Protein AF-0000000079963258 (afdb_homodimer)

InterPro domains:
  IPR000223 Peptidase S26A, signal peptidase I [PR00727] (12-28)
  IPR000223 Peptidase S26A, signal peptidase I [PR00727] (70-82)
  IPR000223 Peptidase S26A, signal peptidase I [PR00727] (128-147)
  IPR000223 Peptidase S26A, signal peptidase I [TIGR02227] (3-165)
  IPR019533 Peptidase S26 [PF10502] (3-165)
  IPR019533 Peptidase S26 [cd06530] (18-161)
  IPR036286 LexA/Signal peptidase-like superfamily [SSF51306] (12-174)
  IPR037730 Mitochondrial inner membrane protease subunit 2 [PTHR46041] (4-168)

Secondary structure (DSSP, 8-state):
----------GGGEEEEE--SSTTTTTS-TTHHHH----EEEEEEP-TTS---TT-EEEEE-SS-TTSEEEEEEEEETT-EEE-SSSTTT-HHHHTS--TT----PPP--SSS------TT-TT-EEPPTTEEEEE-SSGGG--SHHHH--EEGGGEEEEEEEEE-STT-EEE------STTPPEEE-------/----------GGGEEEEE--SSTTTTTS-TTHHHH----EEEEEEP-TTS---TT-EEEEE-SS-TTSEEEEEEEEETT-EEE-SSSTTT-HHHHTS--TT----PPP--SSS------TT-TT-EEPPTTEEEEE-SSGGG--SHHHH--EEGGGEEEEEEEEE-STT-EEE------STTPPEEE-------

Organism: NCBI:txid1448308

Structure (mmCIF, N/CA/C/O backbone):
data_AF-0000000079963258-model_v1
#
loop_
_entity.id
_entity.type
_entity.pdbx_description
1 polymer 'Mitochondrial inner membrane protease subunit'
#
loop_
_atom_site.group_PDB
_atom_site.id
_atom_site.type_symbol
_atom_site.label_atom_id
_atom_site.label_alt_id
_atom_site.label_comp_id
_atom_site.label_asym_id
_atom_site.label_entity_id
_atom_site.label_seq_id
_atom_site.pdbx_PDB_ins_code
_atom_site.Cartn_x
_atom_site.Cartn_y
_atom_site.Cartn_z
_atom_site.occupancy
_atom_site.B_iso_or_equiv
_atom_site.auth_seq_id
_atom_site.auth_comp_id
_atom_site.auth_asym_id
_atom_site.auth_atom_id
_atom_site.pdbx_PDB_model_num
ATOM 1 N N . LEU A 1 1 ? -50.312 0.997 4.219 1 22.92 1 LEU A N 1
ATOM 2 C CA . LEU A 1 1 ? -49.125 0.149 4.137 1 22.92 1 LEU A CA 1
ATOM 3 C C . LEU A 1 1 ? -47.875 0.99 3.955 1 22.92 1 LEU A C 1
ATOM 5 O O . LEU A 1 1 ? -47.719 1.653 2.93 1 22.92 1 LEU A O 1
ATOM 9 N N . THR A 1 2 ? -47.5 1.692 4.895 1 24.62 2 THR A N 1
ATOM 10 C CA . THR A 1 2 ? -46.5 2.752 5.039 1 24.62 2 THR A CA 1
ATOM 11 C C . THR A 1 2 ? -45.125 2.258 4.629 1 24.62 2 THR A C 1
ATOM 13 O O . THR A 1 2 ? -44.656 1.221 5.109 1 24.62 2 THR A O 1
ATOM 16 N N . LEU A 1 3 ? -44.844 2.316 3.285 1 25.81 3 LEU A N 1
ATOM 17 C CA . LEU A 1 3 ? -43.594 1.879 2.67 1 25.81 3 LEU A CA 1
ATOM 18 C C . LEU A 1 3 ? -42.375 2.387 3.463 1 25.81 3 LEU A C 1
ATOM 20 O O . LEU A 1 3 ? -42.188 3.596 3.615 1 25.81 3 LEU A O 1
ATOM 24 N N . CYS A 1 4 ? -42.125 1.812 4.629 1 25.06 4 CYS A N 1
ATOM 25 C CA . CYS A 1 4 ? -40.938 2.18 5.426 1 25.06 4 CYS A CA 1
ATOM 26 C C . CYS A 1 4 ? -39.688 2.1 4.598 1 25.06 4 CYS A C 1
ATOM 28 O O . CYS A 1 4 ? -39.344 1.039 4.062 1 25.06 4 CYS A O 1
ATOM 30 N N . THR A 1 5 ? -39.562 3.018 3.645 1 28.56 5 THR A N 1
ATOM 31 C CA . THR A 1 5 ? -38.312 3.154 2.885 1 28.56 5 THR A CA 1
ATOM 32 C C . THR A 1 5 ? -37.094 3.062 3.809 1 28.56 5 THR A C 1
ATOM 34 O O . THR A 1 5 ? -37 3.832 4.766 1 28.56 5 THR A O 1
ATOM 37 N N . VAL A 1 6 ? -37 1.918 4.309 1 27.47 6 VAL A N 1
ATOM 38 C CA . VAL A 1 6 ? -35.781 1.754 5.098 1 27.47 6 VAL A CA 1
ATOM 39 C C . VAL A 1 6 ? -34.562 2.318 4.332 1 27.47 6 VAL A C 1
ATOM 41 O O . VAL A 1 6 ? -34.312 1.897 3.207 1 27.47 6 VAL A O 1
ATOM 44 N N . ILE A 1 7 ? -34.5 3.623 4.18 1 29.75 7 ILE A N 1
ATOM 45 C CA . ILE A 1 7 ? -33.25 4.25 3.775 1 29.75 7 ILE A CA 1
ATOM 46 C C . ILE A 1 7 ? -32.094 3.609 4.527 1 29.75 7 ILE A C 1
ATOM 48 O O . ILE A 1 7 ? -31.984 3.721 5.75 1 29.75 7 ILE A O 1
ATOM 52 N N . ALA A 1 8 ? -31.859 2.389 4.367 1 32 8 ALA A N 1
ATOM 53 C CA . ALA A 1 8 ? -30.641 1.849 4.949 1 32 8 ALA A CA 1
ATOM 54 C C . ALA A 1 8 ? -29.453 2.783 4.711 1 32 8 ALA A C 1
ATOM 56 O O . ALA A 1 8 ? -29.031 2.988 3.568 1 32 8 ALA A O 1
ATOM 57 N N . ILE A 1 9 ? -29.453 4.027 5.129 1 35.06 9 ILE A N 1
ATOM 58 C CA . ILE A 1 9 ? -28.312 4.918 5.273 1 35.06 9 ILE A CA 1
ATOM 59 C C . ILE A 1 9 ? -27.047 4.102 5.59 1 35.06 9 ILE A C 1
ATOM 61 O O . ILE A 1 9 ? -27 3.402 6.605 1 35.06 9 ILE A O 1
ATOM 65 N N . ARG A 1 10 ? -26.359 3.406 4.703 1 40.44 10 ARG A N 1
ATOM 66 C CA . ARG A 1 10 ? -25.047 2.77 4.809 1 40.44 10 ARG A CA 1
ATOM 67 C C . ARG A 1 10 ? -24.125 3.559 5.73 1 40.44 10 ARG A C 1
ATOM 69 O O . ARG A 1 10 ? -23.516 4.547 5.312 1 40.44 10 ARG A O 1
ATOM 76 N N . ASP A 1 11 ? -24.422 4.035 6.816 1 46.5 11 ASP A N 1
ATOM 77 C CA . ASP A 1 11 ? -23.875 4.613 8.039 1 46.5 11 ASP A CA 1
ATOM 78 C C . ASP A 1 11 ? -22.359 4.387 8.109 1 46.5 11 ASP A C 1
ATOM 80 O O . ASP A 1 11 ? -21.625 5.211 8.664 1 46.5 11 ASP A O 1
ATOM 84 N N . HIS A 1 12 ? -21.812 3.285 7.582 1 60 12 HIS A N 1
ATOM 85 C CA . HIS A 1 12 ? -20.422 2.939 7.832 1 60 12 HIS A CA 1
ATOM 86 C C . HIS A 1 12 ? -19.5 3.568 6.789 1 60 12 HIS A C 1
ATOM 88 O O . HIS A 1 12 ? -18.297 3.299 6.773 1 60 12 HIS A O 1
ATOM 94 N N . LEU A 1 13 ? -20.094 4.578 6.051 1 75.31 13 LEU A N 1
ATOM 95 C CA . LEU A 1 13 ? -19.312 5.148 4.957 1 75.31 13 LEU A CA 1
ATOM 96 C C . LEU A 1 13 ? -18.656 6.457 5.383 1 75.31 13 LEU A C 1
ATOM 98 O O . LEU A 1 13 ? -17.594 6.828 4.863 1 75.31 13 LEU A O 1
ATOM 102 N N . PHE A 1 14 ? -19.344 7.227 6.398 1 81.62 14 PHE A N 1
ATOM 103 C CA . PHE A 1 14 ? -18.75 8.492 6.824 1 81.62 14 PHE A CA 1
ATOM 104 C C . PHE A 1 14 ? -18.484 8.477 8.32 1 81.62 14 PHE A C 1
ATOM 106 O O . PHE A 1 14 ? -19.203 7.828 9.086 1 81.62 14 PHE A O 1
ATOM 113 N N . THR A 1 15 ? -17.469 9.148 8.742 1 83.69 15 THR A N 1
ATOM 114 C CA . THR A 1 15 ? -17.125 9.359 10.141 1 83.69 15 THR A CA 1
ATOM 115 C C . THR A 1 15 ? -16.812 10.828 10.406 1 83.69 15 THR A C 1
ATOM 117 O O . THR A 1 15 ? -16.312 11.531 9.531 1 83.69 15 THR A O 1
ATOM 120 N N . LEU A 1 16 ? -17.281 11.312 11.516 1 83.44 16 LEU A N 1
ATOM 121 C CA . LEU A 1 16 ? -16.922 12.648 11.977 1 83.44 16 LEU A CA 1
ATOM 122 C C . LEU A 1 16 ? -15.734 12.594 12.938 1 83.44 16 LEU A C 1
ATOM 124 O O . LEU A 1 16 ? -15.719 11.781 13.867 1 83.44 16 LEU A O 1
ATOM 128 N N . ASP A 1 17 ? -14.711 13.391 12.57 1 85.19 17 ASP A N 1
ATOM 129 C CA . ASP A 1 17 ? -13.531 13.391 13.422 1 85.19 17 ASP A CA 1
ATOM 130 C C . ASP A 1 17 ? -13.055 14.812 13.703 1 85.19 17 ASP A C 1
ATOM 132 O O . ASP A 1 17 ? -13.508 15.766 13.055 1 85.19 17 ASP A O 1
ATOM 136 N N . THR A 1 18 ? -12.266 14.898 14.766 1 84.81 18 THR A N 1
ATOM 137 C CA . THR A 1 18 ? -11.672 16.188 15.133 1 84.81 18 THR A CA 1
ATOM 138 C C . THR A 1 18 ? -10.203 16.234 14.742 1 84.81 18 THR A C 1
ATOM 140 O O . THR A 1 18 ? -9.469 15.258 14.938 1 84.81 18 THR A O 1
ATOM 143 N N . VAL A 1 19 ? -9.844 17.297 14.07 1 86.25 19 VAL A N 1
ATOM 144 C CA . VAL A 1 19 ? -8.453 17.453 13.656 1 86.25 19 VAL A CA 1
ATOM 145 C C . VAL A 1 19 ? -7.66 18.141 14.766 1 86.25 19 VAL A C 1
ATOM 147 O O . VAL A 1 19 ? -7.887 19.312 15.07 1 86.25 19 VAL A O 1
ATOM 150 N N . ARG A 1 20 ? -6.688 17.281 15.211 1 83.94 20 ARG A N 1
ATOM 151 C CA . ARG A 1 20 ? -5.809 17.797 16.25 1 83.94 20 ARG A CA 1
ATOM 152 C C . ARG A 1 20 ? -4.395 18 15.719 1 83.94 20 ARG A C 1
ATOM 154 O O . ARG A 1 20 ? -3.961 17.312 14.797 1 83.94 20 ARG A O 1
ATOM 161 N N . GLY A 1 21 ? -3.77 19.031 16.156 1 81.81 21 GLY A N 1
ATOM 162 C CA . GLY A 1 21 ? -2.408 19.312 15.734 1 81.81 21 GLY A CA 1
ATOM 163 C C . GLY A 1 21 ? -2.314 20.438 14.719 1 81.81 21 GLY A C 1
ATOM 164 O O . GLY A 1 21 ? -3.334 20.922 14.227 1 81.81 21 GLY A O 1
ATOM 165 N N . SER A 1 22 ? -1.047 20.797 14.305 1 86.44 22 SER A N 1
ATOM 166 C CA . SER A 1 22 ? -0.845 21.984 13.477 1 86.44 22 SER A CA 1
ATOM 167 C C . SER A 1 22 ? -0.339 21.609 12.086 1 86.44 22 SER A C 1
ATOM 169 O O . SER A 1 22 ? -0.11 22.484 11.25 1 86.44 22 SER A O 1
ATOM 171 N N . SER A 1 23 ? -0.29 20.359 11.82 1 89.88 23 SER A N 1
ATOM 172 C CA . SER A 1 23 ? 0.365 19.938 10.586 1 89.88 23 SER A CA 1
ATOM 173 C C . SER A 1 23 ? -0.443 20.359 9.359 1 89.88 23 SER A C 1
ATOM 175 O O . SER A 1 23 ? 0.103 20.469 8.266 1 89.88 23 SER A O 1
ATOM 177 N N . MET A 1 24 ? -1.743 20.578 9.539 1 91.69 24 MET A N 1
ATOM 178 C CA . MET A 1 24 ? -2.586 20.922 8.391 1 91.69 24 MET A CA 1
ATOM 179 C C . MET A 1 24 ? -2.982 22.391 8.422 1 91.69 24 MET A C 1
ATOM 181 O O . MET A 1 24 ? -3.779 22.844 7.598 1 91.69 24 MET A O 1
ATOM 185 N N . SER A 1 25 ? -2.432 23.094 9.414 1 89.56 25 SER A N 1
ATOM 186 C CA . SER A 1 25 ? -2.67 24.547 9.438 1 89.56 25 SER A CA 1
ATOM 187 C C . SER A 1 25 ? -2.014 25.219 8.242 1 89.56 25 SER A C 1
ATOM 189 O O . SER A 1 25 ? -0.95 24.797 7.785 1 89.56 25 SER A O 1
ATOM 191 N N . PRO A 1 26 ? -2.693 26.156 7.684 1 90.06 26 PRO A N 1
ATOM 192 C CA . PRO A 1 26 ? -3.9 26.859 8.125 1 90.06 26 PRO A CA 1
ATOM 193 C C . PRO A 1 26 ? -5.18 26.266 7.543 1 90.06 26 PRO A C 1
ATOM 195 O O . PRO A 1 26 ? -6.281 26.734 7.855 1 90.06 26 PRO A O 1
ATOM 198 N N . THR A 1 27 ? -5.086 25.281 6.645 1 88.69 27 THR A N 1
ATOM 199 C CA . THR A 1 27 ? -6.262 24.734 5.992 1 88.69 27 THR A CA 1
ATOM 200 C C . THR A 1 27 ? -7.234 24.156 7.02 1 88.69 27 THR A C 1
ATOM 202 O O . THR A 1 27 ? -8.445 24.375 6.934 1 88.69 27 THR A O 1
ATOM 205 N N . LEU A 1 28 ? -6.633 23.453 7.945 1 85.44 28 LEU A N 1
ATOM 206 C CA . LEU A 1 28 ? -7.434 22.875 9.023 1 85.44 28 LEU A CA 1
ATOM 207 C C . LEU A 1 28 ? -6.898 23.297 10.383 1 85.44 28 LEU A C 1
ATOM 209 O O . LEU A 1 28 ? -5.684 23.359 10.594 1 85.44 28 LEU A O 1
ATOM 213 N N . SER A 1 29 ? -7.789 23.672 11.305 1 83.44 29 SER A N 1
ATOM 214 C CA . SER A 1 29 ? -7.523 24.047 12.695 1 83.44 29 SER A CA 1
ATOM 215 C C . SER A 1 29 ? -6.449 25.125 12.781 1 83.44 29 SER A C 1
ATOM 217 O O . SER A 1 29 ? -5.48 24.984 13.531 1 83.44 29 SER A O 1
ATOM 219 N N . PRO A 1 30 ? -6.648 26.172 12.008 1 80.88 30 PRO A N 1
ATOM 220 C CA . PRO A 1 30 ? -5.633 27.219 11.992 1 80.88 30 PRO A CA 1
ATOM 221 C C . PRO A 1 30 ? -5.387 27.828 13.367 1 80.88 30 PRO A C 1
ATOM 223 O O . PRO A 1 30 ? -4.297 28.344 13.641 1 80.88 30 PRO A O 1
ATOM 226 N N . LEU A 1 31 ? -6.324 27.75 14.211 1 78 31 LEU A N 1
ATOM 227 C CA . LEU A 1 31 ? -6.203 28.406 15.5 1 78 31 LEU A CA 1
ATOM 228 C C . LEU A 1 31 ? -5.969 27.391 16.609 1 78 31 LEU A C 1
ATOM 230 O O . LEU A 1 31 ? -6.035 27.734 17.797 1 78 31 LEU A O 1
ATOM 234 N N . ALA A 1 32 ? -5.75 26.188 16.266 1 75.25 32 ALA A N 1
ATOM 235 C CA . ALA A 1 32 ? -5.605 25.141 17.266 1 75.25 32 ALA A CA 1
ATOM 236 C C . ALA A 1 32 ? -4.488 25.469 18.25 1 75.25 32 ALA A C 1
ATOM 238 O O . ALA A 1 32 ? -4.645 25.297 19.453 1 75.25 32 ALA A O 1
ATOM 239 N N . HIS A 1 33 ? -3.461 25.938 17.828 1 75.44 33 HIS A N 1
ATOM 240 C CA . HIS A 1 33 ? -2.311 26.25 18.672 1 75.44 33 HIS A CA 1
ATOM 241 C C . HIS A 1 33 ? -2.568 27.469 19.531 1 75.44 33 HIS A C 1
ATOM 243 O O . HIS A 1 33 ? -2.074 27.562 20.656 1 75.44 33 HIS A O 1
ATOM 249 N N . GLU A 1 34 ? -3.355 28.359 19.047 1 78.06 34 GLU A N 1
ATOM 250 C CA . GLU A 1 34 ? -3.588 29.625 19.734 1 78.06 34 GLU A CA 1
ATOM 251 C C . GLU A 1 34 ? -4.766 29.516 20.703 1 78.06 34 GLU A C 1
ATOM 253 O O . GLU A 1 34 ? -4.676 29.953 21.844 1 78.06 34 GLU A O 1
ATOM 258 N N . THR A 1 35 ? -5.875 28.922 20.266 1 77.12 35 THR A N 1
ATOM 259 C CA . THR A 1 35 ? -7.109 28.984 21.031 1 77.12 35 THR A CA 1
ATOM 260 C C . THR A 1 35 ? -7.535 27.578 21.484 1 77.12 35 THR A C 1
ATOM 262 O O . THR A 1 35 ? -8.43 27.438 22.312 1 77.12 35 THR A O 1
ATOM 265 N N . GLY A 1 36 ? -6.926 26.594 20.922 1 77.44 36 GLY A N 1
ATOM 266 C CA . GLY A 1 36 ? -7.348 25.234 21.219 1 77.44 36 GLY A CA 1
ATOM 267 C C . GLY A 1 36 ? -8.555 24.781 20.406 1 77.44 36 GLY A C 1
ATOM 268 O O . GLY A 1 36 ? -9.047 23.672 20.578 1 77.44 36 GLY A O 1
ATOM 269 N N . GLN A 1 37 ? -9.055 25.656 19.562 1 79.69 37 GLN A N 1
ATOM 270 C CA . GLN A 1 37 ? -10.203 25.344 18.734 1 79.69 37 GLN A CA 1
ATOM 271 C C . GLN A 1 37 ? -9.82 24.391 17.609 1 79.69 37 GLN A C 1
ATOM 273 O O . GLN A 1 37 ? -8.891 24.672 16.844 1 79.69 37 GLN A O 1
ATOM 278 N N . ASN A 1 38 ? -10.516 23.297 17.531 1 83.88 38 ASN A N 1
ATOM 279 C CA . ASN A 1 38 ? -10.25 22.297 16.5 1 83.88 38 ASN A CA 1
ATOM 280 C C . ASN A 1 38 ? -11.414 22.188 15.523 1 83.88 38 ASN A C 1
ATOM 282 O O . ASN A 1 38 ? -12.578 22.297 15.906 1 83.88 38 ASN A O 1
ATOM 286 N N . ASP A 1 39 ? -11.023 22.016 14.297 1 83.44 39 ASP A N 1
ATOM 287 C CA . ASP A 1 39 ? -12.023 21.766 13.266 1 83.44 39 ASP A CA 1
ATOM 288 C C . ASP A 1 39 ? -12.523 20.328 13.312 1 83.44 39 ASP A C 1
ATOM 290 O O . ASP A 1 39 ? -11.789 19.422 13.727 1 83.44 39 ASP A O 1
ATOM 294 N N . ARG A 1 40 ? -13.781 20.234 12.984 1 85.62 40 ARG A N 1
ATOM 295 C CA . ARG A 1 40 ? -14.336 18.906 12.742 1 85.62 40 ARG A CA 1
ATOM 296 C C . ARG A 1 40 ? -14.422 18.625 11.242 1 85.62 40 ARG A C 1
ATOM 298 O O . ARG A 1 40 ? -14.742 19.516 10.453 1 85.62 40 ARG A O 1
ATOM 305 N N . ILE A 1 41 ? -14.094 17.375 10.898 1 86.44 41 ILE A N 1
ATOM 306 C CA . ILE A 1 41 ? -14.078 17.031 9.484 1 86.44 41 ILE A CA 1
ATOM 307 C C . ILE A 1 41 ? -14.977 15.812 9.234 1 86.44 41 ILE A C 1
ATOM 309 O O . ILE A 1 41 ? -15.062 14.922 10.086 1 86.44 41 ILE A O 1
ATOM 313 N N . LEU A 1 42 ? -15.633 15.852 8.141 1 87.69 42 LEU A N 1
ATOM 314 C CA . LEU A 1 42 ? -16.359 14.703 7.637 1 87.69 42 LEU A CA 1
ATOM 315 C C . LEU A 1 42 ? -15.469 13.828 6.758 1 87.69 42 LEU A C 1
ATOM 317 O O . LEU A 1 42 ? -14.93 14.305 5.754 1 87.69 42 LEU A O 1
ATOM 321 N N . ILE A 1 43 ? -15.352 12.594 7.172 1 89.19 43 ILE A N 1
ATOM 322 C CA . ILE A 1 43 ? -14.461 11.672 6.48 1 89.19 43 ILE A CA 1
ATOM 323 C C . ILE A 1 43 ? -15.273 10.594 5.766 1 89.19 43 ILE A C 1
ATOM 325 O O . ILE A 1 43 ? -16.094 9.914 6.387 1 89.19 43 ILE A O 1
ATOM 329 N N . LYS A 1 44 ? -15.102 10.508 4.504 1 90.75 44 LYS A N 1
ATOM 330 C CA . LYS A 1 44 ? -15.625 9.383 3.734 1 90.75 44 LYS A CA 1
ATOM 331 C C . LYS A 1 44 ? -14.664 8.195 3.766 1 90.75 44 LYS A C 1
ATOM 333 O O . LYS A 1 44 ? -13.492 8.328 3.396 1 90.75 44 LYS A O 1
ATOM 338 N N . ARG A 1 45 ? -15.18 7.066 4.137 1 87.88 45 ARG A N 1
ATOM 339 C CA . ARG A 1 45 ? -14.32 5.887 4.234 1 87.88 45 ARG A CA 1
ATOM 340 C C . ARG A 1 45 ? -13.758 5.504 2.867 1 87.88 45 ARG A C 1
ATOM 342 O O . ARG A 1 45 ? -14.484 5.512 1.869 1 87.88 45 ARG A O 1
ATOM 349 N N . TYR A 1 46 ? -12.484 5.156 2.891 1 87.75 46 TYR A N 1
ATOM 350 C CA . TYR A 1 46 ? -11.797 4.832 1.648 1 87.75 46 TYR A CA 1
ATOM 351 C C . TYR A 1 46 ? -12.234 3.475 1.117 1 87.75 46 TYR A C 1
ATOM 353 O O . TYR A 1 46 ? -12.438 2.535 1.889 1 87.75 46 TYR A O 1
ATOM 361 N N . HIS A 1 47 ? -12.375 3.453 -0.22 1 80.81 47 HIS A N 1
ATOM 362 C CA . HIS A 1 47 ? -12.617 2.234 -0.985 1 80.81 47 HIS A CA 1
ATOM 363 C C . HIS A 1 47 ? -11.75 2.197 -2.242 1 80.81 47 HIS A C 1
ATOM 365 O O . HIS A 1 47 ? -11.586 3.215 -2.918 1 80.81 47 HIS A O 1
ATOM 371 N N . PRO A 1 48 ? -11.203 0.924 -2.559 1 78.38 48 PRO A N 1
ATOM 372 C CA . PRO A 1 48 ? -10.297 0.831 -3.701 1 78.38 48 PRO A CA 1
ATOM 373 C C . PRO A 1 48 ? -10.93 1.311 -5.004 1 78.38 48 PRO A C 1
ATOM 375 O O . PRO A 1 48 ? -10.219 1.714 -5.93 1 78.38 48 PRO A O 1
ATOM 378 N N . ALA A 1 49 ? -12.188 1.23 -5.059 1 75 49 ALA A N 1
ATOM 379 C CA . ALA A 1 49 ? -12.875 1.679 -6.27 1 75 49 ALA A CA 1
ATOM 380 C C . ALA A 1 49 ? -12.938 3.203 -6.328 1 75 49 ALA A C 1
ATOM 382 O O . ALA A 1 49 ? -13.297 3.773 -7.363 1 75 49 ALA A O 1
ATOM 383 N N . MET A 1 50 ? -12.578 3.82 -5.172 1 76.88 50 MET A N 1
ATOM 384 C CA . MET A 1 50 ? -12.523 5.277 -5.121 1 76.88 50 MET A CA 1
ATOM 385 C C . MET A 1 50 ? -11.133 5.785 -5.492 1 76.88 50 MET A C 1
ATOM 387 O O . MET A 1 50 ? -10.156 5.504 -4.793 1 76.88 50 MET A O 1
ATOM 391 N N . PRO A 1 51 ? -11.062 6.469 -6.57 1 82.81 51 PRO A N 1
ATOM 392 C CA . PRO A 1 51 ? -9.742 6.996 -6.914 1 82.81 51 PRO A CA 1
ATOM 393 C C . PRO A 1 51 ? -9.289 8.117 -5.984 1 82.81 51 PRO A C 1
ATOM 395 O O . PRO A 1 51 ? -10.055 9.047 -5.719 1 82.81 51 PRO A O 1
ATOM 398 N N . ILE A 1 52 ? -8.156 7.977 -5.375 1 92.5 52 ILE A N 1
ATOM 399 C CA . ILE A 1 52 ? -7.516 9.078 -4.66 1 92.5 52 ILE A CA 1
ATOM 400 C C . ILE A 1 52 ? -6.844 10.016 -5.66 1 92.5 52 ILE A C 1
ATOM 402 O O . ILE A 1 52 ? -6.117 9.57 -6.551 1 92.5 52 ILE A O 1
ATOM 406 N N . GLN A 1 53 ? -7.164 11.344 -5.508 1 93.88 53 GLN A N 1
ATOM 407 C CA . GLN A 1 53 ? -6.645 12.336 -6.441 1 93.88 53 GLN A CA 1
ATOM 408 C C . GLN A 1 53 ? -5.695 13.305 -5.738 1 93.88 53 GLN A C 1
ATOM 410 O O . GLN A 1 53 ? -5.719 13.43 -4.512 1 93.88 53 GLN A O 1
ATOM 415 N N . ARG A 1 54 ? -4.883 13.914 -6.562 1 95 54 ARG A N 1
ATOM 416 C CA . ARG A 1 54 ? -4.059 15 -6.035 1 95 54 ARG A CA 1
ATOM 417 C C . ARG A 1 54 ? -4.922 16.078 -5.402 1 95 54 ARG A C 1
ATOM 419 O O . ARG A 1 54 ? -5.949 16.469 -5.961 1 95 54 ARG A O 1
ATOM 426 N N . GLY A 1 55 ? -4.492 16.531 -4.234 1 95.12 55 GLY A N 1
ATOM 427 C CA . GLY A 1 55 ? -5.227 17.578 -3.539 1 95.12 55 GLY A CA 1
ATOM 428 C C . GLY A 1 55 ? -6.156 17.047 -2.469 1 95.12 55 GLY A C 1
ATOM 429 O O . GLY A 1 55 ? -6.574 17.781 -1.576 1 95.12 55 GLY A O 1
ATOM 430 N N . ASP A 1 56 ? -6.527 15.781 -2.588 1 95.56 56 ASP A N 1
ATOM 431 C CA . ASP A 1 56 ? -7.375 15.188 -1.562 1 95.56 56 ASP A CA 1
ATOM 432 C C . ASP A 1 56 ? -6.707 15.25 -0.189 1 95.56 56 ASP A C 1
ATOM 434 O O . ASP A 1 56 ? -5.484 15.164 -0.083 1 95.56 56 ASP A O 1
ATOM 438 N N . VAL A 1 57 ? -7.477 15.484 0.816 1 95.38 57 VAL A N 1
ATOM 439 C CA . VAL A 1 57 ? -7.027 15.352 2.197 1 95.38 57 VAL A CA 1
ATOM 440 C C . VAL A 1 57 ? -7.457 14 2.752 1 95.38 57 VAL A C 1
ATOM 442 O O . VAL A 1 57 ? -8.648 13.68 2.775 1 95.38 57 VAL A O 1
ATOM 445 N N . VAL A 1 58 ? -6.453 13.211 3.197 1 95.94 58 VAL A N 1
ATOM 446 C CA . VAL A 1 58 ? -6.77 11.844 3.58 1 95.94 58 VAL A CA 1
ATOM 447 C C . VAL A 1 58 ? -6.332 11.594 5.023 1 95.94 58 VAL A C 1
ATOM 449 O O . VAL A 1 58 ? -5.402 12.234 5.516 1 95.94 58 VAL A O 1
ATOM 452 N N . THR A 1 59 ? -7.051 10.727 5.707 1 94.06 59 THR A N 1
ATOM 453 C CA . THR A 1 59 ? -6.602 10.109 6.953 1 94.06 59 THR A CA 1
ATOM 454 C C . THR A 1 59 ? -6.012 8.727 6.695 1 94.06 59 THR A C 1
ATOM 456 O O . THR A 1 59 ? -6.5 7.992 5.836 1 94.06 59 THR A O 1
ATOM 459 N N . PHE A 1 60 ? -4.957 8.398 7.387 1 93.38 60 PHE A N 1
ATOM 460 C CA . PHE A 1 60 ? -4.285 7.117 7.195 1 93.38 60 PHE A CA 1
ATOM 461 C C . PHE A 1 60 ? -3.564 6.688 8.469 1 93.38 60 PHE A C 1
ATOM 463 O O . PHE A 1 60 ? -3.207 7.527 9.297 1 93.38 60 PHE A O 1
ATOM 470 N N . TRP A 1 61 ? -3.428 5.395 8.578 1 91.62 61 TRP A N 1
ATOM 471 C CA . TRP A 1 61 ? -2.607 4.852 9.656 1 91.62 61 TRP A CA 1
ATOM 472 C C . TRP A 1 61 ? -1.127 5.105 9.391 1 91.62 61 TRP A C 1
ATOM 474 O O . TRP A 1 61 ? -0.637 4.867 8.289 1 91.62 61 TRP A O 1
ATOM 484 N N . LYS A 1 62 ? -0.446 5.621 10.375 1 90.75 62 LYS A N 1
ATOM 485 C CA . LYS A 1 62 ? 0.97 5.93 10.195 1 90.75 62 LYS A CA 1
ATOM 486 C C . LYS A 1 62 ? 1.778 4.664 9.922 1 90.75 62 LYS A C 1
ATOM 488 O O . LYS A 1 62 ? 1.653 3.672 10.648 1 90.75 62 LYS A O 1
ATOM 493 N N . PRO A 1 63 ? 2.592 4.707 8.875 1 88.31 63 PRO A N 1
ATOM 494 C CA . PRO A 1 63 ? 3.357 3.504 8.547 1 88.31 63 PRO A CA 1
ATOM 495 C C . PRO A 1 63 ? 4.25 3.037 9.695 1 88.31 63 PRO A C 1
ATOM 497 O O . PRO A 1 63 ? 4.406 1.831 9.906 1 88.31 63 PRO A O 1
ATOM 500 N N . HIS A 1 64 ? 4.816 3.924 10.445 1 82.81 64 HIS A N 1
ATOM 501 C CA . HIS A 1 64 ? 5.773 3.605 11.5 1 82.81 64 HIS A CA 1
ATOM 502 C C . HIS A 1 64 ? 5.074 3.422 12.836 1 82.81 64 HIS A C 1
ATOM 504 O O . HIS A 1 64 ? 5.656 2.871 13.773 1 82.81 64 HIS A O 1
ATOM 510 N N . ARG A 1 65 ? 3.854 3.91 12.961 1 85 65 ARG A N 1
ATOM 511 C CA . ARG A 1 65 ? 3.033 3.773 14.156 1 85 65 ARG A CA 1
ATOM 512 C C . ARG A 1 65 ? 1.581 3.477 13.797 1 85 65 ARG A C 1
ATOM 514 O O . ARG A 1 65 ? 0.708 4.332 13.961 1 85 65 ARG A O 1
ATOM 521 N N . PRO A 1 66 ? 1.342 2.238 13.398 1 82.25 66 PRO A N 1
ATOM 522 C CA . PRO A 1 66 ? 0.05 1.909 12.797 1 82.25 66 PRO A CA 1
ATOM 523 C C . PRO A 1 66 ? -1.109 2.012 13.781 1 82.25 66 PRO A C 1
ATOM 525 O O . PRO A 1 66 ? -2.27 1.84 13.398 1 82.25 66 PRO A O 1
ATOM 528 N N . GLU A 1 67 ? -0.875 2.383 15.023 1 84.06 67 GLU A N 1
ATOM 529 C CA . GLU A 1 67 ? -1.941 2.58 16 1 84.06 67 GLU A CA 1
ATOM 530 C C . GLU A 1 67 ? -2.443 4.023 15.984 1 84.06 67 GLU A C 1
ATOM 532 O O . GLU A 1 67 ? -3.436 4.348 16.641 1 84.06 67 GLU A O 1
ATOM 537 N N . GLU A 1 68 ? -1.738 4.816 15.25 1 88 68 GLU A N 1
ATOM 538 C CA . GLU A 1 68 ? -2.102 6.23 15.188 1 88 68 GLU A CA 1
ATOM 539 C C . GLU A 1 68 ? -2.561 6.617 13.781 1 88 68 GLU A C 1
ATOM 541 O O . GLU A 1 68 ? -2.02 6.125 12.789 1 88 68 GLU A O 1
ATOM 546 N N . ILE A 1 69 ? -3.492 7.492 13.734 1 90.62 69 ILE A N 1
ATOM 547 C CA . ILE A 1 69 ? -4.004 8.008 12.469 1 90.62 69 ILE A CA 1
ATOM 548 C C . ILE A 1 69 ? -3.469 9.414 12.234 1 90.62 69 ILE A C 1
ATOM 550 O O . ILE A 1 69 ? -3.354 10.211 13.172 1 90.62 69 ILE A O 1
ATOM 554 N N . SER A 1 70 ? -3.094 9.711 11.07 1 93.25 70 SER A N 1
ATOM 555 C CA . SER A 1 70 ? -2.664 11.039 10.633 1 93.25 70 SER A CA 1
ATOM 556 C C . SER A 1 70 ? -3.566 11.57 9.523 1 93.25 70 SER A C 1
ATOM 558 O O . SER A 1 70 ? -4.352 10.82 8.938 1 93.25 70 SER A O 1
ATOM 560 N N . ILE A 1 71 ? -3.529 12.898 9.336 1 93.69 71 ILE A N 1
ATOM 561 C CA . ILE A 1 71 ? -4.246 13.562 8.25 1 93.69 71 ILE A CA 1
ATOM 562 C C . ILE A 1 71 ? -3.273 14.406 7.43 1 93.69 71 ILE A C 1
ATOM 564 O O . ILE A 1 71 ? -2.449 15.133 7.988 1 93.69 71 ILE A O 1
ATOM 568 N N . LYS A 1 72 ? -3.268 14.195 6.18 1 96.25 72 LYS A N 1
ATOM 569 C CA . LYS A 1 72 ? -2.367 14.891 5.258 1 96.25 72 LYS A CA 1
ATOM 570 C C . LYS A 1 72 ? -3.025 15.094 3.898 1 96.25 72 LYS A C 1
ATOM 572 O O . LYS A 1 72 ? -4.062 14.492 3.604 1 96.25 72 LYS A O 1
ATOM 577 N N . ARG A 1 73 ? -2.455 16 3.133 1 96.31 73 ARG A N 1
ATOM 578 C CA . ARG A 1 73 ? -2.904 16.219 1.763 1 96.31 73 ARG A CA 1
ATOM 579 C C . ARG A 1 73 ? -2.127 15.344 0.784 1 96.31 73 ARG A C 1
ATOM 581 O O . ARG A 1 73 ? -0.901 15.242 0.872 1 96.31 73 ARG A O 1
ATOM 588 N N . VAL A 1 74 ? -2.842 14.75 -0.12 1 97.56 74 VAL A N 1
ATOM 589 C CA . VAL A 1 74 ? -2.211 14.016 -1.211 1 97.56 74 VAL A CA 1
ATOM 590 C C . VAL A 1 74 ? -1.594 15 -2.205 1 97.56 74 VAL A C 1
ATOM 592 O O . VAL A 1 74 ? -2.311 15.734 -2.887 1 97.56 74 VAL A O 1
ATOM 595 N N . VAL A 1 75 ? -0.297 14.938 -2.295 1 96.94 75 VAL A N 1
ATOM 596 C CA . VAL A 1 75 ? 0.418 15.836 -3.191 1 96.94 75 VAL A CA 1
ATOM 597 C C . VAL A 1 75 ? 0.693 15.141 -4.52 1 96.94 75 VAL A C 1
ATOM 599 O O . VAL A 1 75 ? 0.738 15.781 -5.57 1 96.94 75 VAL A O 1
ATOM 602 N N . ALA A 1 76 ? 0.844 13.875 -4.48 1 96.94 76 ALA A N 1
ATOM 603 C CA . ALA A 1 76 ? 1.129 13.078 -5.668 1 96.94 76 ALA A CA 1
ATOM 604 C C . ALA A 1 76 ? 0.506 11.688 -5.559 1 96.94 76 ALA A C 1
ATOM 606 O O . ALA A 1 76 ? 0.378 11.148 -4.457 1 96.94 76 ALA A O 1
ATOM 607 N N . VAL A 1 77 ? 0.091 11.172 -6.699 1 96.12 77 VAL A N 1
ATOM 608 C CA . VAL A 1 77 ? -0.508 9.844 -6.762 1 96.12 77 VAL A CA 1
ATOM 609 C C . VAL A 1 77 ? 0.445 8.883 -7.461 1 96.12 77 VAL A C 1
ATOM 611 O O . VAL A 1 77 ? 1.524 9.281 -7.906 1 96.12 77 VAL A O 1
ATOM 614 N N . GLN A 1 78 ? 0.089 7.598 -7.414 1 93.88 78 GLN A N 1
ATOM 615 C CA . GLN A 1 78 ? 0.923 6.551 -7.996 1 93.88 78 GLN A CA 1
ATOM 616 C C . GLN A 1 78 ? 1.36 6.918 -9.414 1 93.88 78 GLN A C 1
ATOM 618 O O . GLN A 1 78 ? 0.558 7.414 -10.203 1 93.88 78 GLN A O 1
ATOM 623 N N . GLY A 1 79 ? 2.637 6.711 -9.703 1 90.75 79 GLY A N 1
ATOM 624 C CA . GLY A 1 79 ? 3.186 6.992 -11.016 1 90.75 79 GLY A CA 1
ATOM 625 C C . GLY A 1 79 ? 3.766 8.391 -11.133 1 90.75 79 GLY A C 1
ATOM 626 O O . GLY A 1 79 ? 4.551 8.672 -12.039 1 90.75 79 GLY A O 1
ATOM 627 N N . ASP A 1 80 ? 3.441 9.273 -10.25 1 93.31 80 ASP A N 1
ATOM 628 C CA . ASP A 1 80 ? 3.973 10.633 -10.266 1 93.31 80 ASP A CA 1
ATOM 629 C C . ASP A 1 80 ? 5.43 10.664 -9.812 1 93.31 80 ASP A C 1
ATOM 631 O O . ASP A 1 80 ? 5.883 9.758 -9.109 1 93.31 80 ASP A O 1
ATOM 635 N N . THR A 1 81 ? 6.145 11.672 -10.234 1 92.88 81 THR A N 1
ATOM 636 C CA . THR A 1 81 ? 7.477 11.977 -9.734 1 92.88 81 THR A CA 1
ATOM 637 C C . THR A 1 81 ? 7.445 13.195 -8.82 1 92.88 81 THR A C 1
ATOM 639 O O . THR A 1 81 ? 6.875 14.234 -9.18 1 92.88 81 THR A O 1
ATOM 642 N N . VAL A 1 82 ? 7.996 13.031 -7.664 1 93.75 82 VAL A N 1
ATOM 643 C CA . VAL A 1 82 ? 8.023 14.109 -6.68 1 93.75 82 VAL A CA 1
ATOM 644 C C . VAL A 1 82 ? 9.461 14.578 -6.469 1 93.75 82 VAL A C 1
ATOM 646 O O . VAL A 1 82 ? 10.383 13.758 -6.387 1 93.75 82 VAL A O 1
ATOM 649 N N . PHE A 1 83 ? 9.656 15.812 -6.402 1 92.44 83 PHE A N 1
ATOM 650 C CA . PHE A 1 83 ? 10.898 16.453 -5.992 1 92.44 83 PHE A CA 1
ATOM 651 C C . PHE A 1 83 ? 10.703 17.203 -4.68 1 92.44 83 PHE A C 1
ATOM 653 O O . PHE A 1 83 ? 10.359 18.391 -4.68 1 92.44 83 PHE A O 1
ATOM 660 N N . PRO A 1 84 ? 10.969 16.438 -3.602 1 91.31 84 PRO A N 1
ATOM 661 C CA . PRO A 1 84 ? 10.742 17.047 -2.293 1 91.31 84 PRO A CA 1
ATOM 662 C C . PRO A 1 84 ? 11.727 18.172 -1.993 1 91.31 84 PRO A C 1
ATOM 664 O O . PRO A 1 84 ? 12.859 18.156 -2.494 1 91.31 84 PRO A O 1
ATOM 667 N N . ARG A 1 85 ? 11.344 19.078 -1.146 1 86.38 85 ARG A N 1
ATOM 668 C CA . ARG A 1 85 ? 12.219 20.172 -0.741 1 86.38 85 ARG A CA 1
ATOM 669 C C . ARG A 1 85 ? 13.016 19.812 0.507 1 86.38 85 ARG A C 1
ATOM 671 O O . ARG A 1 85 ? 14 20.484 0.834 1 86.38 85 ARG A O 1
ATOM 678 N N . ARG A 1 86 ? 12.602 18.797 1.116 1 86.69 86 ARG A N 1
ATOM 679 C CA . ARG A 1 86 ? 13.211 18.344 2.361 1 86.69 86 ARG A CA 1
ATOM 680 C C . ARG A 1 86 ? 13.062 16.844 2.537 1 86.69 86 ARG A C 1
ATOM 682 O O . ARG A 1 86 ? 12.359 16.188 1.761 1 86.69 86 ARG A O 1
ATOM 689 N N . GLY A 1 87 ? 13.805 16.422 3.584 1 86.94 87 GLY A N 1
ATOM 690 C CA . GLY A 1 87 ? 13.578 15.047 3.982 1 86.94 87 GLY A CA 1
ATOM 691 C C . GLY A 1 87 ? 14.633 14.094 3.459 1 86.94 87 GLY A C 1
ATOM 692 O O . GLY A 1 87 ? 15.727 14.516 3.078 1 86.94 87 GLY A O 1
ATOM 693 N N . TYR A 1 88 ? 14.227 12.797 3.4 1 82.44 88 TYR A N 1
ATOM 694 C CA . TYR A 1 88 ? 15.188 11.719 3.18 1 82.44 88 TYR A CA 1
ATOM 695 C C . TYR A 1 88 ? 15.727 11.75 1.753 1 82.44 88 TYR A C 1
ATOM 697 O O . TYR A 1 88 ? 16.859 11.328 1.499 1 82.44 88 TYR A O 1
ATOM 705 N N . ALA A 1 89 ? 14.898 12.258 0.84 1 83.69 89 ALA A N 1
ATOM 706 C CA . ALA A 1 89 ? 15.297 12.18 -0.565 1 83.69 89 ALA A CA 1
ATOM 707 C C . ALA A 1 89 ? 16.344 13.242 -0.9 1 83.69 89 ALA A C 1
ATOM 709 O O . ALA A 1 89 ? 17.047 13.133 -1.9 1 83.69 89 ALA A O 1
ATOM 710 N N . VAL A 1 90 ? 16.391 14.305 -0.153 1 84.12 90 VAL A N 1
ATOM 711 C CA . VAL A 1 90 ? 17.281 15.414 -0.442 1 84.12 90 VAL A CA 1
ATOM 712 C C . VAL A 1 90 ? 18.547 15.305 0.426 1 84.12 90 VAL A C 1
ATOM 714 O O . VAL A 1 90 ? 19.562 15.922 0.128 1 84.12 90 VAL A O 1
ATOM 717 N N . ASP A 1 91 ? 18.438 14.625 1.481 1 75.5 91 ASP A N 1
ATOM 718 C CA . ASP A 1 91 ? 19.578 14.492 2.377 1 75.5 91 ASP A CA 1
ATOM 719 C C . ASP A 1 91 ? 20.297 13.156 2.158 1 75.5 91 ASP A C 1
ATOM 721 O O . ASP A 1 91 ? 19.766 12.102 2.502 1 75.5 91 ASP A O 1
ATOM 725 N N . GLU A 1 92 ? 21.438 13.195 1.597 1 62.91 92 GLU A N 1
ATOM 726 C CA . GLU A 1 92 ? 22.219 12.016 1.242 1 62.91 92 GLU A CA 1
ATOM 727 C C . GLU A 1 92 ? 22.469 11.141 2.465 1 62.91 92 GLU A C 1
ATOM 729 O O . GLU A 1 92 ? 22.531 9.914 2.355 1 62.91 92 GLU A O 1
ATOM 734 N N . ARG A 1 93 ? 22.828 11.766 3.479 1 60.53 93 ARG A N 1
ATOM 735 C CA . ARG A 1 93 ? 23.156 11.016 4.688 1 60.53 93 ARG A CA 1
ATOM 736 C C . ARG A 1 93 ? 21.984 10.18 5.156 1 60.53 93 ARG A C 1
ATOM 738 O O . ARG A 1 93 ? 22.156 9.141 5.797 1 60.53 93 ARG A O 1
ATOM 745 N N . VAL A 1 94 ? 20.828 10.633 4.75 1 57.59 94 VAL A N 1
ATOM 746 C CA . VAL A 1 94 ? 19.594 9.977 5.16 1 57.59 94 VAL A CA 1
ATOM 747 C C . VAL A 1 94 ? 19.156 8.977 4.09 1 57.59 94 VAL A C 1
ATOM 749 O O . VAL A 1 94 ? 18.594 7.926 4.402 1 57.59 94 VAL A O 1
ATOM 752 N N . ALA A 1 95 ? 19.422 9.391 2.854 1 56.84 95 ALA A N 1
ATOM 753 C CA . ALA A 1 95 ? 18.969 8.562 1.737 1 56.84 95 ALA A CA 1
ATOM 754 C C . ALA A 1 95 ? 19.578 7.16 1.822 1 56.84 95 ALA A C 1
ATOM 756 O O . ALA A 1 95 ? 18.953 6.184 1.403 1 56.84 95 ALA A O 1
ATOM 757 N N . GLY A 1 96 ? 20.766 7.074 2.326 1 55.16 96 GLY A N 1
ATOM 758 C CA . GLY A 1 96 ? 21.469 5.801 2.4 1 55.16 96 GLY A CA 1
ATOM 759 C C . GLY A 1 96 ? 20.906 4.875 3.465 1 55.16 96 GLY A C 1
ATOM 760 O O . GLY A 1 96 ? 21.219 3.684 3.484 1 55.16 96 GLY A O 1
ATOM 761 N N . VAL A 1 97 ? 20.344 5.551 4.414 1 50 97 VAL A N 1
ATOM 762 C CA . VAL A 1 97 ? 19.844 4.715 5.504 1 50 97 VAL A CA 1
ATOM 763 C C . VAL A 1 97 ? 18.5 4.09 5.102 1 50 97 VAL A C 1
ATOM 765 O O . VAL A 1 97 ? 17.562 4.797 4.727 1 50 97 VAL A O 1
ATOM 768 N N . ARG A 1 98 ? 18.734 2.807 4.582 1 53.66 98 ARG A N 1
ATOM 769 C CA . ARG A 1 98 ? 17.5 2.088 4.277 1 53.66 98 ARG A CA 1
ATOM 770 C C . ARG A 1 98 ? 16.438 2.355 5.336 1 53.66 98 ARG A C 1
ATOM 772 O O . ARG A 1 98 ? 16.734 2.373 6.531 1 53.66 98 ARG A O 1
ATOM 779 N N . ARG A 1 99 ? 15.367 2.988 4.973 1 51.94 99 ARG A N 1
ATOM 780 C CA . ARG A 1 99 ? 14.25 3.318 5.852 1 51.94 99 ARG A CA 1
ATOM 781 C C . ARG A 1 99 ? 13.297 2.135 6 1 51.94 99 ARG A C 1
ATOM 783 O O . ARG A 1 99 ? 12.711 1.68 5.016 1 51.94 99 ARG A O 1
ATOM 790 N N . PHE A 1 100 ? 13.156 1.599 7.203 1 57.56 100 PHE A N 1
ATOM 791 C CA . PHE A 1 100 ? 12.227 0.704 7.883 1 57.56 100 PHE A CA 1
ATOM 792 C C . PHE A 1 100 ? 11.648 -0.317 6.914 1 57.56 100 PHE A C 1
ATOM 794 O O . PHE A 1 100 ? 10.68 -1.013 7.238 1 57.56 100 PHE A O 1
ATOM 801 N N . GLY A 1 101 ? 12.219 -0.494 5.625 1 74.06 101 GLY A N 1
ATOM 802 C CA . GLY A 1 101 ? 11.68 -1.519 4.75 1 74.06 101 GLY A CA 1
ATOM 803 C C . GLY A 1 101 ? 10.461 -1.052 3.967 1 74.06 101 GLY A C 1
ATOM 804 O O . GLY A 1 101 ? 9.859 -1.829 3.227 1 74.06 101 GLY A O 1
ATOM 805 N N . PHE A 1 102 ? 10.219 0.319 4.121 1 80.25 102 PHE A N 1
ATOM 806 C CA . PHE A 1 102 ? 9.086 0.911 3.426 1 80.25 102 PHE A CA 1
ATOM 807 C C . PHE A 1 102 ? 9.477 1.369 2.029 1 80.25 102 PHE A C 1
ATOM 809 O O . PHE A 1 102 ? 10.664 1.438 1.706 1 80.25 102 PHE A O 1
ATOM 816 N N . ALA A 1 103 ? 8.383 1.557 1.278 1 85.81 103 ALA A N 1
ATOM 817 C CA . ALA A 1 103 ? 8.641 2.115 -0.046 1 85.81 103 ALA A CA 1
ATOM 818 C C . ALA A 1 103 ? 9.305 3.486 0.058 1 85.81 103 ALA A C 1
ATOM 820 O O . ALA A 1 103 ? 8.93 4.301 0.904 1 85.81 103 ALA A O 1
ATOM 821 N N . ASP A 1 104 ? 10.344 3.686 -0.688 1 81.75 104 ASP A N 1
ATOM 822 C CA . ASP A 1 104 ? 11.008 4.984 -0.639 1 81.75 104 ASP A CA 1
ATOM 823 C C . ASP A 1 104 ? 10.953 5.68 -1.997 1 81.75 104 ASP A C 1
ATOM 825 O O . ASP A 1 104 ? 11.258 6.867 -2.104 1 81.75 104 ASP A O 1
ATOM 829 N N . GLY A 1 105 ? 10.531 4.93 -3.014 1 83.06 105 GLY A N 1
ATOM 830 C CA . GLY A 1 105 ? 10.336 5.504 -4.336 1 83.06 105 GLY A CA 1
ATOM 831 C C . GLY A 1 105 ? 11.633 5.895 -5.012 1 83.06 105 GLY A C 1
ATOM 832 O O . GLY A 1 105 ? 11.625 6.48 -6.098 1 83.06 105 GLY A O 1
ATOM 833 N N . LEU A 1 106 ? 12.742 5.57 -4.32 1 79.12 106 LEU A N 1
ATOM 834 C CA . LEU A 1 106 ? 14.031 5.957 -4.879 1 79.12 106 LEU A CA 1
ATOM 835 C C . LEU A 1 106 ? 14.516 4.934 -5.902 1 79.12 106 LEU A C 1
ATOM 837 O O . LEU A 1 106 ? 14.227 3.742 -5.777 1 79.12 106 LEU A O 1
ATOM 841 N N . SER A 1 107 ? 14.789 5.289 -7.152 1 65.94 107 SER A N 1
ATOM 842 C CA . SER A 1 107 ? 15.25 4.395 -8.211 1 65.94 107 SER A CA 1
ATOM 843 C C . SER A 1 107 ? 16.625 3.826 -7.891 1 65.94 107 SER A C 1
ATOM 845 O O . SER A 1 107 ? 17.406 4.438 -7.148 1 65.94 107 SER A O 1
ATOM 847 N N . VAL A 1 108 ? 16.656 2.414 -8.125 1 52 108 VAL A N 1
ATOM 848 C CA . VAL A 1 108 ? 17.984 1.788 -8.055 1 52 108 VAL A CA 1
ATOM 849 C C . VAL A 1 108 ? 18.859 2.311 -9.195 1 52 108 VAL A C 1
ATOM 851 O O . VAL A 1 108 ? 18.359 2.658 -10.266 1 52 108 VAL A O 1
ATOM 854 N N . LEU A 1 109 ? 20.031 2.758 -8.859 1 46.56 109 LEU A N 1
ATOM 855 C CA . LEU A 1 109 ? 21.062 2.957 -9.875 1 46.56 109 LEU A CA 1
ATOM 856 C C . LEU A 1 109 ? 21.234 1.701 -10.727 1 46.56 109 LEU A C 1
ATOM 858 O O . LEU A 1 109 ? 21.75 0.691 -10.25 1 46.56 109 LEU A O 1
ATOM 862 N N . GLY A 1 110 ? 20.344 0.906 -11.117 1 40.62 110 GLY A N 1
ATOM 863 C CA . GLY A 1 110 ? 20.875 -0.177 -11.93 1 40.62 110 GLY A CA 1
ATOM 864 C C . GLY A 1 110 ? 21.906 0.289 -12.945 1 40.62 110 GLY A C 1
ATOM 865 O O . GLY A 1 110 ? 22.031 1.487 -13.203 1 40.62 110 GLY A O 1
ATOM 866 N N . GLU A 1 111 ? 22.781 -0.79 -13.422 1 39.47 111 GLU A N 1
ATOM 867 C CA . GLU A 1 111 ? 23.859 -0.735 -14.398 1 39.47 111 GLU A CA 1
ATOM 868 C C . GLU A 1 111 ? 23.438 0.014 -15.656 1 39.47 111 GLU A C 1
ATOM 870 O O . GLU A 1 111 ? 24.203 0.797 -16.219 1 39.47 111 GLU A O 1
ATOM 875 N N . ASP A 1 112 ? 22.562 -0.688 -16.5 1 37.09 112 ASP A N 1
ATOM 876 C CA . ASP A 1 112 ? 22.516 -0.288 -17.906 1 37.09 112 ASP A CA 1
ATOM 877 C C . ASP A 1 112 ? 21.906 1.103 -18.047 1 37.09 112 ASP A C 1
ATOM 879 O O . ASP A 1 112 ? 21.688 1.569 -19.172 1 37.09 112 ASP A O 1
ATOM 883 N N . GLU A 1 113 ? 20.828 1.452 -17.406 1 35.56 113 GLU A N 1
ATOM 884 C CA . GLU A 1 113 ? 20.734 2.832 -17.875 1 35.56 113 GLU A CA 1
ATOM 885 C C . GLU A 1 113 ? 22.062 3.566 -17.672 1 35.56 113 GLU A C 1
ATOM 887 O O . GLU A 1 113 ? 22.688 3.449 -16.625 1 35.56 113 GLU A O 1
ATOM 892 N N . GLU A 1 114 ? 22.859 3.797 -18.719 1 33.03 114 GLU A N 1
ATOM 893 C CA . GLU A 1 114 ? 23.969 4.746 -18.781 1 33.03 114 GLU A CA 1
ATOM 894 C C . GLU A 1 114 ? 24 5.641 -17.547 1 33.03 114 GLU A C 1
ATOM 896 O O . GLU A 1 114 ? 22.984 5.82 -16.875 1 33.03 114 GLU A O 1
ATOM 901 N N . GLY A 1 115 ? 25.312 6.156 -17.188 1 33.25 115 GLY A N 1
ATOM 902 C CA . GLY A 1 115 ? 25.875 7.238 -16.391 1 33.25 115 GLY A CA 1
ATOM 903 C C . GLY A 1 115 ? 24.891 8.367 -16.141 1 33.25 115 GLY A C 1
ATOM 904 O O . GLY A 1 115 ? 25.297 9.516 -15.93 1 33.25 115 GLY A O 1
ATOM 905 N N . ARG A 1 116 ? 23.781 8.312 -16.859 1 31.58 116 ARG A N 1
ATOM 906 C CA . ARG A 1 116 ? 23.453 9.719 -16.625 1 31.58 116 ARG A CA 1
ATOM 907 C C . ARG A 1 116 ? 23.422 10.023 -15.125 1 31.58 116 ARG A C 1
ATOM 909 O O . ARG A 1 116 ? 22.641 9.438 -14.383 1 31.58 116 ARG A O 1
ATOM 916 N N . ALA A 1 117 ? 24.578 9.961 -14.453 1 32.28 117 ALA A N 1
ATOM 917 C CA . ALA A 1 117 ? 24.797 10.75 -13.234 1 32.28 117 ALA A CA 1
ATOM 918 C C . ALA A 1 117 ? 23.562 11.594 -12.914 1 32.28 117 ALA A C 1
ATOM 920 O O . ALA A 1 117 ? 23.016 12.273 -13.789 1 32.28 117 ALA A O 1
ATOM 921 N N . LEU A 1 118 ? 22.531 11.039 -12.062 1 36.34 118 LEU A N 1
ATOM 922 C CA . LEU A 1 118 ? 21.844 12.258 -11.641 1 36.34 118 LEU A CA 1
ATOM 923 C C . LEU A 1 118 ? 22.719 13.484 -11.867 1 36.34 118 LEU A C 1
ATOM 925 O O . LEU A 1 118 ? 23.828 13.562 -11.359 1 36.34 118 LEU A O 1
ATOM 929 N N . GLY A 1 119 ? 23.047 13.797 -13.094 1 36.28 119 GLY A N 1
ATOM 930 C CA . GLY A 1 119 ? 23.75 15.078 -13.016 1 36.28 119 GLY A CA 1
ATOM 931 C C . GLY A 1 119 ? 23.578 15.766 -11.68 1 36.28 119 GLY A C 1
ATOM 932 O O . GLY A 1 119 ? 22.719 15.383 -10.875 1 36.28 119 GLY A O 1
ATOM 933 N N . GLU A 1 120 ? 24.547 16.609 -11.242 1 39.06 120 GLU A N 1
ATOM 934 C CA . GLU A 1 120 ? 24.5 17.531 -10.102 1 39.06 120 GLU A CA 1
ATOM 935 C C . GLU A 1 120 ? 23.062 17.734 -9.625 1 39.06 120 GLU A C 1
ATOM 937 O O . GLU A 1 120 ? 22.828 17.969 -8.438 1 39.06 120 GLU A O 1
ATOM 942 N N . GLY A 1 121 ? 21.953 17.75 -10.461 1 42.31 121 GLY A N 1
ATOM 943 C CA . GLY A 1 121 ? 20.656 18.344 -10.227 1 42.31 121 GLY A CA 1
ATOM 944 C C . GLY A 1 121 ? 19.609 17.344 -9.789 1 42.31 121 GLY A C 1
ATOM 945 O O . GLY A 1 121 ? 18.453 17.688 -9.586 1 42.31 121 GLY A O 1
ATOM 946 N N . GLU A 1 122 ? 19.734 15.852 -9.922 1 52 122 GLU A N 1
ATOM 947 C CA . GLU A 1 122 ? 18.609 14.938 -9.773 1 52 122 GLU A CA 1
ATOM 948 C C . GLU A 1 122 ? 18.516 14.414 -8.344 1 52 122 GLU A C 1
ATOM 950 O O . GLU A 1 122 ? 17.828 13.422 -8.086 1 52 122 GLU A O 1
ATOM 955 N N . ARG A 1 123 ? 19.219 14.766 -7.445 1 59.78 123 ARG A N 1
ATOM 956 C CA . ARG A 1 123 ? 18.984 14.609 -6.016 1 59.78 123 ARG A CA 1
ATOM 957 C C . ARG A 1 123 ? 17.578 15.055 -5.637 1 59.78 123 ARG A C 1
ATOM 959 O O . ARG A 1 123 ? 17.047 16.016 -6.207 1 59.78 123 ARG A O 1
ATOM 966 N N . GLY A 1 124 ? 16.969 14.117 -4.961 1 77.38 124 GLY A N 1
ATOM 967 C CA . GLY A 1 124 ? 15.68 14.523 -4.414 1 77.38 124 GLY A CA 1
ATOM 968 C C . GLY A 1 124 ? 14.5 14.07 -5.258 1 77.38 124 GLY A C 1
ATOM 969 O O . GLY A 1 124 ? 13.438 14.688 -5.223 1 77.38 124 GLY A O 1
ATOM 970 N N . ARG A 1 125 ? 14.773 13.062 -6.137 1 86 125 ARG A N 1
ATOM 971 C CA . ARG A 1 125 ? 13.68 12.594 -6.98 1 86 125 ARG A CA 1
ATOM 972 C C . ARG A 1 125 ? 13.039 11.344 -6.395 1 86 125 ARG A C 1
ATOM 974 O O . ARG A 1 125 ? 13.727 10.367 -6.09 1 86 125 ARG A O 1
ATOM 981 N N . VAL A 1 126 ? 11.734 11.359 -6.324 1 89.44 126 VAL A N 1
ATOM 982 C CA . VAL A 1 126 ? 10.984 10.219 -5.816 1 89.44 126 VAL A CA 1
ATOM 983 C C . VAL A 1 126 ? 9.867 9.859 -6.789 1 89.44 126 VAL A C 1
ATOM 985 O O . VAL A 1 126 ? 9.07 10.719 -7.168 1 89.44 126 VAL A O 1
ATOM 988 N N . VAL A 1 127 ? 9.875 8.648 -7.246 1 90.44 127 VAL A N 1
ATOM 989 C CA . VAL A 1 127 ? 8.727 8.156 -8.008 1 90.44 127 VAL A CA 1
ATOM 990 C C . VAL A 1 127 ? 7.754 7.445 -7.074 1 90.44 127 VAL A C 1
ATOM 992 O O . VAL A 1 127 ? 8.133 6.504 -6.367 1 90.44 127 VAL A O 1
ATOM 995 N N . VAL A 1 128 ? 6.504 7.898 -7.07 1 93.56 128 VAL A N 1
ATOM 996 C CA . VAL A 1 128 ? 5.508 7.273 -6.203 1 93.56 128 VAL A CA 1
ATOM 997 C C . VAL A 1 128 ? 5.141 5.895 -6.746 1 93.56 128 VAL A C 1
ATOM 999 O O . VAL A 1 128 ? 4.594 5.777 -7.844 1 93.56 128 VAL A O 1
ATOM 1002 N N . PRO A 1 129 ? 5.41 4.91 -6.004 1 91.81 129 PRO A N 1
ATOM 1003 C CA . PRO A 1 129 ? 5.094 3.568 -6.5 1 91.81 129 PRO A CA 1
ATOM 1004 C C . PRO A 1 129 ? 3.596 3.342 -6.684 1 91.81 129 PRO A C 1
ATOM 1006 O O . PRO A 1 129 ? 2.785 3.965 -5.992 1 91.81 129 PRO A O 1
ATOM 1009 N N . HIS A 1 130 ? 3.246 2.426 -7.633 1 91.31 130 HIS A N 1
ATOM 1010 C CA . HIS A 1 130 ? 1.843 2.051 -7.75 1 91.31 130 HIS A CA 1
ATOM 1011 C C . HIS A 1 130 ? 1.321 1.454 -6.445 1 91.31 130 HIS A C 1
ATOM 1013 O O . HIS A 1 130 ? 2.023 0.686 -5.785 1 91.31 130 HIS A O 1
ATOM 1019 N N . GLY A 1 131 ? 0.073 1.788 -6.102 1 93.06 131 GLY A N 1
ATOM 1020 C CA . GLY A 1 131 ? -0.502 1.354 -4.84 1 93.06 131 GLY A CA 1
ATOM 1021 C C . GLY A 1 131 ? -0.167 2.277 -3.682 1 93.06 131 GLY A C 1
ATOM 1022 O O . GLY A 1 131 ? -0.424 1.945 -2.523 1 93.06 131 GLY A O 1
ATOM 1023 N N . HIS A 1 132 ? 0.484 3.369 -3.986 1 95.44 132 HIS A N 1
ATOM 1024 C CA . HIS A 1 132 ? 0.886 4.324 -2.959 1 95.44 132 HIS A CA 1
ATOM 1025 C C . HIS A 1 132 ? 0.458 5.742 -3.326 1 95.44 132 HIS A C 1
ATOM 1027 O O . HIS A 1 132 ? 0.036 5.992 -4.457 1 95.44 132 HIS A O 1
ATOM 1033 N N . VAL A 1 133 ? 0.597 6.629 -2.35 1 96.56 133 VAL A N 1
ATOM 1034 C CA . VAL A 1 133 ? 0.452 8.07 -2.533 1 96.56 133 VAL A CA 1
ATOM 1035 C C . VAL A 1 133 ? 1.554 8.805 -1.769 1 96.56 133 VAL A C 1
ATOM 1037 O O . VAL A 1 133 ? 2.18 8.234 -0.873 1 96.56 133 VAL A O 1
ATOM 1040 N N . TRP A 1 134 ? 1.821 9.977 -2.168 1 96.81 134 TRP A N 1
ATOM 1041 C CA . TRP A 1 134 ? 2.701 10.906 -1.462 1 96.81 134 TRP A CA 1
ATOM 1042 C C . TRP A 1 134 ? 1.895 11.984 -0.753 1 96.81 134 TRP A C 1
ATOM 1044 O O . TRP A 1 134 ? 1.116 12.703 -1.387 1 96.81 134 TRP A O 1
ATOM 1054 N N . VAL A 1 135 ? 2.115 12.062 0.575 1 97.5 135 VAL A N 1
ATOM 1055 C CA . VAL A 1 135 ? 1.278 12.961 1.359 1 97.5 135 VAL A CA 1
ATOM 1056 C C . VAL A 1 135 ? 2.154 13.977 2.092 1 97.5 135 VAL A C 1
ATOM 1058 O O . VAL A 1 135 ? 3.248 13.641 2.555 1 97.5 135 VAL A O 1
ATOM 1061 N N . GLU A 1 136 ? 1.646 15.203 2.186 1 96.62 136 GLU A N 1
ATOM 1062 C CA . GLU A 1 136 ? 2.324 16.266 2.92 1 96.62 136 GLU A CA 1
ATOM 1063 C C . GLU A 1 136 ? 1.335 17.078 3.752 1 96.62 136 GLU A C 1
ATOM 1065 O O . GLU A 1 136 ? 0.162 17.203 3.393 1 96.62 136 GLU A O 1
ATOM 1070 N N . GLY A 1 137 ? 1.842 17.547 4.84 1 94.5 137 GLY A N 1
ATOM 1071 C CA . GLY A 1 137 ? 1.051 18.5 5.594 1 94.5 137 GLY A CA 1
ATOM 1072 C C . GLY A 1 137 ? 0.999 19.875 4.949 1 94.5 137 GLY A C 1
ATOM 1073 O O . GLY A 1 137 ? 1.963 20.312 4.309 1 94.5 137 GLY A O 1
ATOM 1074 N N . ASP A 1 138 ? -0.128 20.531 5.168 1 93.19 138 ASP A N 1
ATOM 1075 C CA . ASP A 1 138 ? -0.253 21.875 4.617 1 93.19 138 ASP A CA 1
ATOM 1076 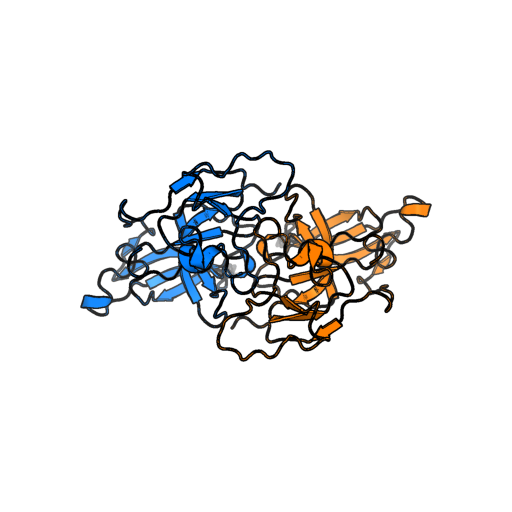C C . ASP A 1 138 ? 0.637 22.859 5.371 1 93.19 138 ASP A C 1
ATOM 1078 O O . ASP A 1 138 ? 0.95 23.938 4.859 1 93.19 138 ASP A O 1
ATOM 1082 N N . ASN A 1 139 ? 1.03 22.547 6.594 1 90.81 139 ASN A N 1
ATOM 1083 C CA . ASN A 1 139 ? 2.055 23.25 7.352 1 90.81 139 ASN A CA 1
ATOM 1084 C C . ASN A 1 139 ? 3.402 22.547 7.273 1 90.81 139 ASN A C 1
ATOM 1086 O O . ASN A 1 139 ? 3.758 21.781 8.18 1 90.81 139 ASN A O 1
ATOM 1090 N N . TRP A 1 140 ? 4.098 22.875 6.27 1 85.94 140 TRP A N 1
ATOM 1091 C CA . TRP A 1 140 ? 5.305 22.109 5.949 1 85.94 140 TRP A CA 1
ATOM 1092 C C . TRP A 1 140 ? 6.32 22.203 7.082 1 85.94 140 TRP A C 1
ATOM 1094 O O . TRP A 1 140 ? 7.16 21.312 7.242 1 85.94 140 TRP A O 1
ATOM 1104 N N . ARG A 1 141 ? 6.344 23.219 7.941 1 86.25 141 ARG A N 1
ATOM 1105 C CA . ARG A 1 141 ? 7.309 23.422 9.016 1 86.25 141 ARG A CA 1
ATOM 1106 C C . ARG A 1 141 ? 7.008 22.5 10.203 1 86.25 141 ARG A C 1
ATOM 1108 O O . ARG A 1 141 ? 7.887 22.234 11.023 1 86.25 141 ARG A O 1
ATOM 1115 N N . LYS A 1 142 ? 5.84 22.078 10.273 1 88.31 142 LYS A N 1
ATOM 1116 C CA . LYS A 1 142 ? 5.422 21.312 11.438 1 88.31 142 LYS A CA 1
ATOM 1117 C C . LYS A 1 142 ? 4.766 20 11.016 1 88.31 142 LYS A C 1
ATOM 1119 O O . LYS A 1 142 ? 3.783 19.562 11.625 1 88.31 142 LYS A O 1
ATOM 1124 N N . SER A 1 143 ? 5.199 19.422 9.93 1 90.56 143 SER A N 1
ATOM 1125 C CA . SER A 1 143 ? 4.547 18.219 9.445 1 90.56 143 SER A CA 1
ATOM 1126 C C . SER A 1 143 ? 5.531 17.047 9.367 1 90.56 143 SER A C 1
ATOM 1128 O O . SER A 1 143 ? 6.688 17.234 8.977 1 90.56 143 SER A O 1
ATOM 1130 N N . TYR A 1 144 ? 5.207 15.914 9.945 1 91.75 144 TYR A N 1
ATOM 1131 C CA . TYR A 1 144 ? 5.852 14.633 9.695 1 91.75 144 TYR A CA 1
ATOM 1132 C C . TYR A 1 144 ? 5.094 13.836 8.641 1 91.75 144 TYR A C 1
ATOM 1134 O O . TYR A 1 144 ? 3.992 13.344 8.898 1 91.75 144 TYR A O 1
ATOM 1142 N N . ASP A 1 145 ? 5.652 13.797 7.422 1 93.81 145 ASP A N 1
ATOM 1143 C CA . ASP A 1 145 ? 4.891 13.297 6.281 1 93.81 145 ASP A CA 1
ATOM 1144 C C . ASP A 1 145 ? 5.793 12.547 5.305 1 93.81 145 ASP A C 1
ATOM 1146 O O . ASP A 1 145 ? 6.836 12.016 5.695 1 93.81 145 ASP A O 1
ATOM 1150 N N . SER A 1 146 ? 5.391 12.398 4.062 1 94.94 146 SER A N 1
ATOM 1151 C CA . SER A 1 146 ? 6.094 11.57 3.092 1 94.94 146 SER A CA 1
ATOM 1152 C C . SER A 1 146 ? 7.531 12.039 2.898 1 94.94 146 SER A C 1
ATOM 1154 O O . SER A 1 146 ? 8.414 11.242 2.566 1 94.94 146 SER A O 1
ATOM 1156 N N . CYS A 1 147 ? 7.781 13.305 3.094 1 91.5 147 CYS A N 1
ATOM 1157 C CA . CYS A 1 147 ? 9.164 13.766 3.037 1 91.5 147 CYS A CA 1
ATOM 1158 C C . CYS A 1 147 ? 10.023 13.039 4.059 1 91.5 147 CYS A C 1
ATOM 1160 O O . CYS A 1 147 ? 11.227 12.852 3.844 1 91.5 147 CYS A O 1
ATOM 1162 N N . ASP A 1 148 ? 9.375 12.648 5.086 1 88.94 148 ASP A N 1
ATOM 1163 C CA . ASP A 1 148 ? 10.102 12.016 6.18 1 88.94 148 ASP A CA 1
ATOM 1164 C C . ASP A 1 148 ? 10.086 10.492 6.047 1 88.94 148 ASP A C 1
ATOM 1166 O O . ASP A 1 148 ? 11.109 9.836 6.273 1 88.94 148 ASP A O 1
ATOM 1170 N N . PHE A 1 149 ? 8.922 9.914 5.625 1 88.38 149 PHE A N 1
ATOM 1171 C CA . PHE A 1 149 ? 8.828 8.461 5.715 1 88.38 149 PHE A CA 1
ATOM 1172 C C . PHE A 1 149 ? 8.531 7.852 4.352 1 88.38 149 PHE A C 1
ATOM 1174 O O . PHE A 1 149 ? 8.422 6.633 4.223 1 88.38 149 PHE A O 1
ATOM 1181 N N . GLY A 1 150 ? 8.383 8.625 3.342 1 91.38 150 GLY A N 1
ATOM 1182 C CA . GLY A 1 150 ? 8.203 8.102 1.997 1 91.38 150 GLY A CA 1
ATOM 1183 C C . GLY A 1 150 ? 6.746 7.922 1.617 1 91.38 150 GLY A C 1
ATOM 1184 O O . GLY A 1 150 ? 5.848 8.359 2.342 1 91.38 150 GLY A O 1
ATOM 1185 N N . PRO A 1 151 ? 6.547 7.305 0.459 1 94.88 151 PRO A N 1
ATOM 1186 C CA . PRO A 1 151 ? 5.18 7.066 -0.007 1 94.88 151 PRO A CA 1
ATOM 1187 C C . PRO A 1 151 ? 4.371 6.199 0.954 1 94.88 151 PRO A C 1
ATOM 1189 O O . PRO A 1 151 ? 4.926 5.316 1.609 1 94.88 151 PRO A O 1
ATOM 1192 N N . VAL A 1 152 ? 3.107 6.418 1.002 1 95.69 152 VAL A N 1
ATOM 1193 C CA . VAL A 1 152 ? 2.203 5.695 1.893 1 95.69 152 VAL A CA 1
ATOM 1194 C C . VAL A 1 152 ? 1.365 4.707 1.087 1 95.69 152 VAL A C 1
ATOM 1196 O O . VAL A 1 152 ? 0.757 5.074 0.079 1 95.69 152 VAL A O 1
ATOM 1199 N N . SER A 1 153 ? 1.369 3.451 1.56 1 95.25 153 SER A N 1
ATOM 1200 C CA . SER A 1 153 ? 0.515 2.447 0.933 1 95.25 153 SER A CA 1
ATOM 1201 C C . SER A 1 153 ? -0.954 2.854 0.999 1 95.25 153 SER A C 1
ATOM 1203 O O . SER A 1 153 ? -1.43 3.314 2.039 1 95.25 153 SER A O 1
ATOM 1205 N N . LEU A 1 154 ? -1.682 2.613 -0.087 1 94.69 154 LEU A N 1
ATOM 1206 C CA . LEU A 1 154 ? -3.117 2.873 -0.087 1 94.69 154 LEU A CA 1
ATOM 1207 C C . LEU A 1 154 ? -3.836 1.947 0.89 1 94.69 154 LEU A C 1
ATOM 1209 O O . LEU A 1 154 ? -4.949 2.246 1.33 1 94.69 154 LEU A O 1
ATOM 1213 N N . GLY A 1 155 ? -3.193 0.912 1.262 1 92.38 155 GLY A N 1
ATOM 1214 C CA . GLY A 1 155 ? -3.74 0.005 2.26 1 92.38 155 GLY A CA 1
ATOM 1215 C C . GLY A 1 155 ? -3.814 0.618 3.645 1 92.38 155 GLY A C 1
ATOM 1216 O O . GLY A 1 155 ? -4.496 0.09 4.527 1 92.38 155 GLY A O 1
ATOM 1217 N N . LEU A 1 156 ? -3.166 1.694 3.869 1 93.19 156 LEU A N 1
ATOM 1218 C CA . LEU A 1 156 ? -3.154 2.354 5.172 1 93.19 156 LEU A CA 1
ATOM 1219 C C . LEU A 1 156 ? -4.148 3.512 5.203 1 93.19 156 LEU A C 1
ATOM 1221 O O . LEU A 1 156 ? -4.398 4.09 6.262 1 93.19 156 LEU A O 1
ATOM 1225 N N . VAL A 1 157 ? -4.664 3.844 4.02 1 93.56 157 VAL A N 1
ATOM 1226 C CA . VAL A 1 157 ? -5.602 4.961 3.957 1 93.56 157 VAL A CA 1
ATOM 1227 C C . VAL A 1 157 ? -6.93 4.559 4.59 1 93.56 157 VAL A C 1
ATOM 1229 O O . VAL A 1 157 ? -7.496 3.516 4.25 1 93.56 157 VAL A O 1
ATOM 1232 N N . ASP A 1 158 ? -7.367 5.355 5.527 1 90.38 158 ASP A N 1
ATOM 1233 C CA . ASP A 1 158 ? -8.617 5.129 6.246 1 90.38 158 ASP A CA 1
ATOM 1234 C C . ASP A 1 158 ? -9.789 5.797 5.535 1 90.38 158 ASP A C 1
ATOM 1236 O O . ASP A 1 158 ? -10.875 5.219 5.441 1 90.38 158 ASP A O 1
ATOM 1240 N N . GLY A 1 159 ? -9.484 7.055 5.105 1 92.25 159 GLY A N 1
ATOM 1241 C CA . GLY A 1 159 ? -10.57 7.777 4.461 1 92.25 159 GLY A CA 1
ATOM 1242 C C . GLY A 1 159 ? -10.125 9.078 3.824 1 92.25 159 GLY A C 1
ATOM 1243 O O . GLY A 1 159 ? -8.938 9.422 3.857 1 92.25 159 GLY A O 1
ATOM 1244 N N . VAL A 1 160 ? -11.164 9.719 3.191 1 93.69 160 VAL A N 1
ATOM 1245 C CA . VAL A 1 160 ? -10.977 11.016 2.545 1 93.69 160 VAL A CA 1
ATOM 1246 C C . VAL A 1 160 ? -11.82 12.07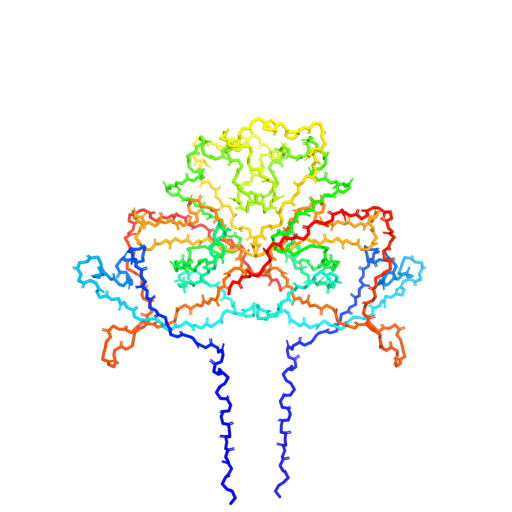 3.248 1 93.69 160 VAL A C 1
ATOM 1248 O O . VAL A 1 160 ? -13.031 11.891 3.426 1 93.69 160 VAL A O 1
ATOM 1251 N N . ALA A 1 161 ? -11.156 13.102 3.727 1 92.31 161 ALA A N 1
ATOM 1252 C CA . ALA A 1 161 ? -11.883 14.227 4.301 1 92.31 161 ALA A CA 1
ATOM 1253 C C . ALA A 1 161 ? -12.594 15.039 3.215 1 92.31 161 ALA A C 1
ATOM 1255 O O . ALA A 1 161 ? -11.945 15.594 2.326 1 92.31 161 ALA A O 1
ATOM 1256 N N . VAL A 1 162 ? -13.883 15.219 3.344 1 91.12 162 VAL A N 1
ATOM 1257 C CA . VAL A 1 162 ? -14.633 15.805 2.232 1 91.12 162 VAL A CA 1
ATOM 1258 C C . VAL A 1 162 ? -15.211 17.156 2.652 1 91.12 162 VAL A C 1
ATOM 1260 O O . VAL A 1 162 ? -15.445 18.016 1.812 1 91.12 162 VAL A O 1
ATOM 1263 N N . LYS A 1 163 ? -15.438 17.312 3.914 1 89.75 163 LYS A N 1
ATOM 1264 C CA . LYS A 1 163 ? -15.984 18.578 4.414 1 89.75 163 LYS A CA 1
ATOM 1265 C C . LYS A 1 163 ? -15.359 18.953 5.754 1 89.75 163 LYS A C 1
ATOM 1267 O O . LYS A 1 163 ? -14.852 18.094 6.473 1 89.75 163 LYS A O 1
ATOM 1272 N N . VAL A 1 164 ? -15.383 20.219 6 1 88.06 164 VAL A N 1
ATOM 1273 C CA . VAL A 1 164 ? -14.922 20.734 7.277 1 88.06 164 VAL A CA 1
ATOM 1274 C C . VAL A 1 164 ? -16.016 21.594 7.91 1 88.06 164 VAL A C 1
ATOM 1276 O O . VAL A 1 164 ? -16.703 22.344 7.219 1 88.06 164 VAL A O 1
ATOM 1279 N N . TRP A 1 165 ? -16.188 21.359 9.133 1 83.75 165 TRP A N 1
ATOM 1280 C CA . TRP A 1 165 ? -17.172 22.094 9.906 1 83.75 165 TRP A CA 1
ATOM 1281 C C . TRP A 1 165 ? -16.516 22.906 11.008 1 83.75 165 TRP A C 1
ATOM 1283 O O . TRP A 1 165 ? -15.805 22.359 11.859 1 83.75 165 TRP A O 1
ATOM 1293 N N . ARG A 1 166 ? -16.594 24.234 11.016 1 77.94 166 ARG A N 1
ATOM 1294 C CA . ARG A 1 166 ? -15.961 25.141 11.984 1 77.94 166 ARG A CA 1
ATOM 1295 C C . ARG A 1 166 ? -17 25.75 12.922 1 77.94 166 ARG A C 1
ATOM 1297 O O . ARG A 1 166 ? -16.719 26.719 13.625 1 77.94 166 ARG A O 1
ATOM 1304 N N . GLY A 1 167 ? -18.109 25.156 12.977 1 70.62 167 GLY A N 1
ATOM 1305 C CA . GLY A 1 167 ? -19.172 25.703 13.828 1 70.62 167 GLY A CA 1
ATOM 1306 C C . GLY A 1 167 ? -20.391 26.172 13.055 1 70.62 167 GLY A C 1
ATOM 1307 O O . GLY A 1 167 ? -20.281 26.469 11.859 1 70.62 167 GLY A O 1
ATOM 1308 N N . TRP A 1 168 ? -21.391 26.188 13.672 1 70.75 168 TRP A N 1
A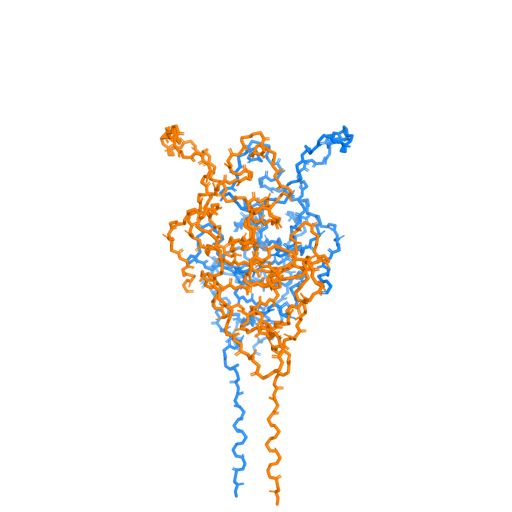TOM 1309 C CA . TRP A 1 168 ? -22.719 26.578 13.211 1 70.75 168 TRP A CA 1
ATOM 1310 C C . TRP A 1 168 ? -23.109 25.828 11.945 1 70.75 168 TRP A C 1
ATOM 1312 O O . TRP A 1 168 ? -22.875 24.625 11.836 1 70.75 168 TRP A O 1
ATOM 1322 N N . LEU A 1 169 ? -23.828 26.188 10.984 1 68.31 169 LEU A N 1
ATOM 1323 C CA . LEU A 1 169 ? -24.312 25.547 9.766 1 68.31 169 LEU A CA 1
ATOM 1324 C C . LEU A 1 169 ? -23.344 25.75 8.609 1 68.31 169 LEU A C 1
ATOM 1326 O O . LEU A 1 169 ? -23.719 25.625 7.445 1 68.31 169 LEU A O 1
ATOM 1330 N N . ASP A 1 170 ? -22.031 25.953 9.109 1 75.75 170 ASP A N 1
ATOM 1331 C CA . ASP A 1 170 ? -21.094 26.312 8.055 1 75.75 170 ASP A CA 1
ATOM 1332 C C . ASP A 1 170 ? -20.25 25.125 7.633 1 75.75 170 ASP A C 1
ATOM 1334 O O . ASP A 1 170 ? -19.172 24.891 8.195 1 75.75 170 ASP A O 1
ATOM 1338 N N . TRP A 1 171 ? -20.797 24.344 6.77 1 79.31 171 TRP A N 1
ATOM 1339 C CA . TRP A 1 171 ? -20.047 23.266 6.125 1 79.31 171 TRP A CA 1
ATOM 1340 C C . TRP A 1 171 ? -19.406 23.75 4.828 1 79.31 171 TRP A C 1
ATOM 1342 O O . TRP A 1 171 ? -20.062 24.406 4.012 1 79.31 171 TRP A O 1
ATOM 1352 N N . ARG A 1 172 ? -18.047 23.562 4.828 1 81.88 172 ARG A N 1
ATOM 1353 C CA . ARG A 1 172 ? -17.344 23.984 3.617 1 81.88 172 ARG A CA 1
ATOM 1354 C C . ARG A 1 172 ? -16.453 22.859 3.094 1 81.88 172 ARG A C 1
ATOM 1356 O O . ARG A 1 172 ? -16.125 21.922 3.828 1 81.88 172 ARG A O 1
ATOM 1363 N N . GLY A 1 173 ? -16.25 22.859 1.792 1 84.5 173 GLY A N 1
ATOM 1364 C CA . GLY A 1 173 ? -15.219 22 1.241 1 84.5 173 GLY A CA 1
ATOM 1365 C C . GLY A 1 173 ? -13.844 22.281 1.818 1 84.5 173 GLY A C 1
ATOM 1366 O O . GLY A 1 173 ? -13.602 23.359 2.371 1 84.5 173 GLY A O 1
ATOM 1367 N N . ILE A 1 174 ? -13.055 21.203 1.807 1 86.06 174 ILE A N 1
ATOM 1368 C CA . ILE A 1 174 ? -11.695 21.391 2.303 1 86.06 174 ILE A CA 1
ATOM 1369 C C . ILE A 1 174 ? -10.859 22.125 1.255 1 86.06 174 ILE A C 1
ATOM 1371 O O . ILE A 1 174 ? -10.68 21.625 0.14 1 86.06 174 ILE A O 1
ATOM 1375 N N . GLY A 1 175 ? -10.414 23.281 1.552 1 86.62 175 GLY A N 1
ATOM 1376 C CA . GLY A 1 175 ? -9.617 24.094 0.642 1 86.62 175 GLY A CA 1
ATOM 1377 C C . GLY A 1 175 ? -8.133 23.781 0.703 1 86.62 175 GLY A C 1
ATOM 1378 O O . GLY A 1 175 ? -7.742 22.703 1.167 1 86.62 175 GLY A O 1
ATOM 1379 N N . ASP A 1 176 ? -7.41 24.547 0.038 1 87.88 176 ASP A N 1
ATOM 1380 C CA . ASP A 1 176 ? -5.953 24.438 0.005 1 87.88 176 ASP A CA 1
ATOM 1381 C C . ASP A 1 176 ? -5.297 25.734 0.492 1 87.88 176 ASP A C 1
ATOM 1383 O O . ASP A 1 176 ? -5.105 26.672 -0.286 1 87.88 176 ASP A O 1
ATOM 1387 N N . GLY A 1 177 ? -4.938 25.781 1.831 1 84.75 177 GLY A N 1
ATOM 1388 C CA . GLY A 1 177 ? -4.348 26.984 2.412 1 84.75 177 GLY A CA 1
ATOM 1389 C C . GLY A 1 177 ? -2.834 26.938 2.469 1 84.75 177 GLY A C 1
ATOM 1390 O O . GLY A 1 177 ? -2.211 27.703 3.205 1 84.75 177 GLY A O 1
ATOM 1391 N N . ARG A 1 178 ? -2.148 26.062 1.691 1 84.44 178 ARG A N 1
ATOM 1392 C CA . ARG A 1 178 ? -0.7 25.891 1.74 1 84.44 178 ARG A CA 1
ATOM 1393 C C . ARG A 1 178 ? 0.016 27.094 1.132 1 84.44 178 ARG A C 1
ATOM 1395 O O . ARG A 1 178 ? -0.465 27.688 0.162 1 84.44 178 ARG A O 1
ATOM 1402 N N . GLU A 1 179 ? 1.072 27.375 1.752 1 80.69 179 GLU A N 1
ATOM 1403 C CA . GLU A 1 179 ? 1.991 28.344 1.151 1 80.69 179 GLU A CA 1
ATOM 1404 C C . GLU A 1 179 ? 2.77 27.719 -0.002 1 80.69 179 GLU A C 1
ATOM 1406 O O . GLU A 1 179 ? 3.006 26.5 -0.014 1 80.69 179 GLU A O 1
ATOM 1411 N N . LYS A 1 180 ? 3.07 28.547 -0.984 1 76.25 180 LYS A N 1
ATOM 1412 C CA . LYS A 1 180 ? 3.848 28.062 -2.119 1 76.25 180 LYS A CA 1
ATOM 1413 C C . LYS A 1 180 ? 5.246 27.625 -1.682 1 76.25 180 LYS A C 1
ATOM 1415 O O . LYS A 1 180 ? 5.793 26.656 -2.207 1 76.25 180 LYS A O 1
ATOM 1420 N N . LYS A 1 181 ? 5.676 28.406 -0.626 1 75.94 181 LYS A N 1
ATOM 1421 C CA . LYS A 1 181 ? 7.012 28.109 -0.122 1 75.94 181 LYS A CA 1
ATOM 1422 C C . LYS A 1 181 ? 7.043 26.766 0.589 1 75.94 181 LYS A C 1
ATOM 1424 O O . LYS A 1 181 ? 6.09 26.391 1.278 1 75.94 181 LYS A O 1
ATOM 1429 N N . GLY A 1 182 ? 7.883 25.75 0.096 1 74 182 GLY A N 1
ATOM 1430 C CA . GLY A 1 182 ? 8.086 24.516 0.826 1 74 182 GLY A CA 1
ATOM 1431 C C . GLY A 1 182 ? 7.445 23.312 0.151 1 74 182 GLY A C 1
ATOM 1432 O O . GLY A 1 182 ? 7.633 22.172 0.588 1 74 182 GLY A O 1
ATOM 1433 N N . ARG A 1 183 ? 6.621 23.688 -0.85 1 81.38 183 ARG A N 1
ATOM 1434 C CA . ARG A 1 183 ? 5.906 22.609 -1.528 1 81.38 183 ARG A CA 1
ATOM 1435 C C . ARG A 1 183 ? 6.848 21.797 -2.408 1 81.38 183 ARG A C 1
ATOM 1437 O O . ARG A 1 183 ? 7.734 22.359 -3.062 1 81.38 183 ARG A O 1
ATOM 1444 N N . SER A 1 184 ? 6.598 20.547 -2.34 1 91.12 184 SER A N 1
ATOM 1445 C CA . SER A 1 184 ? 7.312 19.688 -3.271 1 91.12 184 SER A CA 1
ATOM 1446 C C . SER A 1 184 ? 6.832 19.906 -4.703 1 91.12 184 SER A C 1
ATOM 1448 O O . SER A 1 184 ? 5.656 20.188 -4.934 1 91.12 184 SER A O 1
ATOM 1450 N N . ARG A 1 185 ? 7.762 19.812 -5.645 1 92.25 185 ARG A N 1
ATOM 1451 C CA . ARG A 1 185 ? 7.395 19.828 -7.055 1 92.25 185 ARG A CA 1
ATOM 1452 C C . ARG A 1 185 ? 6.945 18.453 -7.523 1 92.25 185 ARG A C 1
ATOM 1454 O O . ARG A 1 185 ? 7.543 17.438 -7.16 1 92.25 185 ARG A O 1
ATOM 1461 N N . VAL A 1 186 ? 5.832 18.5 -8.312 1 93.56 186 VAL A N 1
ATOM 1462 C CA . VAL A 1 186 ? 5.281 17.219 -8.773 1 93.56 186 VAL A CA 1
ATOM 1463 C C . VAL A 1 186 ? 5.184 17.219 -10.297 1 93.56 186 VAL A C 1
ATOM 1465 O O . VAL A 1 186 ? 4.73 18.188 -10.898 1 93.56 186 VAL A O 1
ATOM 1468 N N . VAL A 1 187 ? 5.75 16.172 -10.883 1 93.44 187 VAL A N 1
ATOM 1469 C CA . VAL A 1 187 ? 5.527 15.883 -12.297 1 93.44 187 VAL A CA 1
ATOM 1470 C C . VAL A 1 187 ? 4.562 14.711 -12.438 1 93.44 187 VAL A C 1
ATOM 1472 O O . VAL A 1 187 ? 4.855 13.602 -11.984 1 93.44 187 VAL A O 1
ATOM 1475 N N . GLU A 1 188 ? 3.43 14.992 -13.039 1 92.75 188 GLU A N 1
ATOM 1476 C CA . GLU A 1 188 ? 2.393 13.977 -13.148 1 92.75 188 GLU A CA 1
ATOM 1477 C C . GLU A 1 188 ? 2.861 12.797 -13.992 1 92.75 188 GLU A C 1
ATOM 1479 O O . GLU A 1 188 ? 3.51 12.984 -15.023 1 92.75 188 GLU A O 1
ATOM 1484 N N . GLY A 1 189 ? 2.615 11.57 -13.469 1 88.12 189 GLY A N 1
ATOM 1485 C CA . GLY A 1 189 ? 2.885 10.344 -14.195 1 88.12 189 GLY A CA 1
ATOM 1486 C C . GLY A 1 189 ? 1.624 9.594 -14.594 1 88.12 189 GLY A C 1
ATOM 1487 O O . GLY A 1 189 ? 0.528 10.164 -14.562 1 88.12 189 GLY A O 1
ATOM 1488 N N . VAL A 1 190 ? 1.839 8.375 -15.156 1 75.44 190 VAL A N 1
ATOM 1489 C CA . VAL A 1 190 ? 0.711 7.523 -15.516 1 75.44 190 VAL A CA 1
ATOM 1490 C C . VAL A 1 190 ? 0.201 6.789 -14.273 1 75.44 190 VAL A C 1
ATOM 1492 O O . VAL A 1 190 ? 0.905 5.949 -13.711 1 75.44 190 VAL A O 1
ATOM 1495 N N . SER A 1 191 ? -0.958 7.227 -13.742 1 65.12 191 SER A N 1
ATOM 1496 C CA . SER A 1 191 ? -1.478 6.727 -12.477 1 65.12 191 SER A CA 1
ATOM 1497 C C . SER A 1 191 ? -2.494 5.609 -12.695 1 65.12 191 SER A C 1
ATOM 1499 O O . SER A 1 191 ? -2.803 4.855 -11.773 1 65.12 191 SER A O 1
ATOM 1501 N N . ARG A 1 192 ? -3.117 5.57 -13.836 1 65.25 192 ARG A N 1
ATOM 1502 C CA . ARG A 1 192 ? -4.312 4.734 -13.93 1 65.25 192 ARG A CA 1
ATOM 1503 C C . ARG A 1 192 ? -3.943 3.26 -14.039 1 65.25 192 ARG A C 1
ATOM 1505 O O . ARG A 1 192 ? -3.098 2.885 -14.852 1 65.25 192 ARG A O 1
ATOM 1512 N N . LEU A 1 193 ? -4.34 2.529 -12.906 1 62.94 193 LEU A N 1
ATOM 1513 C CA . LEU A 1 193 ? -4.359 1.078 -13.047 1 62.94 193 LEU A CA 1
ATOM 1514 C C . LEU A 1 193 ? -5.445 0.643 -14.031 1 62.94 193 LEU A C 1
ATOM 1516 O O . LEU A 1 193 ? -6.508 1.267 -14.102 1 62.94 193 LEU A O 1
ATOM 1520 N N . PRO A 1 194 ? -5.176 -0.092 -15.07 1 52.16 194 PRO A N 1
ATOM 1521 C CA . PRO A 1 194 ? -6.191 -0.442 -16.062 1 52.16 194 PRO A CA 1
ATOM 1522 C C . PRO A 1 194 ? -7.48 -0.967 -15.43 1 52.16 194 PRO A C 1
ATOM 1524 O O . PRO A 1 194 ? -7.449 -1.516 -14.328 1 52.16 194 PRO A O 1
ATOM 1527 N N . LEU B 1 1 ? -49.75 -5.77 -6.832 1 22.48 1 LEU B N 1
ATOM 1528 C CA . LEU B 1 1 ? -48.656 -4.801 -6.68 1 22.48 1 LEU B CA 1
ATOM 1529 C C . LEU B 1 1 ? -47.344 -5.5 -6.402 1 22.48 1 LEU B C 1
ATOM 1531 O O . LEU B 1 1 ? -47.156 -6.125 -5.352 1 22.48 1 LEU B O 1
ATOM 1535 N N . THR B 1 2 ? -46.844 -6.215 -7.285 1 24.67 2 THR B N 1
ATOM 1536 C CA . THR B 1 2 ? -45.75 -7.191 -7.324 1 24.67 2 THR B CA 1
ATOM 1537 C C . THR B 1 2 ? -44.438 -6.562 -6.871 1 24.67 2 THR B C 1
ATOM 1539 O O . THR B 1 2 ? -44.031 -5.516 -7.387 1 24.67 2 THR B O 1
ATOM 1542 N N . LEU B 1 3 ? -44.25 -6.535 -5.5 1 25.72 3 LEU B N 1
ATOM 1543 C CA . LEU B 1 3 ? -43.062 -5.953 -4.867 1 25.72 3 LEU B CA 1
ATOM 1544 C C . LEU B 1 3 ? -41.781 -6.395 -5.582 1 25.72 3 LEU B C 1
ATOM 1546 O O . LEU B 1 3 ? -41.5 -7.59 -5.672 1 25.72 3 LEU B O 1
ATOM 1550 N N . CYS B 1 4 ? -41.5 -5.852 -6.75 1 24.89 4 CYS B N 1
ATOM 1551 C CA . CYS B 1 4 ? -40.281 -6.137 -7.484 1 24.89 4 CYS B CA 1
ATOM 1552 C C . CYS B 1 4 ? -39.062 -5.91 -6.609 1 24.89 4 CYS B C 1
ATOM 1554 O O . CYS B 1 4 ? -38.844 -4.797 -6.125 1 24.89 4 CYS B O 1
ATOM 1556 N N . THR B 1 5 ? -38.906 -6.762 -5.586 1 29 5 THR B N 1
ATOM 1557 C CA . THR B 1 5 ? -37.719 -6.742 -4.77 1 29 5 THR B CA 1
ATOM 1558 C C . THR B 1 5 ? -36.469 -6.613 -5.648 1 29 5 THR B C 1
ATOM 1560 O O . THR B 1 5 ? -36.25 -7.43 -6.543 1 29 5 THR B O 1
ATOM 1563 N N . VAL B 1 6 ? -36.406 -5.5 -6.215 1 27.72 6 VAL B N 1
ATOM 1564 C CA . VAL B 1 6 ? -35.188 -5.273 -6.961 1 27.72 6 VAL B CA 1
ATOM 1565 C C . VAL B 1 6 ? -33.969 -5.688 -6.117 1 27.72 6 VAL B C 1
ATOM 1567 O O . VAL B 1 6 ? -33.781 -5.188 -5.008 1 27.72 6 VAL B O 1
ATOM 1570 N N . ILE B 1 7 ? -33.812 -6.98 -5.875 1 29.97 7 ILE B N 1
ATOM 1571 C CA . ILE B 1 7 ? -32.531 -7.477 -5.383 1 29.97 7 ILE B CA 1
ATOM 1572 C C . ILE B 1 7 ? -31.375 -6.766 -6.105 1 29.97 7 ILE B C 1
ATOM 1574 O O . ILE B 1 7 ? -31.219 -6.918 -7.316 1 29.97 7 ILE B O 1
ATOM 1578 N N . ALA B 1 8 ? -31.25 -5.527 -5.977 1 31.89 8 ALA B N 1
ATOM 1579 C CA . ALA B 1 8 ? -30.047 -4.902 -6.52 1 31.89 8 ALA B CA 1
ATOM 1580 C C . ALA B 1 8 ? -28.812 -5.73 -6.195 1 31.89 8 ALA B C 1
ATOM 1582 O O . ALA B 1 8 ? -28.422 -5.859 -5.031 1 31.89 8 ALA B O 1
ATOM 1583 N N . ILE B 1 9 ? -28.688 -6.992 -6.547 1 35.16 9 ILE B N 1
ATOM 1584 C CA . ILE B 1 9 ? -27.469 -7.785 -6.613 1 35.16 9 ILE B CA 1
ATOM 1585 C C . ILE B 1 9 ? -26.281 -6.883 -6.949 1 35.16 9 ILE B C 1
ATOM 1587 O O . ILE B 1 9 ? -26.266 -6.246 -8.008 1 35.16 9 ILE B O 1
ATOM 1591 N N . ARG B 1 10 ? -25.719 -6.059 -6.094 1 40.19 10 ARG B N 1
ATOM 1592 C CA . ARG B 1 10 ? -24.5 -5.273 -6.25 1 40.19 10 ARG B CA 1
ATOM 1593 C C . ARG B 1 10 ? -23.484 -6.016 -7.098 1 40.19 10 ARG B C 1
ATOM 1595 O O . ARG B 1 10 ? -22.781 -6.906 -6.602 1 40.19 10 ARG B O 1
ATOM 1602 N N . ASP B 1 11 ? -23.688 -6.562 -8.172 1 46.47 11 ASP B N 1
ATOM 1603 C CA . ASP B 1 11 ? -23.016 -7.105 -9.359 1 46.47 11 ASP B CA 1
ATOM 1604 C C . ASP B 1 11 ? -21.547 -6.742 -9.375 1 46.47 11 ASP B C 1
ATOM 1606 O O . ASP B 1 11 ? -20.719 -7.504 -9.898 1 46.47 11 ASP B O 1
ATOM 1610 N N . HIS B 1 12 ? -21.109 -5.598 -8.812 1 60.06 12 HIS B N 1
ATOM 1611 C CA . HIS B 1 12 ? -19.75 -5.117 -9 1 60.06 12 HIS B CA 1
ATOM 1612 C C . HIS B 1 12 ? -18.828 -5.668 -7.914 1 60.06 12 HIS B C 1
ATOM 1614 O O . HIS B 1 12 ? -17.656 -5.289 -7.848 1 60.06 12 HIS B O 1
ATOM 1620 N N . LEU B 1 13 ? -19.344 -6.723 -7.203 1 75.12 13 LEU B N 1
ATOM 1621 C CA . LEU B 1 13 ? -18.562 -7.227 -6.074 1 75.12 13 LEU B CA 1
ATOM 1622 C C . LEU B 1 13 ? -17.781 -8.469 -6.469 1 75.12 13 LEU B C 1
ATOM 1624 O O . LEU B 1 13 ? -16.703 -8.742 -5.91 1 75.12 13 LEU B O 1
ATOM 1628 N N . PHE B 1 14 ? -18.359 -9.297 -7.508 1 81.75 14 PHE B N 1
ATOM 1629 C CA . PHE B 1 14 ? -17.641 -10.5 -7.91 1 81.75 14 PHE B CA 1
ATOM 1630 C C . PHE B 1 14 ? -17.312 -10.469 -9.398 1 81.75 14 PHE B C 1
ATOM 1632 O O . PHE B 1 14 ? -18.047 -9.883 -10.188 1 81.75 14 PHE B O 1
ATOM 1639 N N . THR B 1 15 ? -16.219 -11.047 -9.766 1 83.81 15 THR B N 1
ATOM 1640 C CA . THR B 1 15 ? -15.805 -11.227 -11.148 1 83.81 15 THR B CA 1
ATOM 1641 C C . THR B 1 15 ? -15.344 -12.656 -11.398 1 83.81 15 THR B C 1
ATOM 1643 O O . THR B 1 15 ? -14.82 -13.312 -10.5 1 83.81 15 THR B O 1
ATOM 1646 N N . LEU B 1 16 ? -15.703 -13.172 -12.523 1 83.38 16 LEU B N 1
ATOM 1647 C CA . LEU B 1 16 ? -15.195 -14.469 -12.961 1 83.38 16 LEU B CA 1
ATOM 1648 C C . LEU B 1 16 ? -13.984 -14.297 -13.867 1 83.38 16 LEU B C 1
ATOM 1650 O O . LEU B 1 16 ? -14 -13.484 -14.789 1 83.38 16 LEU B O 1
ATOM 1654 N N . ASP B 1 17 ? -12.922 -15.008 -13.469 1 85.31 17 ASP B N 1
ATOM 1655 C CA . ASP B 1 17 ? -11.711 -14.906 -14.266 1 85.31 17 ASP B CA 1
ATOM 1656 C C . ASP B 1 17 ? -11.094 -16.281 -14.516 1 85.31 17 ASP B C 1
ATOM 1658 O O . ASP B 1 17 ? -11.484 -17.266 -13.883 1 85.31 17 ASP B O 1
ATOM 1662 N N . THR B 1 18 ? -10.25 -16.297 -15.539 1 84.75 18 THR B N 1
ATOM 1663 C CA . THR B 1 18 ? -9.539 -17.516 -15.875 1 84.75 18 THR B CA 1
ATOM 1664 C C . THR B 1 18 ? -8.086 -17.438 -15.414 1 84.75 18 THR B C 1
ATOM 1666 O O . THR B 1 18 ? -7.43 -16.406 -15.578 1 84.75 18 THR B O 1
ATOM 1669 N N . VAL B 1 19 ? -7.664 -18.484 -14.734 1 86.38 19 VAL B N 1
ATOM 1670 C CA . VAL B 1 19 ? -6.285 -18.531 -14.25 1 86.38 19 VAL B CA 1
ATOM 1671 C C . VAL B 1 19 ? -5.387 -19.141 -15.328 1 86.38 19 VAL B C 1
ATOM 1673 O O . VAL B 1 19 ? -5.492 -20.328 -15.633 1 86.38 19 VAL B O 1
ATOM 1676 N N . ARG B 1 20 ? -4.48 -18.188 -15.734 1 83.88 20 ARG B N 1
ATOM 1677 C CA . ARG B 1 20 ? -3.516 -18.625 -16.734 1 83.88 20 ARG B CA 1
ATOM 1678 C C . ARG B 1 20 ? -2.113 -18.719 -16.141 1 83.88 20 ARG B C 1
ATOM 1680 O O . ARG B 1 20 ? -1.781 -18 -15.195 1 83.88 20 ARG B O 1
ATOM 1687 N N . GLY B 1 21 ? -1.38 -19.688 -16.547 1 81.88 21 GLY B N 1
ATOM 1688 C CA . GLY B 1 21 ? -0.018 -19.844 -16.062 1 81.88 21 GLY B CA 1
ATOM 1689 C C . GLY B 1 21 ? 0.127 -20.969 -15.047 1 81.88 21 GLY B C 1
ATOM 1690 O O . GLY B 1 21 ? -0.868 -21.531 -14.594 1 81.88 21 GLY B O 1
ATOM 1691 N N . SER B 1 22 ? 1.398 -21.203 -14.57 1 86.5 22 SER B N 1
ATOM 1692 C CA . SER B 1 22 ? 1.666 -22.359 -13.734 1 86.5 22 SER B CA 1
ATOM 1693 C C . SER B 1 22 ? 2.078 -21.953 -12.328 1 86.5 22 SER B C 1
ATOM 1695 O O . SER B 1 22 ? 2.355 -22.797 -11.477 1 86.5 22 SER B O 1
ATOM 1697 N N . SER B 1 23 ? 2.014 -20.719 -12.055 1 89.88 23 SER B N 1
ATOM 1698 C CA . SER B 1 23 ? 2.578 -20.234 -10.797 1 89.88 23 SER B CA 1
ATOM 1699 C C . SER B 1 23 ? 1.756 -20.734 -9.609 1 89.88 23 SER B C 1
ATOM 1701 O O . SER B 1 23 ? 2.262 -20.797 -8.484 1 89.88 23 SER B O 1
ATOM 1703 N N . MET B 1 24 ? 0.482 -21.047 -9.828 1 91.81 24 MET B N 1
ATOM 1704 C CA . MET B 1 24 ? -0.379 -21.453 -8.727 1 91.81 24 MET B CA 1
ATOM 1705 C C . MET B 1 24 ? -0.645 -22.953 -8.773 1 91.81 24 MET B C 1
ATOM 1707 O O . MET B 1 24 ? -1.441 -23.484 -7.984 1 91.81 24 MET B O 1
ATOM 1711 N N . SER B 1 25 ? 0.012 -23.625 -9.742 1 89.62 25 SER B N 1
ATOM 1712 C CA . SER B 1 25 ? -0.101 -25.078 -9.766 1 89.62 25 SER B CA 1
ATOM 1713 C C . SER B 1 25 ? 0.556 -25.703 -8.539 1 89.62 25 SER B C 1
ATOM 1715 O O . SER B 1 25 ? 1.555 -25.188 -8.039 1 89.62 25 SER B O 1
ATOM 1717 N N . PRO B 1 26 ? -0.068 -26.703 -8.008 1 90.06 26 PRO B N 1
ATOM 1718 C CA . PRO B 1 26 ? -1.188 -27.5 -8.5 1 90.06 26 PRO B CA 1
ATOM 1719 C C . PRO B 1 26 ? -2.537 -27.016 -7.977 1 90.06 26 PRO B C 1
ATOM 1721 O O . PRO B 1 26 ? -3.578 -27.578 -8.336 1 90.06 26 PRO B O 1
ATOM 1724 N N . THR B 1 27 ? -2.568 -26.047 -7.082 1 89 27 THR B N 1
ATOM 1725 C CA . THR B 1 27 ? -3.818 -25.594 -6.48 1 89 27 THR B CA 1
ATOM 1726 C C . THR B 1 27 ? -4.785 -25.109 -7.555 1 89 27 THR B C 1
ATOM 1728 O O . THR B 1 27 ? -5.977 -25.438 -7.52 1 89 27 THR B O 1
ATOM 1731 N N . LEU B 1 28 ? -4.207 -24.328 -8.461 1 85.5 28 LEU B N 1
ATOM 1732 C CA . LEU B 1 28 ? -5.004 -23.828 -9.57 1 85.5 28 LEU B CA 1
ATOM 1733 C C . LEU B 1 28 ? -4.375 -24.203 -10.906 1 85.5 28 LEU B C 1
ATOM 1735 O O . LEU B 1 28 ? -3.154 -24.156 -11.062 1 85.5 28 LEU B O 1
ATOM 1739 N N . SER B 1 29 ? -5.18 -24.656 -11.859 1 83.44 29 SER B N 1
ATOM 1740 C CA . SER B 1 29 ? -4.82 -24.984 -13.234 1 83.44 29 SER B CA 1
ATOM 1741 C C . SER B 1 29 ? -3.652 -25.969 -13.273 1 83.44 29 SER B C 1
ATOM 1743 O O . SER B 1 29 ? -2.668 -25.734 -13.984 1 83.44 29 SER B O 1
ATOM 1745 N N . PRO B 1 30 ? -3.797 -27.031 -12.516 1 80.94 30 PRO B N 1
ATOM 1746 C CA . PRO B 1 30 ? -2.693 -28 -12.453 1 80.94 30 PRO B CA 1
ATOM 1747 C C . PRO B 1 30 ? -2.336 -28.562 -13.82 1 80.94 30 PRO B C 1
ATOM 1749 O O . PRO B 1 30 ? -1.195 -28.984 -14.047 1 80.94 30 PRO B O 1
ATOM 1752 N N . LEU B 1 31 ? -3.236 -28.562 -14.703 1 78.12 31 LEU B N 1
ATOM 1753 C CA . LEU B 1 31 ? -3.006 -29.203 -15.984 1 78.12 31 LEU B CA 1
ATOM 1754 C C . LEU B 1 31 ? -2.809 -28.172 -17.094 1 78.12 31 LEU B C 1
ATOM 1756 O O . LEU B 1 31 ? -2.791 -28.516 -18.281 1 78.12 31 LEU B O 1
ATOM 1760 N N . ALA B 1 32 ? -2.719 -26.953 -16.719 1 75.25 32 ALA B N 1
ATOM 1761 C CA . ALA B 1 32 ? -2.623 -25.891 -17.719 1 75.25 32 ALA B CA 1
ATOM 1762 C C . ALA B 1 32 ? -1.437 -26.125 -18.656 1 75.25 32 ALA B C 1
ATOM 1764 O O . ALA B 1 32 ? -1.556 -25.969 -19.859 1 75.25 32 ALA B O 1
ATOM 1765 N N . HIS B 1 33 ? -0.385 -26.5 -18.172 1 75.5 33 HIS B N 1
ATOM 1766 C CA . HIS B 1 33 ? 0.823 -26.703 -18.969 1 75.5 33 HIS B CA 1
ATOM 1767 C C . HIS B 1 33 ? 0.71 -27.938 -19.844 1 75.5 33 HIS B C 1
ATOM 1769 O O . HIS B 1 33 ? 1.247 -27.984 -20.953 1 75.5 33 HIS B O 1
ATOM 1775 N N . GLU B 1 34 ? -0.014 -28.891 -19.391 1 78.56 34 GLU B N 1
ATOM 1776 C CA . GLU B 1 34 ? -0.101 -30.172 -20.094 1 78.56 34 GLU B CA 1
ATOM 1777 C C . GLU B 1 34 ? -1.237 -30.172 -21.109 1 78.56 34 GLU B C 1
ATOM 1779 O O . GLU B 1 34 ? -1.057 -30.594 -22.25 1 78.56 34 GLU B O 1
ATOM 1784 N N . THR B 1 35 ? -2.416 -29.672 -20.734 1 77.38 35 THR B N 1
ATOM 1785 C CA . THR B 1 35 ? -3.6 -29.844 -21.562 1 77.38 35 THR B CA 1
ATOM 1786 C C . THR B 1 35 ? -4.129 -28.484 -22.031 1 77.38 35 THR B C 1
ATOM 1788 O O . THR B 1 35 ? -4.992 -28.422 -22.906 1 77.38 35 THR B O 1
ATOM 1791 N N . GLY B 1 36 ? -3.633 -27.453 -21.422 1 77.56 36 GLY B N 1
ATOM 1792 C CA . GLY B 1 36 ? -4.16 -26.125 -21.734 1 77.56 36 GLY B CA 1
ATOM 1793 C C . GLY B 1 36 ? -5.438 -25.797 -20.984 1 77.56 36 GLY B C 1
ATOM 1794 O O . GLY B 1 36 ? -6.023 -24.734 -21.188 1 77.56 36 GLY B O 1
ATOM 1795 N N . GLN B 1 37 ? -5.891 -26.719 -20.172 1 79.81 37 GLN B N 1
ATOM 1796 C CA . GLN B 1 37 ? -7.105 -26.5 -19.391 1 79.81 37 GLN B CA 1
ATOM 1797 C C . GLN B 1 37 ? -6.855 -25.531 -18.25 1 79.81 37 GLN B C 1
ATOM 1799 O O . GLN B 1 37 ? -5.941 -25.719 -17.453 1 79.81 37 GLN B O 1
ATOM 1804 N N . ASN B 1 38 ? -7.656 -24.5 -18.219 1 83.94 38 ASN B N 1
ATOM 1805 C CA . ASN B 1 38 ? -7.527 -23.469 -17.188 1 83.94 38 ASN B CA 1
ATOM 1806 C C . ASN B 1 38 ? -8.734 -23.469 -16.25 1 83.94 38 ASN B C 1
ATOM 1808 O O . ASN B 1 38 ? -9.867 -23.672 -16.688 1 83.94 38 ASN B O 1
ATOM 1812 N N . ASP B 1 39 ? -8.414 -23.281 -15.008 1 83.5 39 ASP B N 1
ATOM 1813 C CA . ASP B 1 39 ? -9.469 -23.125 -14.016 1 83.5 39 ASP B CA 1
ATOM 1814 C C . ASP B 1 39 ? -10.094 -21.734 -14.086 1 83.5 39 ASP B C 1
ATOM 1816 O O . ASP B 1 39 ? -9.422 -20.766 -14.461 1 83.5 39 ASP B O 1
ATOM 1820 N N . ARG B 1 40 ? -11.367 -21.75 -13.82 1 85.75 40 ARG B N 1
ATOM 1821 C CA . ARG B 1 40 ? -12.047 -20.469 -13.602 1 85.75 40 ARG B CA 1
ATOM 1822 C C . ARG B 1 40 ? -12.227 -20.203 -12.109 1 85.75 40 ARG B C 1
ATOM 1824 O O . ARG B 1 40 ? -12.5 -21.109 -11.336 1 85.75 40 ARG B O 1
ATOM 1831 N N . ILE B 1 41 ? -12.016 -18.922 -11.75 1 86.38 41 ILE B N 1
ATOM 1832 C CA . ILE B 1 41 ? -12.102 -18.594 -10.336 1 86.38 41 ILE B CA 1
ATOM 1833 C C . ILE B 1 41 ? -13.102 -17.453 -10.133 1 86.38 41 ILE B C 1
ATOM 1835 O O . ILE B 1 41 ? -13.234 -16.578 -10.984 1 86.38 41 ILE B O 1
ATOM 1839 N N . LEU B 1 42 ? -13.812 -17.547 -9.078 1 87.62 42 LEU B N 1
ATOM 1840 C CA . LEU B 1 42 ? -14.664 -16.469 -8.602 1 87.62 42 LEU B CA 1
ATOM 1841 C C . LEU B 1 42 ? -13.891 -15.523 -7.691 1 87.62 42 LEU B C 1
ATOM 1843 O O . LEU B 1 42 ? -13.352 -15.945 -6.664 1 87.62 42 LEU B O 1
ATOM 1847 N N . ILE B 1 43 ? -13.859 -14.289 -8.094 1 89.12 43 ILE B N 1
ATOM 1848 C CA . ILE B 1 43 ? -13.078 -13.297 -7.367 1 89.12 43 ILE B CA 1
ATOM 1849 C C . ILE B 1 43 ? -14.016 -12.297 -6.691 1 89.12 43 ILE B C 1
ATOM 1851 O O . ILE B 1 43 ? -14.859 -11.68 -7.348 1 89.12 43 ILE B O 1
ATOM 1855 N N . LYS B 1 44 ? -13.914 -12.188 -5.422 1 90.69 44 LYS B N 1
ATOM 1856 C CA . LYS B 1 44 ? -14.57 -11.117 -4.68 1 90.69 44 LYS B CA 1
ATOM 1857 C C . LYS B 1 44 ? -13.711 -9.852 -4.668 1 90.69 44 LYS B C 1
ATOM 1859 O O . LYS B 1 44 ? -12.555 -9.883 -4.25 1 90.69 44 LYS B O 1
ATOM 1864 N N . ARG B 1 45 ? -14.297 -8.781 -5.07 1 87.81 45 ARG B N 1
ATOM 1865 C CA . ARG B 1 45 ? -13.547 -7.535 -5.133 1 87.81 45 ARG B CA 1
ATOM 1866 C C . ARG B 1 45 ? -13.078 -7.105 -3.746 1 87.81 45 ARG B C 1
ATOM 1868 O O . ARG B 1 45 ? -13.836 -7.18 -2.779 1 87.81 45 ARG B O 1
ATOM 1875 N N . TYR B 1 46 ? -11.844 -6.633 -3.715 1 87.81 46 TYR B N 1
ATOM 1876 C CA . TYR B 1 46 ? -11.242 -6.254 -2.443 1 87.81 46 TYR B CA 1
ATOM 1877 C C . TYR B 1 46 ? -11.82 -4.941 -1.931 1 87.81 46 TYR B C 1
ATOM 1879 O O . TYR B 1 46 ? -12.062 -4.02 -2.711 1 87.81 46 TYR B O 1
ATOM 1887 N N . HIS B 1 47 ? -12.023 -4.934 -0.597 1 80.88 47 HIS B N 1
ATOM 1888 C CA . HIS B 1 47 ? -12.398 -3.742 0.157 1 80.88 47 HIS B CA 1
ATOM 1889 C C . HIS B 1 47 ? -11.594 -3.633 1.448 1 80.88 47 HIS B C 1
ATOM 1891 O O . HIS B 1 47 ? -11.375 -4.633 2.135 1 80.88 47 HIS B O 1
ATOM 1897 N N . PRO B 1 48 ? -11.172 -2.322 1.785 1 78.38 48 PRO B N 1
ATOM 1898 C CA . PRO B 1 48 ? -10.32 -2.154 2.965 1 78.38 48 PRO B CA 1
ATOM 1899 C C . PRO B 1 48 ? -10.969 -2.693 4.238 1 78.38 48 PRO B C 1
ATOM 1901 O O . PRO B 1 48 ? -10.266 -3.043 5.191 1 78.38 48 PRO B O 1
ATOM 1904 N N . ALA B 1 49 ? -12.227 -2.719 4.254 1 74.94 49 ALA B N 1
ATOM 1905 C CA . ALA B 1 49 ? -12.922 -3.229 5.434 1 74.94 49 ALA B CA 1
ATOM 1906 C C . ALA B 1 49 ? -12.867 -4.75 5.488 1 74.94 49 ALA B C 1
ATOM 1908 O O . ALA B 1 49 ? -13.211 -5.355 6.508 1 74.94 49 ALA B O 1
ATOM 1909 N N . MET B 1 50 ? -12.406 -5.344 4.344 1 76.75 50 MET B N 1
ATOM 1910 C CA . MET B 1 50 ? -12.227 -6.789 4.297 1 76.75 50 MET B CA 1
ATOM 1911 C C . MET B 1 50 ? -10.82 -7.18 4.738 1 76.75 50 MET B C 1
ATOM 1913 O O . MET B 1 50 ? -9.836 -6.809 4.098 1 76.75 50 MET B O 1
ATOM 1917 N N . PRO B 1 51 ? -10.75 -7.867 5.824 1 82.62 51 PRO B N 1
ATOM 1918 C CA . PRO B 1 51 ? -9.406 -8.281 6.234 1 82.62 51 PRO B CA 1
ATOM 1919 C C . PRO B 1 51 ? -8.812 -9.352 5.312 1 82.62 51 PRO B C 1
ATOM 1921 O O . PRO B 1 51 ? -9.477 -10.336 4.996 1 82.62 51 PRO B O 1
ATOM 1924 N N . ILE B 1 52 ? -7.668 -9.102 4.762 1 92.5 52 ILE B N 1
ATOM 1925 C CA . ILE B 1 52 ? -6.902 -10.141 4.074 1 92.5 52 ILE B CA 1
ATOM 1926 C C . ILE B 1 52 ? -6.191 -11.023 5.102 1 92.5 52 ILE B C 1
ATOM 1928 O O . ILE B 1 52 ? -5.543 -10.516 6.02 1 92.5 52 ILE B O 1
ATOM 1932 N N . GLN B 1 53 ? -6.379 -12.367 4.938 1 93.81 53 GLN B N 1
ATOM 1933 C CA . GLN B 1 53 ? -5.816 -13.305 5.895 1 93.81 53 GLN B CA 1
ATOM 1934 C C . GLN B 1 53 ? -4.762 -14.195 5.238 1 93.81 53 GLN B C 1
ATOM 1936 O O . GLN B 1 53 ? -4.727 -14.32 4.012 1 93.81 53 GLN B O 1
ATOM 1941 N N . ARG B 1 54 ? -3.93 -14.734 6.09 1 95 54 ARG B N 1
ATOM 1942 C CA . ARG B 1 54 ? -2.992 -15.742 5.602 1 95 54 ARG B CA 1
ATOM 1943 C C . ARG B 1 54 ? -3.73 -16.891 4.93 1 95 54 ARG B C 1
ATOM 1945 O O . ARG B 1 54 ? -4.742 -17.375 5.445 1 95 54 ARG B O 1
ATOM 1952 N N . GLY B 1 55 ? -3.217 -17.297 3.781 1 95.12 55 GLY B N 1
ATOM 1953 C CA . GLY B 1 55 ? -3.826 -18.406 3.059 1 95.12 55 GLY B CA 1
ATOM 1954 C C . GLY B 1 55 ? -4.754 -17.953 1.946 1 95.12 55 GLY B C 1
ATOM 1955 O O . GLY B 1 55 ? -5.066 -18.719 1.036 1 95.12 55 GLY B O 1
ATOM 1956 N N . ASP B 1 56 ? -5.238 -16.734 2.055 1 95.56 56 ASP B N 1
ATOM 1957 C CA . ASP B 1 56 ? -6.09 -16.219 0.992 1 95.56 56 ASP B CA 1
ATOM 1958 C C . ASP B 1 56 ? -5.359 -16.219 -0.349 1 95.56 56 ASP B C 1
ATOM 1960 O O . ASP B 1 56 ? -4.141 -16.031 -0.401 1 95.56 56 ASP B O 1
ATOM 1964 N N . VAL B 1 57 ? -6.055 -16.516 -1.388 1 95.38 57 VAL B N 1
ATOM 1965 C CA . VAL B 1 57 ? -5.559 -16.344 -2.748 1 95.38 57 VAL B CA 1
ATOM 1966 C C . VAL B 1 57 ? -6.082 -15.023 -3.322 1 95.38 57 VAL B C 1
ATOM 1968 O O . VAL B 1 57 ? -7.293 -14.812 -3.4 1 95.38 57 VAL B O 1
ATOM 1971 N N . VAL B 1 58 ? -5.137 -14.148 -3.709 1 95.94 58 VAL B N 1
ATOM 1972 C CA . VAL B 1 58 ? -5.555 -12.805 -4.109 1 95.94 58 VAL B CA 1
ATOM 1973 C C . VAL B 1 58 ? -5.078 -12.523 -5.531 1 95.94 58 VAL B C 1
ATOM 1975 O O . VAL B 1 58 ? -4.078 -13.078 -5.984 1 95.94 58 VAL B O 1
ATOM 1978 N N . THR B 1 59 ? -5.828 -11.711 -6.262 1 94 59 THR B N 1
ATOM 1979 C CA . THR B 1 59 ? -5.387 -11.062 -7.488 1 94 59 THR B CA 1
ATOM 1980 C C . THR B 1 59 ? -4.93 -9.633 -7.207 1 94 59 THR B C 1
ATOM 1982 O O . THR B 1 59 ? -5.512 -8.945 -6.367 1 94 59 THR B O 1
ATOM 1985 N N . PHE B 1 60 ? -3.877 -9.203 -7.848 1 93.44 60 PHE B N 1
ATOM 1986 C CA . PHE B 1 60 ? -3.33 -7.871 -7.629 1 93.44 60 PHE B CA 1
ATOM 1987 C C . PHE B 1 60 ? -2.594 -7.379 -8.867 1 93.44 60 PHE B C 1
ATOM 1989 O O . PHE B 1 60 ? -2.129 -8.18 -9.68 1 93.44 60 PHE B O 1
ATOM 1996 N N . TRP B 1 61 ? -2.57 -6.074 -8.969 1 91.56 61 TRP B N 1
ATOM 1997 C CA . TRP B 1 61 ? -1.755 -5.461 -10.008 1 91.56 61 TRP B CA 1
ATOM 1998 C C . TRP B 1 61 ? -0.271 -5.582 -9.68 1 91.56 61 TRP B C 1
ATOM 2000 O O . TRP B 1 61 ? 0.149 -5.305 -8.555 1 91.56 61 TRP B O 1
ATOM 2010 N N . LYS B 1 62 ? 0.502 -6.043 -10.633 1 90.69 62 LYS B N 1
ATOM 2011 C CA . LYS B 1 62 ? 1.931 -6.23 -10.391 1 90.69 62 LYS B CA 1
ATOM 2012 C C . LYS B 1 62 ? 2.613 -4.898 -10.086 1 90.69 62 LYS B C 1
ATOM 2014 O O . LYS B 1 62 ? 2.43 -3.918 -10.805 1 90.69 62 LYS B O 1
ATOM 2019 N N . PRO B 1 63 ? 3.387 -4.879 -9.008 1 88.19 63 PRO B N 1
ATOM 2020 C CA . PRO B 1 63 ? 4.031 -3.615 -8.641 1 88.19 63 PRO B CA 1
ATOM 2021 C C . PRO B 1 63 ? 4.926 -3.066 -9.75 1 88.19 63 PRO B C 1
ATOM 2023 O O . PRO B 1 63 ? 4.988 -1.851 -9.953 1 88.19 63 PRO B O 1
ATOM 2026 N N . HIS B 1 64 ? 5.59 -3.895 -10.492 1 82.62 64 HIS B N 1
ATOM 2027 C CA . HIS B 1 64 ? 6.559 -3.488 -11.5 1 82.62 64 HIS B CA 1
ATOM 2028 C C . HIS B 1 64 ? 5.902 -3.361 -12.875 1 82.62 64 HIS B C 1
ATOM 2030 O O . HIS B 1 64 ? 6.473 -2.758 -13.781 1 82.62 64 HIS B O 1
ATOM 2036 N N . ARG B 1 65 ? 4.742 -3.953 -13.047 1 85 65 ARG B N 1
ATOM 2037 C CA . ARG B 1 65 ? 3.963 -3.885 -14.273 1 85 65 ARG B CA 1
ATOM 2038 C C . ARG B 1 65 ? 2.477 -3.717 -13.977 1 85 65 ARG B C 1
ATOM 2040 O O . ARG B 1 65 ? 1.691 -4.648 -14.164 1 85 65 ARG B O 1
ATOM 2047 N N . PRO B 1 66 ? 2.117 -2.518 -13.578 1 81.94 66 PRO B N 1
ATOM 2048 C CA . PRO B 1 66 ? 0.778 -2.307 -13.031 1 81.94 66 PRO B CA 1
ATOM 2049 C C . PRO B 1 66 ? -0.326 -2.506 -14.062 1 81.94 66 PRO B C 1
ATOM 2051 O O . PRO B 1 66 ? -1.512 -2.438 -13.734 1 81.94 66 PRO B O 1
ATOM 2054 N N . GLU B 1 67 ? -0.013 -2.848 -15.297 1 83.75 67 GLU B N 1
ATOM 2055 C CA . GLU B 1 67 ? -1.016 -3.137 -16.312 1 83.75 67 GLU B CA 1
ATOM 2056 C C . GLU B 1 67 ? -1.39 -4.617 -16.312 1 83.75 67 GLU B C 1
ATOM 2058 O O . GLU B 1 67 ? -2.326 -5.023 -17.016 1 83.75 67 GLU B O 1
ATOM 2063 N N . GLU B 1 68 ? -0.638 -5.34 -15.57 1 87.88 68 GLU B N 1
ATOM 2064 C CA . GLU B 1 68 ? -0.878 -6.777 -15.516 1 87.88 68 GLU B CA 1
ATOM 2065 C C . GLU B 1 68 ? -1.362 -7.207 -14.133 1 87.88 68 GLU B C 1
ATOM 2067 O O . GLU B 1 68 ? -0.903 -6.68 -13.117 1 87.88 68 GLU B O 1
ATOM 2072 N N . ILE B 1 69 ? -2.217 -8.164 -14.125 1 90.56 69 ILE B N 1
ATOM 2073 C CA . ILE B 1 69 ? -2.738 -8.719 -12.883 1 90.56 69 ILE B CA 1
ATOM 2074 C C . ILE B 1 69 ? -2.092 -10.078 -12.625 1 90.56 69 ILE B C 1
ATOM 2076 O O . ILE B 1 69 ? -1.864 -10.859 -13.555 1 90.56 69 ILE B O 1
ATOM 2080 N N . SER B 1 70 ? -1.747 -10.344 -11.445 1 93.25 70 SER B N 1
ATOM 2081 C CA . SER B 1 70 ? -1.226 -11.625 -10.984 1 93.25 70 SER B CA 1
ATOM 2082 C C . SER B 1 70 ? -2.125 -12.242 -9.914 1 93.25 70 SER B C 1
ATOM 2084 O O . SER B 1 70 ? -2.994 -11.562 -9.367 1 93.25 70 SER B O 1
ATOM 2086 N N . ILE B 1 71 ? -1.98 -13.562 -9.727 1 93.69 71 ILE B N 1
ATOM 2087 C CA . ILE B 1 71 ? -2.682 -14.289 -8.672 1 93.69 71 ILE B CA 1
ATOM 2088 C C . ILE B 1 71 ? -1.675 -15.047 -7.812 1 93.69 71 ILE B C 1
ATOM 2090 O O . ILE B 1 71 ? -0.769 -15.703 -8.328 1 93.69 71 ILE B O 1
ATOM 2094 N N . LYS B 1 72 ? -1.736 -14.844 -6.559 1 96.31 72 LYS B N 1
ATOM 2095 C CA . LYS B 1 72 ? -0.822 -15.453 -5.602 1 96.31 72 LYS B CA 1
ATOM 2096 C C . LYS B 1 72 ? -1.52 -15.727 -4.27 1 96.31 72 LYS B C 1
ATOM 2098 O O . LYS B 1 72 ? -2.613 -15.211 -4.02 1 96.31 72 LYS B O 1
ATOM 2103 N N . ARG B 1 73 ? -0.918 -16.578 -3.475 1 96.31 73 ARG B N 1
ATOM 2104 C CA . ARG B 1 73 ? -1.407 -16.844 -2.127 1 96.31 73 ARG B CA 1
ATOM 2105 C C . ARG B 1 73 ? -0.755 -15.898 -1.115 1 96.31 73 ARG B C 1
ATOM 2107 O O . ARG B 1 73 ? 0.46 -15.695 -1.147 1 96.31 73 ARG B O 1
ATOM 2114 N N . VAL B 1 74 ? -1.554 -15.367 -0.249 1 97.5 74 VAL B N 1
ATOM 2115 C CA . VAL B 1 74 ? -1.04 -14.586 0.869 1 97.5 74 VAL B CA 1
ATOM 2116 C C . VAL B 1 74 ? -0.385 -15.508 1.892 1 97.5 74 VAL B C 1
ATOM 2118 O O . VAL B 1 74 ? -1.064 -16.312 2.541 1 97.5 74 VAL B O 1
ATOM 2121 N N . VAL B 1 75 ? 0.895 -15.344 2.037 1 96.94 75 VAL B N 1
ATOM 2122 C CA . VAL B 1 75 ? 1.646 -16.188 2.963 1 96.94 75 VAL B CA 1
ATOM 2123 C C . VAL B 1 75 ? 1.803 -15.469 4.301 1 96.94 75 VAL B C 1
ATOM 2125 O O . VAL B 1 75 ? 1.857 -16.109 5.355 1 96.94 75 VAL B O 1
ATOM 2128 N N . ALA B 1 76 ? 1.84 -14.203 4.277 1 96.94 76 ALA B N 1
ATOM 2129 C CA . ALA B 1 76 ? 2.004 -13.383 5.473 1 96.94 76 ALA B CA 1
ATOM 2130 C C . ALA B 1 76 ? 1.272 -12.047 5.332 1 96.94 76 ALA B C 1
ATOM 2132 O O . ALA B 1 76 ? 1.144 -11.516 4.227 1 96.94 76 ALA B O 1
ATOM 2133 N N . VAL B 1 77 ? 0.771 -11.578 6.453 1 96.19 77 VAL B N 1
ATOM 2134 C CA . VAL B 1 77 ? 0.057 -10.305 6.484 1 96.19 77 VAL B CA 1
ATOM 2135 C C . VAL B 1 77 ? 0.89 -9.266 7.227 1 96.19 77 VAL B C 1
ATOM 2137 O O . VAL B 1 77 ? 1.975 -9.57 7.727 1 96.19 77 VAL B O 1
ATOM 2140 N N . GLN B 1 78 ? 0.423 -8.016 7.16 1 93.81 78 GLN B N 1
ATOM 2141 C CA . GLN B 1 78 ? 1.137 -6.898 7.777 1 93.81 78 GLN B CA 1
ATOM 2142 C C . GLN B 1 78 ? 1.534 -7.23 9.211 1 93.81 78 GLN B C 1
ATOM 2144 O O . GLN B 1 78 ? 0.74 -7.797 9.969 1 93.81 78 GLN B O 1
ATOM 2149 N N . GLY B 1 79 ? 2.77 -6.914 9.57 1 90.75 79 GLY B N 1
ATOM 2150 C CA . GLY B 1 79 ? 3.275 -7.156 10.914 1 90.75 79 GLY B CA 1
ATOM 2151 C C . GLY B 1 79 ? 3.969 -8.5 11.055 1 90.75 79 GLY B C 1
ATOM 2152 O O . GLY B 1 79 ? 4.734 -8.711 12 1 90.75 79 GLY B O 1
ATOM 2153 N N . ASP B 1 80 ? 3.768 -9.406 10.156 1 93.38 80 ASP B N 1
ATOM 2154 C CA . ASP B 1 80 ? 4.414 -10.719 10.195 1 93.38 80 ASP B CA 1
ATOM 2155 C C . ASP B 1 80 ? 5.887 -10.617 9.812 1 93.38 80 ASP B C 1
ATOM 2157 O O . ASP B 1 80 ? 6.289 -9.672 9.125 1 93.38 80 ASP B O 1
ATOM 2161 N N . THR B 1 81 ? 6.668 -11.57 10.258 1 92.88 81 THR B N 1
ATOM 2162 C CA . THR B 1 81 ? 8.047 -11.758 9.82 1 92.88 81 THR B CA 1
ATOM 2163 C C . THR B 1 81 ? 8.164 -12.977 8.906 1 92.88 81 THR B C 1
ATOM 2165 O O . THR B 1 81 ? 7.684 -14.055 9.242 1 92.88 81 THR B O 1
ATOM 2168 N N . VAL B 1 82 ? 8.734 -12.75 7.781 1 93.75 82 VAL B N 1
ATOM 2169 C CA . VAL B 1 82 ? 8.898 -13.82 6.801 1 93.75 82 VAL B CA 1
ATOM 2170 C C . VAL B 1 82 ? 10.383 -14.164 6.656 1 93.75 82 VAL B C 1
ATOM 2172 O O . VAL B 1 82 ? 11.234 -13.273 6.617 1 93.75 82 VAL B O 1
ATOM 2175 N N . PHE B 1 83 ? 10.688 -15.383 6.602 1 92.38 83 PHE B N 1
ATOM 2176 C CA . PHE B 1 83 ? 11.992 -15.922 6.246 1 92.38 83 PHE B CA 1
ATOM 2177 C C . PHE B 1 83 ? 11.93 -16.672 4.926 1 92.38 83 PHE B C 1
ATOM 2179 O O . PHE B 1 83 ? 11.695 -17.891 4.914 1 92.38 83 PHE B O 1
ATOM 2186 N N . PRO B 1 84 ? 12.156 -15.867 3.869 1 91.25 84 PRO B N 1
ATOM 2187 C CA . PRO B 1 84 ? 12.047 -16.5 2.553 1 91.25 84 PRO B CA 1
ATOM 2188 C C . PRO B 1 84 ? 13.141 -17.531 2.299 1 91.25 84 PRO B C 1
ATOM 2190 O O . PRO B 1 84 ? 14.234 -17.438 2.855 1 91.25 84 PRO B O 1
ATOM 2193 N N . ARG B 1 85 ? 12.875 -18.453 1.431 1 86.44 85 ARG B N 1
ATOM 2194 C CA . ARG B 1 85 ? 13.852 -19.469 1.068 1 86.44 85 ARG B CA 1
ATOM 2195 C C . ARG B 1 85 ? 14.672 -19.047 -0.143 1 86.44 85 ARG B C 1
ATOM 2197 O O . ARG B 1 85 ? 15.727 -19.625 -0.421 1 86.44 85 ARG B O 1
ATOM 2204 N N . ARG B 1 86 ? 14.195 -18.078 -0.77 1 86.62 86 ARG B N 1
ATOM 2205 C CA . ARG B 1 86 ? 14.828 -17.578 -1.984 1 86.62 86 ARG B CA 1
ATOM 2206 C C . ARG B 1 86 ? 14.555 -16.094 -2.17 1 86.62 86 ARG B C 1
ATOM 2208 O O . ARG B 1 86 ? 13.758 -15.5 -1.433 1 86.62 86 ARG B O 1
ATOM 2215 N N . GLY B 1 87 ? 15.305 -15.602 -3.182 1 86.88 87 GLY B N 1
ATOM 2216 C CA . GLY B 1 87 ? 14.977 -14.242 -3.598 1 86.88 87 GLY B CA 1
ATOM 2217 C C . GLY B 1 87 ? 15.922 -13.203 -3.029 1 86.88 87 GLY B C 1
ATOM 2218 O O . GLY B 1 87 ? 17.031 -13.531 -2.596 1 86.88 87 GLY B O 1
ATOM 2219 N N . TYR B 1 88 ? 15.422 -11.945 -2.998 1 82.38 88 TYR B N 1
ATOM 2220 C CA . TYR B 1 88 ? 16.281 -10.789 -2.74 1 82.38 88 TYR B CA 1
ATOM 2221 C C . TYR B 1 88 ? 16.75 -10.781 -1.291 1 82.38 88 TYR B C 1
ATOM 2223 O O . TYR B 1 88 ? 17.828 -10.258 -0.989 1 82.38 88 TYR B O 1
ATOM 2231 N N . ALA B 1 89 ? 15.93 -11.344 -0.415 1 83.56 89 ALA B N 1
ATOM 2232 C CA . ALA B 1 89 ? 16.25 -11.234 1.005 1 83.56 89 ALA B CA 1
ATOM 2233 C C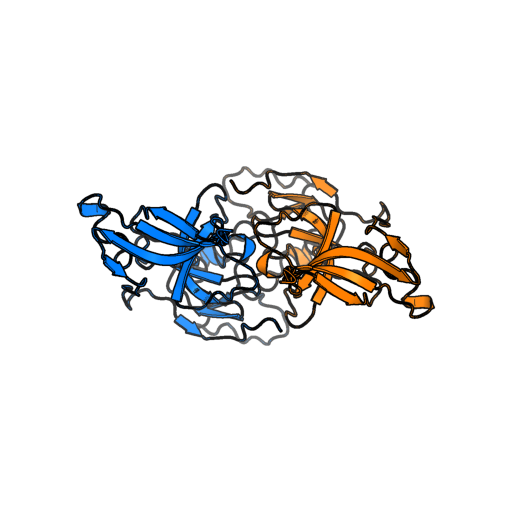 . ALA B 1 89 ? 17.359 -12.211 1.392 1 83.56 89 ALA B C 1
ATOM 2235 O O . ALA B 1 89 ? 18.016 -12.039 2.424 1 83.56 89 ALA B O 1
ATOM 2236 N N . VAL B 1 90 ? 17.547 -13.266 0.651 1 84.06 90 VAL B N 1
ATOM 2237 C CA . VAL B 1 90 ? 18.516 -14.297 0.981 1 84.06 90 VAL B CA 1
ATOM 2238 C C . VAL B 1 90 ? 19.797 -14.07 0.176 1 84.06 90 VAL B C 1
ATOM 2240 O O . VAL B 1 90 ? 20.859 -14.602 0.525 1 84.06 90 VAL B O 1
ATOM 2243 N N . ASP B 1 91 ? 19.688 -13.406 -0.889 1 75.56 91 ASP B N 1
ATOM 2244 C CA . ASP B 1 91 ? 20.844 -13.164 -1.733 1 75.56 91 ASP B CA 1
ATOM 2245 C C . ASP B 1 91 ? 21.406 -11.758 -1.519 1 75.56 91 ASP B C 1
ATOM 2247 O O . ASP B 1 91 ? 20.781 -10.773 -1.918 1 75.56 91 ASP B O 1
ATOM 2251 N N . GLU B 1 92 ? 22.516 -11.664 -0.909 1 62.91 92 GLU B N 1
ATOM 2252 C CA . GLU B 1 92 ? 23.156 -10.398 -0.555 1 62.91 92 GLU B CA 1
ATOM 2253 C C . GLU B 1 92 ? 23.375 -9.531 -1.791 1 62.91 92 GLU B C 1
ATOM 2255 O O . GLU B 1 92 ? 23.312 -8.305 -1.717 1 62.91 92 GLU B O 1
ATOM 2260 N N . ARG B 1 93 ? 23.844 -10.156 -2.781 1 60.44 93 ARG B N 1
ATOM 2261 C CA . ARG B 1 93 ? 24.156 -9.414 -3.996 1 60.44 93 ARG B CA 1
ATOM 2262 C C . ARG B 1 93 ? 22.922 -8.703 -4.539 1 60.44 93 ARG B C 1
ATOM 2264 O O . ARG B 1 93 ? 23.031 -7.676 -5.207 1 60.44 93 ARG B O 1
ATOM 2271 N N . VAL B 1 94 ? 21.797 -9.273 -4.164 1 57.56 94 VAL B N 1
ATOM 2272 C CA . VAL B 1 94 ? 20.531 -8.742 -4.645 1 57.56 94 VAL B CA 1
ATOM 2273 C C . VAL B 1 94 ? 19.953 -7.77 -3.617 1 57.56 94 VAL B C 1
ATOM 2275 O O . VAL B 1 94 ? 19.312 -6.781 -3.982 1 57.56 94 VAL B O 1
ATOM 2278 N N . ALA B 1 95 ? 20.219 -8.117 -2.359 1 56.22 95 ALA B N 1
ATOM 2279 C CA . ALA B 1 95 ? 19.656 -7.301 -1.287 1 56.22 95 ALA B CA 1
ATOM 2280 C C . ALA B 1 95 ? 20.125 -5.852 -1.402 1 56.22 95 ALA B C 1
ATOM 2282 O O . ALA B 1 95 ? 19.406 -4.926 -1.039 1 56.22 95 ALA B O 1
ATOM 2283 N N . GLY B 1 96 ? 21.359 -5.68 -1.867 1 54.72 96 GLY B N 1
ATOM 2284 C CA . GLY B 1 96 ? 21.938 -4.348 -1.966 1 54.72 96 GLY B CA 1
ATOM 2285 C C . GLY B 1 96 ? 21.312 -3.508 -3.064 1 54.72 96 GLY B C 1
ATOM 2286 O O . GLY B 1 96 ? 21.516 -2.293 -3.119 1 54.72 96 GLY B O 1
ATOM 2287 N N . VAL B 1 97 ? 20.812 -4.25 -3.998 1 49.88 97 VAL B N 1
ATOM 2288 C CA . VAL B 1 97 ? 20.25 -3.496 -5.113 1 49.88 97 VAL B CA 1
ATOM 2289 C C . VAL B 1 97 ? 18.875 -2.967 -4.734 1 49.88 97 VAL B C 1
ATOM 2291 O O . VAL B 1 97 ? 17.984 -3.742 -4.371 1 49.88 97 VAL B O 1
ATOM 2294 N N . ARG B 1 98 ? 19 -1.673 -4.199 1 53.44 98 ARG B N 1
ATOM 2295 C CA . ARG B 1 98 ? 17.719 -1.05 -3.912 1 53.44 98 ARG B CA 1
ATOM 2296 C C . ARG B 1 98 ? 16.688 -1.393 -4.984 1 53.44 98 ARG B C 1
ATOM 2298 O O . ARG B 1 98 ? 17 -1.38 -6.18 1 53.44 98 ARG B O 1
ATOM 2305 N N . ARG B 1 99 ? 15.703 -2.1 -4.625 1 52.19 99 ARG B N 1
ATOM 2306 C CA . ARG B 1 99 ? 14.609 -2.49 -5.512 1 52.19 99 ARG B CA 1
ATOM 2307 C C . ARG B 1 99 ? 13.641 -1.333 -5.73 1 52.19 99 ARG B C 1
ATOM 2309 O O . ARG B 1 99 ? 13.164 -0.722 -4.77 1 52.19 99 ARG B O 1
ATOM 2316 N N . PHE B 1 100 ? 13.438 -0.915 -6.945 1 57.19 100 PHE B N 1
ATOM 2317 C CA . PHE B 1 100 ? 12.523 -0.032 -7.656 1 57.19 100 PHE B CA 1
ATOM 2318 C C . PHE B 1 100 ? 11.812 0.904 -6.688 1 57.19 100 PHE B C 1
ATOM 2320 O O . PHE B 1 100 ? 10.781 1.487 -7.027 1 57.19 100 PHE B O 1
ATOM 2327 N N . GLY B 1 101 ? 12.336 1.137 -5.387 1 73.69 101 GLY B N 1
ATOM 2328 C CA . GLY B 1 101 ? 11.68 2.102 -4.523 1 73.69 101 GLY B CA 1
ATOM 2329 C C . GLY B 1 101 ? 10.484 1.523 -3.787 1 73.69 101 GLY B C 1
ATOM 2330 O O . GLY B 1 101 ? 9.781 2.242 -3.076 1 73.69 101 GLY B O 1
ATOM 2331 N N . PHE B 1 102 ? 10.391 0.135 -3.924 1 79.88 102 PHE B N 1
ATOM 2332 C CA . PHE B 1 102 ? 9.281 -0.562 -3.281 1 79.88 102 PHE B CA 1
ATOM 2333 C C . PHE B 1 102 ? 9.656 -0.974 -1.861 1 79.88 102 PHE B C 1
ATOM 2335 O O . PHE B 1 102 ? 10.828 -0.932 -1.481 1 79.88 102 PHE B O 1
ATOM 2342 N N . ALA B 1 103 ? 8.539 -1.265 -1.162 1 86 103 ALA B N 1
ATOM 2343 C CA . ALA B 1 103 ? 8.789 -1.797 0.176 1 86 103 ALA B CA 1
ATOM 2344 C C . ALA B 1 103 ? 9.562 -3.107 0.111 1 86 103 ALA B C 1
ATOM 2346 O O . ALA B 1 103 ? 9.297 -3.955 -0.744 1 86 103 ALA B O 1
ATOM 2347 N N . ASP B 1 104 ? 10.586 -3.217 0.908 1 81.88 104 ASP B N 1
ATOM 2348 C CA . ASP B 1 104 ? 11.359 -4.453 0.894 1 81.88 104 ASP B CA 1
ATOM 2349 C C . ASP B 1 104 ? 11.305 -5.152 2.25 1 81.88 104 ASP B C 1
ATOM 2351 O O . ASP B 1 104 ? 11.695 -6.316 2.371 1 81.88 104 ASP B O 1
ATOM 2355 N N . GLY B 1 105 ? 10.773 -4.441 3.248 1 83.31 105 GLY B N 1
ATOM 2356 C CA . GLY B 1 105 ? 10.562 -5.027 4.562 1 83.31 105 GLY B CA 1
ATOM 2357 C C . GLY B 1 105 ? 11.859 -5.312 5.297 1 83.31 105 GLY B C 1
ATOM 2358 O O . GLY B 1 105 ? 11.852 -5.898 6.383 1 83.31 105 GLY B O 1
ATOM 2359 N N . LEU B 1 106 ? 12.961 -4.895 4.645 1 79.25 106 LEU B N 1
ATOM 2360 C CA . LEU B 1 106 ? 14.25 -5.176 5.258 1 79.25 106 LEU B CA 1
ATOM 2361 C C . LEU B 1 106 ? 14.594 -4.125 6.312 1 79.25 106 LEU B C 1
ATOM 2363 O O . LEU B 1 106 ? 14.219 -2.959 6.176 1 79.25 106 LEU B O 1
ATOM 2367 N N . SER B 1 107 ? 14.812 -4.469 7.578 1 65.88 107 SER B N 1
ATOM 2368 C CA . SER B 1 107 ? 15.133 -3.553 8.672 1 65.88 107 SER B CA 1
ATOM 2369 C C . SER B 1 107 ? 16.469 -2.846 8.422 1 65.88 107 SER B C 1
ATOM 2371 O O . SER B 1 107 ? 17.328 -3.363 7.707 1 65.88 107 SER B O 1
ATOM 2373 N N . VAL B 1 108 ? 16.328 -1.432 8.68 1 51.97 108 VAL B N 1
ATOM 2374 C CA . VAL B 1 108 ? 17.578 -0.66 8.688 1 51.97 108 VAL B CA 1
ATOM 2375 C C . VAL B 1 108 ? 18.469 -1.117 9.844 1 51.97 108 VAL B C 1
ATOM 2377 O O . VAL B 1 108 ? 17.969 -1.543 10.883 1 51.97 108 VAL B O 1
ATOM 2380 N N . LEU B 1 109 ? 19.672 -1.446 9.539 1 46.66 109 LEU B N 1
ATOM 2381 C CA . LEU B 1 109 ? 20.688 -1.54 10.594 1 46.66 109 LEU B CA 1
ATOM 2382 C C . LEU B 1 109 ? 20.703 -0.271 11.445 1 46.66 109 LEU B C 1
ATOM 2384 O O . LEU B 1 109 ? 21.141 0.785 10.969 1 46.66 109 LEU B O 1
ATOM 2388 N N . GLY B 1 110 ? 19.734 0.426 11.828 1 40.62 110 GLY B N 1
ATOM 2389 C CA . GLY B 1 110 ? 20.125 1.557 12.656 1 40.62 110 GLY B CA 1
ATOM 2390 C C . GLY B 1 110 ? 21.188 1.205 13.688 1 40.62 110 GLY B C 1
ATOM 2391 O O . GLY B 1 110 ? 21.438 0.027 13.938 1 40.62 110 GLY B O 1
ATOM 2392 N N . GLU B 1 111 ? 21.906 2.371 14.188 1 39.69 111 GLU B N 1
ATOM 2393 C CA . GLU B 1 111 ? 22.969 2.42 15.188 1 39.69 111 GLU B CA 1
ATOM 2394 C C . GLU B 1 111 ? 22.594 1.605 16.422 1 39.69 111 GLU B C 1
ATOM 2396 O O . GLU B 1 111 ? 23.438 0.904 16.984 1 39.69 111 GLU B O 1
ATOM 2401 N N . ASP B 1 112 ? 21.641 2.215 17.266 1 37.19 112 ASP B N 1
ATOM 2402 C CA . ASP B 1 112 ? 21.594 1.777 18.656 1 37.19 112 ASP B CA 1
ATOM 2403 C C . ASP B 1 112 ? 21.094 0.338 18.766 1 37.19 112 ASP B C 1
ATOM 2405 O O . ASP B 1 112 ? 20.891 -0.177 19.875 1 37.19 112 ASP B O 1
ATOM 2409 N N . GLU B 1 113 ? 20.062 -0.078 18.062 1 35.59 113 GLU B N 1
ATOM 2410 C CA . GLU B 1 113 ? 20.062 -1.475 18.484 1 35.59 113 GLU B CA 1
ATOM 2411 C C . GLU B 1 113 ? 21.438 -2.113 18.328 1 35.59 113 GLU B C 1
ATOM 2413 O O . GLU B 1 113 ? 22.094 -1.906 17.312 1 35.59 113 GLU B O 1
ATOM 2418 N N . GLU B 1 114 ? 22.188 -2.334 19.391 1 33.12 114 GLU B N 1
ATOM 2419 C CA . GLU B 1 114 ? 23.344 -3.213 19.469 1 33.12 114 GLU B CA 1
ATOM 2420 C C . GLU B 1 114 ? 23.484 -4.074 18.219 1 33.12 114 GLU B C 1
ATOM 2422 O O . GLU B 1 114 ? 22.484 -4.332 17.531 1 33.12 114 GLU B O 1
ATOM 2427 N N . GLY B 1 115 ? 24.781 -4.297 17.75 1 33.75 115 GLY B N 1
ATOM 2428 C CA . GLY B 1 115 ? 25.438 -5.297 16.922 1 33.75 115 GLY B CA 1
ATOM 2429 C C . GLY B 1 115 ? 24.609 -6.555 16.734 1 33.75 115 GLY B C 1
ATOM 2430 O O . GLY B 1 115 ? 25.156 -7.645 16.562 1 33.75 115 GLY B O 1
ATOM 2431 N N . ARG B 1 116 ? 23.547 -6.605 17.484 1 31.97 116 ARG B N 1
ATOM 2432 C CA . ARG B 1 116 ? 23.344 -8.039 17.328 1 31.97 116 ARG B CA 1
ATOM 2433 C C . ARG B 1 116 ? 23.391 -8.438 15.852 1 31.97 116 ARG B C 1
ATOM 2435 O O . ARG B 1 116 ? 22.578 -7.961 15.047 1 31.97 116 ARG B O 1
ATOM 2442 N N . ALA B 1 117 ? 24.562 -8.328 15.227 1 32.59 117 ALA B N 1
ATOM 2443 C CA . ALA B 1 117 ? 24.875 -9.156 14.062 1 32.59 117 ALA B CA 1
ATOM 2444 C C . ALA B 1 117 ? 23.719 -10.109 13.734 1 32.59 117 ALA B C 1
ATOM 2446 O O . ALA B 1 117 ? 23.219 -10.797 14.617 1 32.59 117 ALA B O 1
ATOM 2447 N N . LEU B 1 118 ? 22.688 -9.656 12.844 1 36.69 118 LEU B N 1
ATOM 2448 C CA . LEU B 1 118 ? 22.094 -10.93 12.438 1 36.69 118 LEU B CA 1
ATOM 2449 C C . LEU B 1 118 ? 23.047 -12.086 12.734 1 36.69 118 LEU B C 1
ATOM 2451 O O . LEU B 1 118 ? 24.188 -12.078 12.289 1 36.69 118 LEU B O 1
ATOM 2455 N N . GLY B 1 119 ? 23.312 -12.375 13.969 1 36.62 119 GLY B N 1
ATOM 2456 C CA . GLY B 1 119 ? 24.109 -13.594 13.938 1 36.62 119 GLY B CA 1
ATOM 2457 C C . GLY B 1 119 ? 24.078 -14.289 12.594 1 36.62 119 GLY B C 1
ATOM 2458 O O . GLY B 1 119 ? 23.266 -13.969 11.734 1 36.62 119 GLY B O 1
ATOM 2459 N N . GLU B 1 120 ? 25.156 -15.039 12.211 1 39.56 120 GLU B N 1
ATOM 2460 C CA . GLU B 1 120 ? 25.266 -15.945 11.07 1 39.56 120 GLU B CA 1
ATOM 2461 C C . GLU B 1 120 ? 23.891 -16.281 10.5 1 39.56 120 GLU B C 1
ATOM 2463 O O . GLU B 1 120 ? 23.75 -16.531 9.305 1 39.56 120 GLU B O 1
ATOM 2468 N N . GLY B 1 121 ? 22.75 -16.406 11.273 1 42.59 121 GLY B N 1
ATOM 2469 C CA . GLY B 1 121 ? 21.516 -17.094 10.953 1 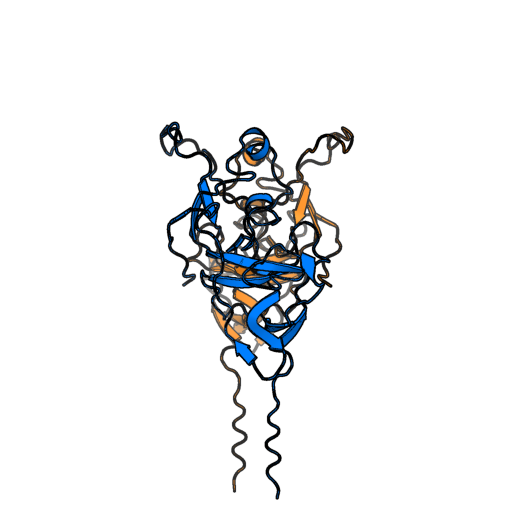42.59 121 GLY B CA 1
ATOM 2470 C C . GLY B 1 121 ? 20.422 -16.156 10.477 1 42.59 121 GLY B C 1
ATOM 2471 O O . GLY B 1 121 ? 19.297 -16.578 10.211 1 42.59 121 GLY B O 1
ATOM 2472 N N . GLU B 1 122 ? 20.438 -14.672 10.617 1 52.06 122 GLU B N 1
ATOM 2473 C CA . GLU B 1 122 ? 19.281 -13.812 10.414 1 52.06 122 GLU B CA 1
ATOM 2474 C C . GLU B 1 122 ? 19.234 -13.273 8.984 1 52.06 122 GLU B C 1
ATOM 2476 O O . GLU B 1 122 ? 18.484 -12.336 8.695 1 52.06 122 GLU B O 1
ATOM 2481 N N . ARG B 1 123 ? 20.016 -13.57 8.125 1 59.5 123 ARG B N 1
ATOM 2482 C CA . ARG B 1 123 ? 19.875 -13.398 6.684 1 59.5 123 ARG B CA 1
ATOM 2483 C C . ARG B 1 123 ? 18.531 -13.93 6.207 1 59.5 123 ARG B C 1
ATOM 2485 O O . ARG B 1 123 ? 18.016 -14.922 6.734 1 59.5 123 ARG B O 1
ATOM 2492 N N . GLY B 1 124 ? 17.906 -13.023 5.496 1 77.56 124 GLY B N 1
ATOM 2493 C CA . GLY B 1 124 ? 16.703 -13.508 4.852 1 77.56 124 GLY B CA 1
ATOM 2494 C C . GLY B 1 124 ? 15.438 -13.164 5.621 1 77.56 124 GLY B C 1
ATOM 2495 O O . GLY B 1 124 ? 14.422 -13.859 5.5 1 77.56 124 GLY B O 1
ATOM 2496 N N . ARG B 1 125 ? 15.562 -12.18 6.551 1 85.94 125 ARG B N 1
ATOM 2497 C CA . ARG B 1 125 ? 14.391 -11.82 7.336 1 85.94 125 ARG B CA 1
ATOM 2498 C C . ARG B 1 125 ? 13.664 -10.625 6.715 1 85.94 125 ARG B C 1
ATOM 2500 O O . ARG B 1 125 ? 14.281 -9.594 6.434 1 85.94 125 ARG B O 1
ATOM 2507 N N . VAL B 1 126 ? 12.375 -10.758 6.59 1 89.44 126 VAL B N 1
ATOM 2508 C CA . VAL B 1 126 ? 11.555 -9.68 6.047 1 89.44 126 VAL B CA 1
ATOM 2509 C C . VAL B 1 126 ? 10.359 -9.422 6.969 1 89.44 126 VAL B C 1
ATOM 2511 O O . VAL B 1 126 ? 9.625 -10.344 7.312 1 89.44 126 VAL B O 1
ATOM 2514 N N . VAL B 1 127 ? 10.25 -8.219 7.434 1 90.56 127 VAL B N 1
ATOM 2515 C CA . VAL B 1 127 ? 9.031 -7.832 8.141 1 90.56 127 VAL B CA 1
ATOM 2516 C C . VAL B 1 127 ? 8.039 -7.199 7.168 1 90.56 127 VAL B C 1
ATOM 2518 O O . VAL B 1 127 ? 8.367 -6.223 6.484 1 90.56 127 VAL B O 1
ATOM 2521 N N . VAL B 1 128 ? 6.848 -7.762 7.113 1 93.62 128 VAL B N 1
ATOM 2522 C CA . VAL B 1 128 ? 5.844 -7.227 6.203 1 93.62 128 VAL B CA 1
ATOM 2523 C C . VAL B 1 128 ? 5.336 -5.883 6.723 1 93.62 128 VAL B C 1
ATOM 2525 O O . VAL B 1 128 ? 4.73 -5.816 7.797 1 93.62 128 VAL B O 1
ATOM 2528 N N . PRO B 1 129 ? 5.555 -4.875 5.992 1 91.94 129 PRO B N 1
ATOM 2529 C CA . PRO B 1 129 ? 5.105 -3.566 6.473 1 91.94 129 PRO B CA 1
ATOM 2530 C C . PRO B 1 129 ? 3.586 -3.473 6.59 1 91.94 129 PRO B C 1
ATOM 2532 O O . PRO B 1 129 ? 2.863 -4.156 5.859 1 91.94 129 PRO B O 1
ATOM 2535 N N . HIS B 1 130 ? 3.111 -2.592 7.516 1 91.38 130 HIS B N 1
ATOM 2536 C CA . HIS B 1 130 ? 1.675 -2.34 7.566 1 91.38 130 HIS B CA 1
ATOM 2537 C C . HIS B 1 130 ? 1.163 -1.788 6.242 1 91.38 130 HIS B C 1
ATOM 2539 O O . HIS B 1 130 ? 1.825 -0.96 5.613 1 91.38 130 HIS B O 1
ATOM 2545 N N . GLY B 1 131 ? -0.03 -2.225 5.848 1 93.19 131 GLY B N 1
ATOM 2546 C CA . GLY B 1 131 ? -0.585 -1.839 4.559 1 93.19 131 GLY B CA 1
ATOM 2547 C C . GLY B 1 131 ? -0.122 -2.725 3.42 1 93.19 131 GLY B C 1
ATOM 2548 O O . GLY B 1 131 ? -0.355 -2.414 2.25 1 93.19 131 GLY B O 1
ATOM 2549 N N . HIS B 1 132 ? 0.604 -3.758 3.748 1 95.44 132 HIS B N 1
ATOM 2550 C CA . HIS B 1 132 ? 1.132 -4.672 2.74 1 95.44 132 HIS B CA 1
ATOM 2551 C C . HIS B 1 132 ? 0.816 -6.121 3.092 1 95.44 132 HIS B C 1
ATOM 2553 O O . HIS B 1 132 ? 0.372 -6.41 4.207 1 95.44 132 HIS B O 1
ATOM 2559 N N . VAL B 1 133 ? 1.072 -6.996 2.119 1 96.56 133 VAL B N 1
ATOM 2560 C CA . VAL B 1 133 ? 1.044 -8.445 2.299 1 96.56 133 VAL B CA 1
ATOM 2561 C C . VAL B 1 133 ? 2.236 -9.078 1.585 1 96.56 133 VAL B C 1
ATOM 2563 O O . VAL B 1 133 ? 2.852 -8.453 0.717 1 96.56 133 VAL B O 1
ATOM 2566 N N . TRP B 1 134 ? 2.586 -10.227 2.002 1 96.81 134 TRP B N 1
ATOM 2567 C CA . TRP B 1 134 ? 3.572 -11.07 1.337 1 96.81 134 TRP B CA 1
ATOM 2568 C C . TRP B 1 134 ? 2.893 -12.219 0.594 1 96.81 134 TRP B C 1
ATOM 2570 O O . TRP B 1 134 ? 2.148 -13 1.192 1 96.81 134 TRP B O 1
ATOM 2580 N N . VAL B 1 135 ? 3.184 -12.273 -0.717 1 97.5 135 VAL B N 1
ATOM 2581 C CA . VAL B 1 135 ? 2.463 -13.242 -1.537 1 97.5 135 VAL B CA 1
ATOM 2582 C C . VAL B 1 135 ? 3.455 -14.18 -2.229 1 97.5 135 VAL B C 1
ATOM 2584 O O . VAL B 1 135 ? 4.535 -13.75 -2.643 1 97.5 135 VAL B O 1
ATOM 2587 N N . GLU B 1 136 ? 3.055 -15.438 -2.357 1 96.62 136 GLU B N 1
ATOM 2588 C CA . GLU B 1 136 ? 3.854 -16.438 -3.061 1 96.62 136 GLU B CA 1
ATOM 2589 C C . GLU B 1 136 ? 2.975 -17.328 -3.932 1 96.62 136 GLU B C 1
ATOM 2591 O O . GLU B 1 136 ? 1.804 -17.547 -3.621 1 96.62 136 GLU B O 1
ATOM 2596 N N . GLY B 1 137 ? 3.568 -17.75 -4.988 1 94.62 137 GLY B N 1
ATOM 2597 C CA . GLY B 1 137 ? 2.896 -18.766 -5.781 1 94.62 137 GLY B CA 1
ATOM 2598 C C . GLY B 1 137 ? 2.936 -20.141 -5.137 1 94.62 137 GLY B C 1
ATOM 2599 O O . GLY B 1 137 ? 3.906 -20.484 -4.465 1 94.62 137 GLY B O 1
ATOM 2600 N N . ASP B 1 138 ? 1.882 -20.891 -5.398 1 93.25 138 ASP B N 1
ATOM 2601 C CA . ASP B 1 138 ? 1.849 -22.234 -4.852 1 93.25 138 ASP B CA 1
ATOM 2602 C C . ASP B 1 138 ? 2.852 -23.141 -5.566 1 93.25 138 ASP B C 1
ATOM 2604 O O . ASP B 1 138 ? 3.227 -24.188 -5.047 1 93.25 138 ASP B O 1
ATOM 2608 N N . ASN B 1 139 ? 3.262 -22.781 -6.762 1 90.75 139 ASN B N 1
ATOM 2609 C CA . ASN B 1 139 ? 4.375 -23.391 -7.473 1 90.75 139 ASN B CA 1
ATOM 2610 C C . ASN B 1 139 ? 5.652 -22.562 -7.336 1 90.75 139 ASN B C 1
ATOM 2612 O O . ASN B 1 139 ? 5.984 -21.781 -8.227 1 90.75 139 ASN B O 1
ATOM 2616 N N . TRP B 1 140 ? 6.328 -22.844 -6.297 1 85.88 140 TRP B N 1
ATOM 2617 C CA . TRP B 1 140 ? 7.449 -21.984 -5.922 1 85.88 140 TRP B CA 1
ATOM 2618 C C . TRP B 1 140 ? 8.516 -21.984 -7.008 1 85.88 140 TRP B C 1
ATOM 2620 O O . TRP B 1 140 ? 9.281 -21.031 -7.129 1 85.88 140 TRP B O 1
ATOM 2630 N N . ARG B 1 141 ? 8.672 -22.984 -7.859 1 86.06 141 ARG B N 1
ATOM 2631 C CA . ARG B 1 141 ? 9.703 -23.109 -8.883 1 86.06 141 ARG B CA 1
ATOM 2632 C C . ARG B 1 141 ? 9.383 -22.219 -10.086 1 86.06 141 ARG B C 1
ATOM 2634 O O . ARG B 1 141 ? 10.273 -21.891 -10.867 1 86.06 141 ARG B O 1
ATOM 2641 N N . LYS B 1 142 ? 8.188 -21.906 -10.219 1 88.25 142 LYS B N 1
ATOM 2642 C CA . LYS B 1 142 ? 7.758 -21.156 -11.406 1 88.25 142 LYS B CA 1
ATOM 2643 C C . LYS B 1 142 ? 6.969 -19.922 -11.016 1 88.25 142 LYS B C 1
ATOM 2645 O O . LYS B 1 142 ? 5.98 -19.578 -11.664 1 88.25 142 LYS B O 1
ATOM 2650 N N . SER B 1 143 ? 7.309 -19.312 -9.914 1 90.56 143 SER B N 1
ATOM 2651 C CA . SER B 1 143 ? 6.535 -18.156 -9.453 1 90.56 143 SER B CA 1
ATOM 2652 C C . SER B 1 143 ? 7.41 -16.922 -9.344 1 90.56 143 SER B C 1
ATOM 2654 O O . SER B 1 143 ? 8.562 -17 -8.906 1 90.56 143 SER B O 1
ATOM 2656 N N . TYR B 1 144 ? 7.012 -15.812 -9.945 1 91.75 144 TYR B N 1
ATOM 2657 C CA . TYR B 1 144 ? 7.527 -14.477 -9.672 1 91.75 144 TYR B CA 1
ATOM 2658 C C . TYR B 1 144 ? 6.656 -13.75 -8.656 1 91.75 144 TYR B C 1
ATOM 2660 O O . TYR B 1 144 ? 5.527 -13.359 -8.961 1 91.75 144 TYR B O 1
ATOM 2668 N N . ASP B 1 145 ? 7.152 -13.664 -7.398 1 93.75 145 ASP B N 1
ATOM 2669 C CA . ASP B 1 145 ? 6.301 -13.234 -6.297 1 93.75 145 ASP B CA 1
ATOM 2670 C C . ASP B 1 145 ? 7.09 -12.414 -5.281 1 93.75 145 ASP B C 1
ATOM 2672 O O . ASP B 1 145 ? 8.094 -11.797 -5.621 1 93.75 145 ASP B O 1
ATOM 2676 N N . SER B 1 146 ? 6.621 -12.305 -4.062 1 94.94 146 SER B N 1
ATOM 2677 C CA . SER B 1 146 ? 7.207 -11.422 -3.062 1 94.94 146 SER B CA 1
ATOM 2678 C C . SER B 1 146 ? 8.672 -11.766 -2.803 1 94.94 146 SER B C 1
ATOM 2680 O O . SER B 1 146 ? 9.461 -10.898 -2.426 1 94.94 146 SER B O 1
ATOM 2682 N N . CYS B 1 147 ? 9.047 -13.008 -2.984 1 91.5 147 CYS B N 1
ATOM 2683 C CA . CYS B 1 147 ? 10.453 -13.352 -2.867 1 91.5 147 CYS B CA 1
ATOM 2684 C C . CYS B 1 147 ? 11.297 -12.539 -3.848 1 91.5 147 CYS B C 1
ATOM 2686 O O . CYS B 1 147 ? 12.469 -12.258 -3.58 1 91.5 147 CYS B O 1
ATOM 2688 N N . ASP B 1 148 ? 10.664 -12.203 -4.906 1 88.88 148 ASP B N 1
ATOM 2689 C CA . ASP B 1 148 ? 11.383 -11.508 -5.969 1 88.88 148 ASP B CA 1
ATOM 2690 C C . ASP B 1 148 ? 11.234 -10 -5.832 1 88.88 148 ASP B C 1
ATOM 2692 O O . ASP B 1 148 ? 12.203 -9.258 -6.02 1 88.88 148 ASP B O 1
ATOM 2696 N N . PHE B 1 149 ? 10 -9.523 -5.457 1 88.38 149 PHE B N 1
ATOM 2697 C CA . PHE B 1 149 ? 9.789 -8.086 -5.555 1 88.38 149 PHE B CA 1
ATOM 2698 C C . PHE B 1 149 ? 9.383 -7.508 -4.203 1 88.38 149 PHE B C 1
ATOM 2700 O O . PHE B 1 149 ? 9.164 -6.301 -4.078 1 88.38 149 PHE B O 1
ATOM 2707 N N . GLY B 1 150 ? 9.25 -8.305 -3.203 1 91.38 150 GLY B N 1
ATOM 2708 C CA . GLY B 1 150 ? 8.969 -7.797 -1.869 1 91.38 150 GLY B CA 1
ATOM 2709 C C . GLY B 1 150 ? 7.484 -7.742 -1.558 1 91.38 150 GLY B C 1
ATOM 2710 O O . GLY B 1 150 ? 6.664 -8.258 -2.322 1 91.38 150 GLY B O 1
ATOM 2711 N N . PRO B 1 151 ? 7.176 -7.141 -0.412 1 94.94 151 PRO B N 1
ATOM 2712 C CA . PRO B 1 151 ? 5.773 -7.023 -0.008 1 94.94 151 PRO B CA 1
ATOM 2713 C C . PRO B 1 151 ? 4.938 -6.227 -1.004 1 94.94 151 PRO B C 1
ATOM 2715 O O . PRO B 1 151 ? 5.441 -5.289 -1.628 1 94.94 151 PRO B O 1
ATOM 2718 N N . VAL B 1 152 ? 3.703 -6.555 -1.118 1 95.62 152 VAL B N 1
ATOM 2719 C CA . VAL B 1 152 ? 2.783 -5.91 -2.049 1 95.62 152 VAL B CA 1
ATOM 2720 C C . VAL B 1 152 ? 1.828 -4.996 -1.284 1 95.62 152 VAL B C 1
ATOM 2722 O O . VAL B 1 152 ? 1.211 -5.418 -0.303 1 95.62 152 VAL B O 1
ATOM 2725 N N . SER B 1 153 ? 1.743 -3.746 -1.754 1 95.25 153 SER B N 1
ATOM 2726 C CA . SER B 1 153 ? 0.779 -2.822 -1.167 1 95.25 153 SER B CA 1
ATOM 2727 C C . SER B 1 153 ? -0.645 -3.35 -1.296 1 95.25 153 SER B C 1
ATOM 2729 O O . SER B 1 153 ? -1.035 -3.844 -2.355 1 95.25 153 SER B O 1
ATOM 2731 N N . LEU B 1 154 ? -1.435 -3.178 -0.246 1 94.75 154 LEU B N 1
ATOM 2732 C CA . LEU B 1 154 ? -2.842 -3.559 -0.308 1 94.75 154 LEU B CA 1
ATOM 2733 C C . LEU B 1 154 ? -3.594 -2.695 -1.315 1 94.75 154 LEU B C 1
ATOM 2735 O O . LEU B 1 154 ? -4.656 -3.086 -1.803 1 94.75 154 LEU B O 1
ATOM 2739 N N . GLY B 1 155 ? -3.033 -1.608 -1.661 1 92.31 155 GLY B N 1
ATOM 2740 C CA . GLY B 1 155 ? -3.613 -0.75 -2.682 1 92.31 155 GLY B CA 1
ATOM 2741 C C . GLY B 1 155 ? -3.572 -1.362 -4.07 1 92.31 155 GLY B C 1
ATOM 2742 O O . GLY B 1 155 ? -4.258 -0.892 -4.98 1 92.31 155 GLY B O 1
ATOM 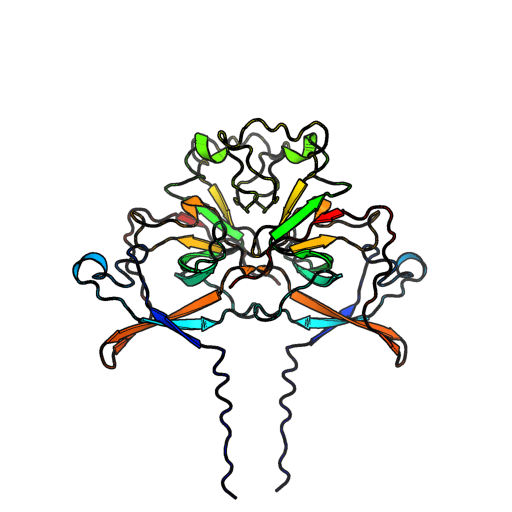2743 N N . LEU B 1 156 ? -2.824 -2.381 -4.262 1 93.19 156 LEU B N 1
ATOM 2744 C CA . LEU B 1 156 ? -2.697 -3.035 -5.559 1 93.19 156 LEU B CA 1
ATOM 2745 C C . LEU B 1 156 ? -3.582 -4.277 -5.633 1 93.19 156 LEU B C 1
ATOM 2747 O O . LEU B 1 156 ? -3.73 -4.875 -6.699 1 93.19 156 LEU B O 1
ATOM 2751 N N . VAL B 1 157 ? -4.117 -4.656 -4.48 1 93.56 157 VAL B N 1
ATOM 2752 C CA . VAL B 1 157 ? -4.957 -5.848 -4.457 1 93.56 157 VAL B CA 1
ATOM 2753 C C . VAL B 1 157 ? -6.285 -5.559 -5.152 1 93.56 157 VAL B C 1
ATOM 2755 O O . VAL B 1 157 ? -6.953 -4.57 -4.84 1 93.56 157 VAL B O 1
ATOM 2758 N N . ASP B 1 158 ? -6.617 -6.387 -6.105 1 90.31 158 ASP B N 1
ATOM 2759 C CA . ASP B 1 158 ? -7.848 -6.27 -6.883 1 90.31 158 ASP B CA 1
ATOM 2760 C C . ASP B 1 158 ? -8.992 -7.039 -6.227 1 90.31 158 A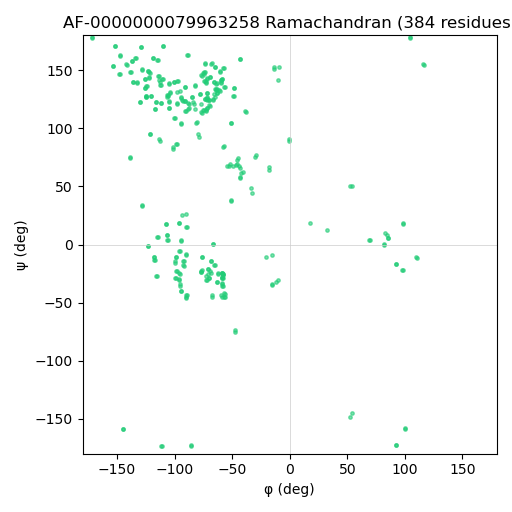SP B C 1
ATOM 2762 O O . ASP B 1 158 ? -10.125 -6.562 -6.188 1 90.31 158 ASP B O 1
ATOM 2766 N N . GLY B 1 159 ? -8.586 -8.266 -5.777 1 92.19 159 GLY B N 1
ATOM 2767 C CA . GLY B 1 159 ? -9.633 -9.086 -5.184 1 92.19 159 GLY B CA 1
ATOM 2768 C C . GLY B 1 159 ? -9.109 -10.344 -4.52 1 92.19 159 GLY B C 1
ATOM 2769 O O . GLY B 1 159 ? -7.895 -10.578 -4.496 1 92.19 159 GLY B O 1
ATOM 2770 N N . VAL B 1 160 ? -10.117 -11.07 -3.934 1 93.56 160 VAL B N 1
ATOM 2771 C CA . VAL B 1 160 ? -9.844 -12.344 -3.277 1 93.56 160 VAL B CA 1
ATOM 2772 C C . VAL B 1 160 ? -10.57 -13.469 -4.02 1 93.56 160 VAL B C 1
ATOM 2774 O O . VAL B 1 160 ? -11.773 -13.398 -4.25 1 93.56 160 VAL B O 1
ATOM 2777 N N . ALA B 1 161 ? -9.789 -14.445 -4.465 1 92.25 161 ALA B N 1
ATOM 2778 C CA . ALA B 1 161 ? -10.398 -15.633 -5.07 1 92.25 161 ALA B CA 1
ATOM 2779 C C . ALA B 1 161 ? -11.078 -16.5 -4.016 1 92.25 161 ALA B C 1
ATOM 2781 O O . ALA B 1 161 ? -10.422 -17 -3.1 1 92.25 161 ALA B O 1
ATOM 2782 N N . VAL B 1 162 ? -12.344 -16.797 -4.207 1 91.06 162 VAL B N 1
ATOM 2783 C CA . VAL B 1 162 ? -13.086 -17.438 -3.127 1 91.06 162 VAL B CA 1
ATOM 2784 C C . VAL B 1 162 ? -13.523 -18.828 -3.572 1 91.06 162 VAL B C 1
ATOM 2786 O O . VAL B 1 162 ? -13.727 -19.719 -2.74 1 91.06 162 VAL B O 1
ATOM 2789 N N . LYS B 1 163 ? -13.68 -19.016 -4.832 1 89.75 163 LYS B N 1
ATOM 2790 C CA . LYS B 1 163 ? -14.094 -20.312 -5.355 1 89.75 163 LYS B CA 1
ATOM 2791 C C . LYS B 1 163 ? -13.375 -20.641 -6.66 1 89.75 163 LYS B C 1
ATOM 2793 O O . LYS B 1 163 ? -12.906 -19.734 -7.359 1 89.75 163 LYS B O 1
ATOM 2798 N N . VAL B 1 164 ? -13.281 -21.891 -6.906 1 87.94 164 VAL B N 1
ATOM 2799 C CA . VAL B 1 164 ? -12.711 -22.375 -8.164 1 87.94 164 VAL B CA 1
ATOM 2800 C C . VAL B 1 164 ? -13.695 -23.312 -8.844 1 87.94 164 VAL B C 1
ATOM 2802 O O . VAL B 1 164 ? -14.359 -24.125 -8.18 1 87.94 164 VAL B O 1
ATOM 2805 N N . TRP B 1 165 ? -13.836 -23.094 -10.078 1 83.75 165 TRP B N 1
ATOM 2806 C CA . TRP B 1 165 ? -14.727 -23.906 -10.891 1 83.75 165 TRP B CA 1
ATOM 2807 C C . TRP B 1 165 ? -13.945 -24.656 -11.969 1 83.75 165 TRP B C 1
ATOM 2809 O O . TRP B 1 165 ? -13.25 -24.047 -12.781 1 83.75 165 TRP B O 1
ATOM 2819 N N . ARG B 1 166 ? -13.898 -26 -11.977 1 77.81 166 ARG B N 1
ATOM 2820 C CA . ARG B 1 166 ? -13.156 -26.828 -12.922 1 77.81 166 ARG B CA 1
ATOM 2821 C C . ARG B 1 166 ? -14.094 -27.516 -13.898 1 77.81 166 ARG B C 1
ATOM 2823 O O . ARG B 1 166 ? -13.695 -28.453 -14.602 1 77.81 166 ARG B O 1
ATOM 2830 N N . GLY B 1 167 ? -15.266 -27.031 -14 1 70.62 167 GLY B N 1
ATOM 2831 C CA . GLY B 1 167 ? -16.219 -27.656 -14.891 1 70.62 167 GLY B CA 1
ATOM 2832 C C . GLY B 1 167 ? -17.438 -28.234 -14.172 1 70.62 167 GLY B C 1
ATOM 2833 O O . GLY B 1 167 ? -17.359 -28.562 -12.984 1 70.62 167 GLY B O 1
ATOM 2834 N N . TRP B 1 168 ? -18.406 -28.312 -14.844 1 70.94 168 TRP B N 1
ATOM 2835 C CA . TRP B 1 168 ? -19.719 -28.828 -14.445 1 70.94 168 TRP B CA 1
ATOM 2836 C C . TRP B 1 168 ? -20.234 -28.109 -13.195 1 70.94 168 TRP B C 1
ATOM 2838 O O . TRP B 1 168 ? -20.125 -26.891 -13.086 1 70.94 168 TRP B O 1
ATOM 2848 N N . LEU B 1 169 ? -20.922 -28.578 -12.25 1 68.19 169 LEU B N 1
ATOM 2849 C CA . LEU B 1 169 ? -21.531 -27.984 -11.055 1 68.19 169 LEU B CA 1
ATOM 2850 C C . LEU B 1 169 ? -20.578 -28.109 -9.859 1 68.19 169 LEU B C 1
ATOM 2852 O O . LEU B 1 169 ? -21.016 -28 -8.711 1 68.19 169 LEU B O 1
ATOM 2856 N N . ASP B 1 170 ? -19.25 -28.188 -10.305 1 75.62 170 ASP B N 1
ATOM 2857 C CA . ASP B 1 170 ? -18.328 -28.469 -9.211 1 75.62 170 ASP B CA 1
ATOM 2858 C C . ASP B 1 170 ? -17.594 -27.203 -8.75 1 75.62 170 ASP B C 1
ATOM 2860 O O . ASP B 1 170 ? -16.531 -26.875 -9.266 1 75.62 170 ASP B O 1
ATOM 2864 N N . TRP B 1 171 ? -18.266 -26.469 -7.922 1 79.31 171 TRP B N 1
ATOM 2865 C CA . TRP B 1 171 ? -17.625 -25.344 -7.246 1 79.31 171 TRP B CA 1
ATOM 2866 C C . TRP B 1 171 ? -17.016 -25.766 -5.914 1 79.31 171 TRP B C 1
ATOM 2868 O O . TRP B 1 171 ? -17.656 -26.469 -5.129 1 79.31 171 TRP B O 1
ATOM 2878 N N . ARG B 1 172 ? -15.68 -25.469 -5.844 1 82.06 172 ARG B N 1
ATOM 2879 C CA . ARG B 1 172 ? -15.008 -25.812 -4.598 1 82.06 172 ARG B CA 1
ATOM 2880 C C . ARG B 1 172 ? -14.234 -24.625 -4.043 1 82.06 172 ARG B C 1
ATOM 2882 O O . ARG B 1 172 ? -13.953 -23.656 -4.766 1 82.06 172 ARG B O 1
ATOM 2889 N N . GLY B 1 173 ? -14.125 -24.609 -2.729 1 84.56 173 GLY B N 1
ATOM 2890 C CA . GLY B 1 173 ? -13.188 -23.656 -2.139 1 84.56 173 GLY B CA 1
ATOM 2891 C C . GLY B 1 173 ? -11.773 -23.812 -2.654 1 84.56 173 GLY B C 1
ATOM 2892 O O . GLY B 1 173 ? -11.414 -24.875 -3.186 1 84.56 173 GLY B O 1
ATOM 2893 N N . ILE B 1 174 ? -11.07 -22.672 -2.625 1 86 174 ILE B N 1
ATOM 2894 C CA . ILE B 1 174 ? -9.68 -22.734 -3.061 1 86 174 ILE B CA 1
ATOM 2895 C C . ILE B 1 174 ? -8.836 -23.406 -1.979 1 86 174 ILE B C 1
ATOM 2897 O O . ILE B 1 174 ? -8.75 -22.906 -0.854 1 86 174 ILE B O 1
ATOM 2901 N N . GLY B 1 175 ? -8.273 -24.531 -2.258 1 86.81 175 GLY B N 1
ATOM 2902 C CA . GLY B 1 175 ? -7.453 -25.266 -1.314 1 86.81 175 GLY B CA 1
ATOM 2903 C C . GLY B 1 175 ? -6.004 -24.828 -1.307 1 86.81 175 GLY B C 1
ATOM 2904 O O . GLY B 1 175 ? -5.688 -23.719 -1.758 1 86.81 175 GLY B O 1
ATOM 2905 N N . ASP B 1 176 ? -5.242 -25.531 -0.609 1 88.06 176 ASP B N 1
ATOM 2906 C CA . ASP B 1 176 ? -3.807 -25.297 -0.513 1 88.06 176 ASP B CA 1
ATOM 2907 C C . ASP B 1 176 ? -3.018 -26.516 -0.963 1 88.06 176 ASP B C 1
ATOM 2909 O O . ASP B 1 176 ? -2.779 -27.438 -0.172 1 88.06 176 ASP B O 1
ATOM 2913 N N . GLY B 1 177 ? -2.592 -26.547 -2.281 1 84.88 177 GLY B N 1
ATOM 2914 C CA . GLY B 1 177 ? -1.876 -27.688 -2.83 1 84.88 177 GLY B CA 1
ATOM 2915 C C . GLY B 1 177 ? -0.37 -27.516 -2.82 1 84.88 177 GLY B C 1
ATOM 2916 O O . GLY B 1 177 ? 0.349 -28.219 -3.527 1 84.88 177 GLY B O 1
ATOM 2917 N N . ARG B 1 178 ? 0.189 -26.578 -2.002 1 84.62 178 ARG B N 1
ATOM 2918 C CA . ARG B 1 178 ? 1.617 -26.281 -1.983 1 84.62 178 ARG B CA 1
ATOM 2919 C C . ARG B 1 178 ? 2.406 -27.422 -1.341 1 84.62 178 ARG B C 1
ATOM 2921 O O . ARG B 1 178 ? 1.935 -28.047 -0.394 1 84.62 178 ARG B O 1
ATOM 2928 N N . GLU B 1 179 ? 3.512 -27.609 -1.935 1 80.62 179 GLU B N 1
ATOM 2929 C CA . GLU B 1 179 ? 4.484 -28.484 -1.291 1 80.62 179 GLU B CA 1
ATOM 2930 C C . GLU B 1 179 ? 5.148 -27.797 -0.103 1 80.62 179 GLU B C 1
ATOM 2932 O O . GLU B 1 179 ? 5.273 -26.562 -0.08 1 80.62 179 GLU B O 1
ATOM 2937 N N . LYS B 1 180 ? 5.465 -28.594 0.889 1 76.12 180 LYS B N 1
ATOM 2938 C CA . LYS B 1 180 ? 6.141 -28.047 2.059 1 76.12 180 LYS B CA 1
ATOM 2939 C C . LYS B 1 180 ? 7.516 -27.484 1.69 1 76.12 180 LYS B C 1
ATOM 2941 O O . LYS B 1 180 ? 7.945 -26.469 2.234 1 76.12 180 LYS B O 1
ATOM 2946 N N . LYS B 1 181 ? 8.031 -28.234 0.647 1 75.69 181 LYS B N 1
ATOM 2947 C CA . LYS B 1 181 ? 9.359 -27.812 0.203 1 75.69 181 LYS B CA 1
ATOM 2948 C C . LYS B 1 181 ? 9.305 -26.469 -0.508 1 75.69 181 LYS B C 1
ATOM 2950 O O . LYS B 1 181 ? 8.352 -26.188 -1.238 1 75.69 181 LYS B O 1
ATOM 2955 N N . GLY B 1 182 ? 10.055 -25.406 0.047 1 73.94 182 GLY B N 1
ATOM 2956 C CA . GLY B 1 182 ? 10.18 -24.156 -0.675 1 73.94 182 GLY B CA 1
ATOM 2957 C C . GLY B 1 182 ? 9.406 -23.016 -0.034 1 73.94 182 GLY B C 1
ATOM 2958 O O . GLY B 1 182 ? 9.508 -21.859 -0.47 1 73.94 182 GLY B O 1
ATOM 2959 N N . ARG B 1 183 ? 8.578 -23.469 0.935 1 81.31 183 ARG B N 1
ATOM 2960 C CA . ARG B 1 183 ? 7.746 -22.453 1.579 1 81.31 183 ARG B CA 1
ATOM 2961 C C . ARG B 1 183 ? 8.578 -21.562 2.496 1 81.31 183 ARG B C 1
ATOM 2963 O O . ARG B 1 183 ? 9.477 -22.047 3.186 1 81.31 183 ARG B O 1
ATOM 2970 N N . SER B 1 184 ? 8.242 -20.359 2.402 1 91.12 184 SER B N 1
ATOM 2971 C CA . SER B 1 184 ? 8.836 -19.438 3.363 1 91.12 184 SER B CA 1
ATOM 2972 C C . SER B 1 184 ? 8.312 -19.688 4.77 1 91.12 184 SER B C 1
ATOM 2974 O O . SER B 1 184 ? 7.148 -20.062 4.945 1 91.12 184 SER B O 1
ATOM 2976 N N . ARG B 1 185 ? 9.18 -19.516 5.75 1 92.19 185 ARG B N 1
ATOM 2977 C CA . ARG B 1 185 ? 8.75 -19.578 7.145 1 92.19 185 ARG B CA 1
ATOM 2978 C C . ARG B 1 185 ? 8.164 -18.25 7.594 1 92.19 185 ARG B C 1
ATOM 2980 O O . ARG B 1 185 ? 8.695 -17.188 7.258 1 92.19 185 ARG B O 1
ATOM 2987 N N . VAL B 1 186 ? 7.031 -18.391 8.336 1 93.56 186 VAL B N 1
ATOM 2988 C CA . VAL B 1 186 ? 6.355 -17.172 8.766 1 93.56 186 VAL B CA 1
ATOM 2989 C C . VAL B 1 186 ? 6.191 -17.172 10.281 1 93.56 186 VAL B C 1
ATOM 2991 O O . VAL B 1 186 ? 5.793 -18.188 10.867 1 93.56 186 VAL B O 1
ATOM 2994 N N . VAL B 1 187 ? 6.633 -16.094 10.898 1 93.38 187 VAL B N 1
ATOM 2995 C CA . VAL B 1 187 ? 6.324 -15.82 12.305 1 93.38 187 VAL B CA 1
ATOM 2996 C C . VAL B 1 187 ? 5.258 -14.727 12.398 1 93.38 187 VAL B C 1
ATOM 2998 O O . VAL B 1 187 ? 5.469 -13.602 11.945 1 93.38 187 VAL B O 1
ATOM 3001 N N . GLU B 1 188 ? 4.129 -15.117 12.953 1 92.69 188 GLU B N 1
ATOM 3002 C CA . GLU B 1 188 ? 3.002 -14.188 13.008 1 92.69 188 GLU B CA 1
ATOM 3003 C C . GLU B 1 188 ? 3.33 -12.977 13.867 1 92.69 188 GLU B C 1
ATOM 3005 O O . GLU B 1 188 ? 3.947 -13.102 14.93 1 92.69 188 GLU B O 1
ATOM 3010 N N . GLY B 1 189 ? 2.998 -11.773 13.328 1 88.12 189 GLY B N 1
ATOM 3011 C CA . GLY B 1 189 ? 3.125 -10.523 14.062 1 88.12 189 GLY B CA 1
ATOM 3012 C C . GLY B 1 189 ? 1.787 -9.898 14.406 1 88.12 189 GLY B C 1
ATOM 3013 O O . GLY B 1 189 ? 0.749 -10.562 14.344 1 88.12 189 GLY B O 1
ATOM 3014 N N . VAL B 1 190 ? 1.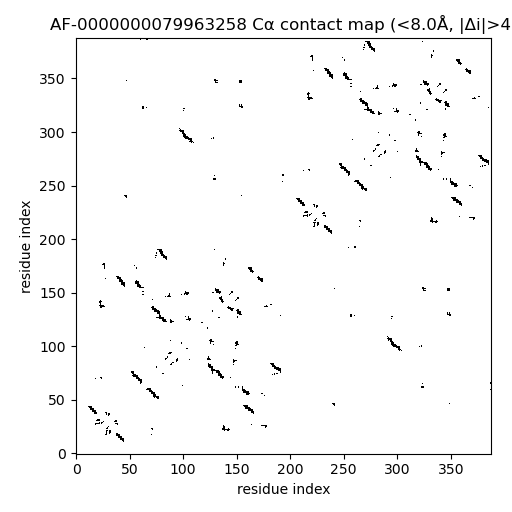861 -8.656 14.961 1 75.25 190 VAL B N 1
ATOM 3015 C CA . VAL B 1 190 ? 0.647 -7.902 15.266 1 75.25 190 VAL B CA 1
ATOM 3016 C C . VAL B 1 190 ? 0.133 -7.215 14.008 1 75.25 190 VAL B C 1
ATOM 3018 O O . VAL B 1 190 ? 0.785 -6.312 13.477 1 75.25 190 VAL B O 1
ATOM 3021 N N . SER B 1 191 ? -0.954 -7.762 13.422 1 65.81 191 SER B N 1
ATOM 3022 C CA . SER B 1 191 ? -1.452 -7.305 12.133 1 65.81 191 SER B CA 1
ATOM 3023 C C . SER B 1 191 ? -2.564 -6.277 12.297 1 65.81 191 SER B C 1
ATOM 3025 O O . SER B 1 191 ? -2.877 -5.535 11.367 1 65.81 191 SER B O 1
ATOM 3027 N N . ARG B 1 192 ? -3.256 -6.301 13.406 1 65.94 192 ARG B N 1
ATOM 3028 C CA . ARG B 1 192 ? -4.516 -5.562 13.438 1 65.94 192 ARG B CA 1
ATOM 3029 C C . ARG B 1 192 ? -4.27 -4.066 13.586 1 65.94 192 ARG B C 1
ATOM 3031 O O . ARG B 1 192 ? -3.5 -3.641 14.445 1 65.94 192 ARG B O 1
ATOM 3038 N N . LEU B 1 193 ? -4.672 -3.354 12.43 1 63.12 193 LEU B N 1
ATOM 3039 C CA . LEU B 1 193 ? -4.801 -1.91 12.594 1 63.12 193 LEU B CA 1
ATOM 3040 C C . LEU B 1 193 ? -5.953 -1.567 13.531 1 63.12 193 LEU B C 1
ATOM 3042 O O . LEU B 1 193 ? -6.965 -2.271 13.562 1 63.12 193 LEU B O 1
ATOM 3046 N N . PRO B 1 194 ? -5.777 -0.826 14.578 1 52.47 194 PRO B N 1
ATOM 3047 C CA . PRO B 1 194 ? -6.855 -0.564 15.539 1 52.47 194 PRO B CA 1
ATOM 3048 C C . PRO B 1 194 ? -8.156 -0.143 14.859 1 52.47 194 PRO B C 1
ATOM 3050 O O . PRO B 1 194 ? -8.133 0.407 13.758 1 52.47 194 PRO B O 1
#

Foldseek 3Di:
DPPPPCPVVVVVFKDKDWDADPLQPPLFPVCCVPPVQIKIFIWGFDDPVDDDDAQWWFWFQDPVHNVDIDIFGFHAAAFKKKQFPAAQQQDVVNVPPPAPPDDAQDDDPDDPPPPPPVPVPCGRIGHAHAQWTFTGHLRNVGTDGCSYRNTGGPVGTGTTTAWIDRDDPDIDGRDRPHDPPRDIDMDHGDHDDD/DPPPPPPVVVVVFKDKDWDADPLQPPLFPVCCVPPVQIKIFIWGFDDPVDDDDAQWWFWFQDPVHNVDIDIFGFHAAAFKKKQFPAAQQQDVVNVPPPAPPDDAQDDDPDDPPPPPPVPVPCGRIGHAHAQWTFTGHLRNVGTDGCSYRNTGGPVGTGTTTAWIDRDDPDIDGRDRPHDPPRDIDMDHGDHDDD

Radius of gyration: 22.86 Å; Cα contacts (8 Å, |Δi|>4): 886; chains: 2; bounding box: 75×60×43 Å

Solvent-accessible surface area (backbone atoms only — not comparable to full-atom values): 20876 Å² total; per-residue (Å²): 132,79,78,71,71,71,70,75,70,74,63,85,42,57,47,80,44,74,51,79,65,56,24,36,19,55,58,40,24,61,43,26,87,80,72,62,49,58,27,33,31,38,25,37,51,50,42,76,87,53,81,81,50,66,67,41,35,32,32,24,39,32,76,91,44,51,83,40,75,44,69,30,29,26,67,35,40,21,38,14,36,35,37,47,75,45,44,32,59,56,33,65,85,45,52,70,47,59,55,74,15,46,27,52,17,38,73,43,83,59,78,78,65,67,76,72,51,62,50,100,77,51,71,13,56,27,39,28,45,65,28,23,30,30,34,36,29,41,18,64,92,59,40,91,32,23,46,67,65,25,43,42,39,46,43,28,48,52,22,35,48,58,33,35,37,79,55,88,94,47,73,37,71,67,73,83,56,52,58,77,76,74,54,55,47,68,46,89,46,76,53,80,65,117,132,79,78,72,71,71,72,74,69,74,62,86,42,56,46,80,44,72,49,79,64,56,24,36,20,57,58,41,22,61,44,26,89,80,74,63,49,58,27,33,33,38,26,38,52,49,41,76,89,53,84,82,51,65,68,41,35,31,32,25,38,33,76,91,45,51,83,39,75,44,69,31,29,25,67,35,38,20,38,13,37,35,37,46,74,46,44,33,59,57,33,65,85,44,51,69,48,54,53,76,13,47,26,52,15,38,72,43,82,58,79,77,65,67,75,70,52,61,50,100,79,51,72,14,54,26,37,29,46,65,28,23,30,30,34,36,28,42,17,65,91,60,38,91,33,23,45,66,65,25,44,40,37,45,44,28,46,53,21,36,48,59,33,34,37,80,55,88,91,47,72,38,71,68,73,83,56,50,57,78,76,74,56,56,47,70,47,88,45,76,54,80,64,119

Nearest PDB structures (foldseek):
  3iiq-assembly2_A  TM=5.757E-01  e=9.266E-07  Escherichia coli K-12
  1t7d-assembly1_B  TM=6.025E-01  e=1.919E-06  Escherichia coli
  3iiq-assembly1_B  TM=5.816E-01  e=2.841E-06  Escherichia coli K-12
  1b12-assembly3_C  TM=6.384E-01  e=6.961E-06  Escherichia coli BL21(DE3)
  3s04-assembly3_B-2  TM=5.973E-01  e=2.018E-05  Escherichia coli K-12

pLDDT: mean 78.01, std 19.62, range [22.48, 97.56]

Sequence (388 aa):
LTLCTVIAIRDHLFTLDTVRGSSMSPTLSPLAHETGQNDRILIKRYHPAMPIQRGDVVTFWKPHRPEEISIKRVVAVQGDTVFPRRGYAVDERVAGVRRFGFADGLSVLGEDEEGRALGEGERGRVVVPHGHVWVEGDNWRKSYDSCDFGPVSLGLVDGVAVKVWRGWLDWRGIGDGREKKGRSRVVEGVSRLPLTLCTVIAIRDHLFTLDTVRGSSMSPTLSPLAHETGQNDRILIKRYHPAMPIQRGDVVTFWKPHRPEEISIKRVVAVQGDTVFPRRGYAVDERVAGVRRFGFADGLSVLGEDEEGRALGEGERGRVVVPHGHVWVEGDNWRKSYDSCDFGPVSLGLVDGVAVKVWRGWLDWRGIGDGREKKGRSRVVEGVSRLP